Protein AF-0000000073540408 (afdb_homodimer)

InterPro domains:
  IPR001537 tRNA/rRNA methyltransferase, SpoU type [PF00588] (16-202)
  IPR004384 RNA methyltransferase TrmJ/LasT [PIRSF004808] (14-212)
  IPR004384 RNA methyltransferase TrmJ/LasT [PTHR42786] (8-214)
  IPR029026 tRNA (guanine-N1-)-methyltransferase, N-terminal [G3DSA:3.40.1280.10] (12-218)
  IPR029028 Alpha/beta knot methyltransferases [SSF75217] (14-206)

Foldseek 3Di:
DWDFDPVVQAQLQAQEAEEEEAEQDLLLQLLLQLLCVVLSNQEAEYENYNDQNLDPNNCVSNVVRSVSSVVYHYDPDPCVVCVQAPFEEAEDADCPPHPQEAAALVSQCPPPSNVVLLLVSLVSSPLPDPDDPPPPDDDDDPPPPPPPVPVPSSRHHYYYYWYYQPPIDDPVSNVVGPHYYRHDDDDPDPDDRPSVVSNVNSVVSSVVSCVSNVHDDDPDPVRPRDTTDPPVPDD/DWDFDPVPQAQLQAQEAEEEEAEQDLLLQLLLQLLCVVLSNQAAEYENYNDQNLDPNNCVSNVVRSVSSVVYHYDPDPCVVCVQAPFEEAEDADCPPHPQEAAALVSQCPPPSNVVLLLVSLVSSPLPDPDPPPVPPDPDDPDPPPPPVPVPSSRHHYYYYWYYQPPIDDPVSNVVGPHYYRHDDDDPDPDDRPSVVSNVNSVVSSVVSCVSNVHDDDPDPVRPRDTTDPPVPDD

Sequence (470 aa):
MWQPVLTDPPPLLHDVAVVLVSPKRPISVGTVARSLGSFECMDLRIVQPRCDHLARSGRNGSKGSQFLLWQAQQHESLEEALADAAISVACTRWVAGRANACRSVSELLAAPEVAALLAEGAAAAGCHGSSSSNSSDSGSSSDNSSSGAGAAPQRRKLVLVFGREVEGLLDHEVDACDYTLSIPIGRLQESMSLSHAVSVVLSRLFEMRQQASGCALPQSLADLAAGYEDTGAERMWQPVLTDPPPLLHDVAVVLVSPKRPISVGTVARSLGSFECMDLRIVQPRCDHLARSGRNGSKGSQFLLWQAQQHESLEEALADAAISVACTRWVAGRANACRSVSELLAAPEVAALLAEGAAA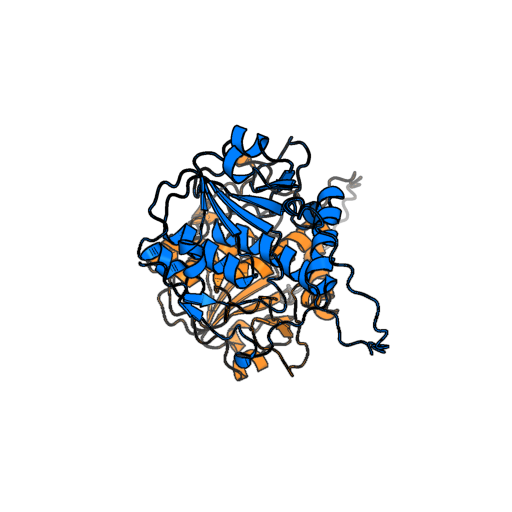AGCHGSSSSNSSDSGSSSDNSSSGAGAAPQRRKLVLVFGREVEGLLDHEVDACDYTLSIPIGRLQESMSLSHAVSVVLSRLFEMRQQASGCALPQSLADLAAGYEDTGAER

Solvent-accessible surface area (backbone atoms only — not comparable to full-atom values): 25374 Å² total; per-residue (Å²): 64,56,36,74,56,60,71,85,57,45,44,76,27,68,52,35,34,43,35,37,37,37,40,59,51,23,39,54,52,10,35,34,28,26,41,26,28,29,39,30,33,78,41,44,34,34,23,52,61,64,42,61,51,77,37,67,53,4,45,63,34,4,66,76,16,47,46,45,58,74,65,38,41,76,32,88,35,67,66,66,70,46,68,62,43,64,43,32,31,23,49,42,72,70,48,80,93,48,75,63,52,19,68,27,66,68,51,43,55,62,32,65,71,52,36,52,54,54,53,60,49,36,66,69,34,60,39,65,66,85,68,88,71,79,73,77,73,81,74,82,79,79,75,76,70,79,64,74,74,57,71,67,76,78,77,56,18,47,30,40,35,38,37,22,89,84,74,39,57,53,69,72,60,42,66,71,30,67,25,34,33,17,70,68,46,38,41,54,36,90,69,74,56,66,39,45,52,53,33,40,53,45,44,52,52,38,47,51,40,36,66,73,30,58,44,83,66,54,68,48,80,86,53,31,59,68,53,63,45,68,71,65,55,79,131,68,57,36,73,52,62,72,85,57,47,45,77,28,69,52,35,33,42,34,37,38,37,42,59,50,21,38,55,52,9,36,34,29,25,40,27,26,29,40,30,33,77,41,43,34,35,22,50,62,63,43,60,49,77,37,69,55,4,45,63,33,4,64,78,16,46,45,44,58,74,64,38,43,76,31,88,36,66,68,66,70,45,68,59,42,66,42,32,31,23,47,41,74,69,48,81,92,48,74,62,52,19,68,26,66,67,50,43,56,62,34,65,71,52,36,53,54,53,53,58,50,35,66,68,34,61,38,66,66,86,68,89,72,79,70,75,72,81,73,79,78,76,76,78,69,80,65,74,74,58,71,64,76,76,78,57,20,45,30,41,36,36,38,21,86,85,74,39,58,52,69,71,61,41,67,70,31,68,25,33,33,16,70,68,46,38,43,54,37,90,69,73,55,65,39,45,50,51,35,41,53,44,46,51,54,39,48,53,40,35,65,72,29,57,44,82,67,53,68,50,81,86,52,30,57,67,54,62,43,71,70,65,53,78,132

Secondary structure (DSSP, 8-state):
-EEE---SSPPTTTTEEEEEES---HHHHHHHHHHHHHTT--EEEEES-SS-TTSHHHHHHTTT-HHHHHHPEEESSHHHHTTTEEEEEEE-S--TT-TTEESSHHHHHHSHHHHHHHHHHHHHT------------------------------PEEEEEE-BTTTB--HHHHHTSSEEE-----SS-S---HHHHHHHHHHHHHHHHHHHHTPPPP-SGGGS---EEE-----/-EEE---SSPPTTTTEEEEEES---HHHHHHHHHHHHHTT--EEEEES-SS-TTSHHHHHHTTT-HHHHHHPEEESSHHHHTTTEEEEEEE-S--TT-TTEESSHHHHHHSHHHHHHHHHHHHHT------------------------------PEEEEEE-BTTTB--HHHHHTSSEEE-----SS-S---HHHHHHHHHHHHHHHHHHHHTPPPP-SGGGS---EEE-----

Nearest PDB structures (foldseek):
  5gmc-assembly1_A  TM=8.741E-01  e=5.727E-12  Pseudomonas aeruginosa
  3onp-assembly1_A-2  TM=9.021E-01  e=7.227E-11  Cereibacter sphaeroides 2.4.1
  5gra-assembly1_A  TM=8.691E-01  e=1.550E-09  Zymomonas mobilis subsp. mobilis ZM4 = ATCC 31821
  4xbo-assembly1_B  TM=7.934E-01  e=2.644E-10  Escherichia coli K-12
  1v2x-assembly1_A-2  TM=8.107E-01  e=9.609E-08  Thermus thermophilus

pLDDT: mean 84.36, std 21.7, range [27.47, 98.94]

Organism: NCBI:txid2649997

Structure (mmCIF, N/CA/C/O backbone):
data_AF-0000000073540408-model_v1
#
loop_
_entity.id
_entity.type
_entity.pdbx_description
1 polymer 'tRNA/rRNA methyltransferase SpoU type domain-containing protein'
#
loop_
_atom_site.group_PDB
_atom_site.id
_atom_site.type_symbol
_atom_site.label_atom_id
_atom_site.label_alt_id
_atom_site.label_comp_id
_atom_site.label_asym_id
_atom_site.label_entity_id
_atom_site.label_seq_id
_atom_site.pdbx_PDB_ins_code
_atom_site.Cartn_x
_atom_site.Cartn_y
_atom_site.Cartn_z
_atom_site.occupancy
_atom_site.B_iso_or_equiv
_atom_site.auth_seq_id
_atom_site.auth_comp_id
_atom_site.auth_asym_id
_atom_site.auth_atom_id
_atom_site.pdbx_PDB_model_num
ATOM 1 N N . MET A 1 1 ? 24.766 13.047 9.352 1 54.09 1 MET A N 1
ATOM 2 C CA . MET A 1 1 ? 23.609 12.281 8.898 1 54.09 1 MET A CA 1
ATOM 3 C C . MET A 1 1 ? 23.547 12.25 7.379 1 54.09 1 MET A C 1
ATOM 5 O O . MET A 1 1 ? 23.828 13.25 6.723 1 54.09 1 MET A O 1
ATOM 9 N N . TRP A 1 2 ? 23.547 11.125 6.766 1 57.88 2 TRP A N 1
ATOM 10 C CA . TRP A 1 2 ? 23.625 10.992 5.316 1 57.88 2 TRP A CA 1
ATOM 11 C C . TRP A 1 2 ? 22.234 11.125 4.688 1 57.88 2 TRP A C 1
ATOM 13 O O . TRP A 1 2 ? 21.266 10.516 5.16 1 57.88 2 TRP A O 1
ATOM 23 N N . GLN A 1 3 ? 22.109 12.328 3.887 1 68.06 3 GLN A N 1
ATOM 24 C CA . GLN A 1 3 ? 20.859 12.5 3.15 1 68.06 3 GLN A CA 1
ATOM 25 C C . GLN A 1 3 ? 21.094 12.477 1.644 1 68.06 3 GLN A C 1
ATOM 27 O O . GLN A 1 3 ? 22.125 12.953 1.169 1 68.06 3 GLN A O 1
ATOM 32 N N . PRO A 1 4 ? 20.109 11.766 0.979 1 72.12 4 PRO A N 1
ATOM 33 C CA . PRO A 1 4 ? 20.266 11.789 -0.477 1 72.12 4 PRO A CA 1
ATOM 34 C C . PRO A 1 4 ? 20.047 13.18 -1.074 1 72.12 4 PRO A C 1
ATOM 36 O O . PRO A 1 4 ? 19.312 13.992 -0.502 1 72.12 4 PRO A O 1
ATOM 39 N N . VAL A 1 5 ? 20.844 13.492 -2.049 1 64.94 5 VAL A N 1
ATOM 40 C CA . VAL A 1 5 ? 20.688 14.75 -2.775 1 64.94 5 VAL A CA 1
ATOM 41 C C . VAL A 1 5 ? 19.812 14.531 -4.008 1 64.94 5 VAL A C 1
ATOM 43 O O . VAL A 1 5 ? 20.188 13.781 -4.914 1 64.94 5 VAL A O 1
ATOM 46 N N . LEU A 1 6 ? 18.516 14.789 -3.898 1 66.38 6 LEU A N 1
ATOM 47 C CA . LEU A 1 6 ? 17.625 14.758 -5.055 1 66.38 6 LEU A CA 1
ATOM 48 C C . LEU A 1 6 ? 17.391 16.172 -5.586 1 66.38 6 LEU A C 1
ATOM 50 O O . LEU A 1 6 ? 16.359 16.781 -5.293 1 66.38 6 LEU A O 1
ATOM 54 N N . THR A 1 7 ? 18.375 16.859 -6.191 1 61.88 7 THR A N 1
ATOM 55 C CA . THR A 1 7 ? 18.172 18.266 -6.539 1 61.88 7 THR A CA 1
ATOM 56 C C . THR A 1 7 ? 17.703 18.406 -7.98 1 61.88 7 THR A C 1
ATOM 58 O O . THR A 1 7 ? 16.875 19.266 -8.289 1 61.88 7 THR A O 1
ATOM 61 N N . ASP A 1 8 ? 18.031 17.641 -8.922 1 67.31 8 ASP A N 1
ATOM 62 C CA . ASP A 1 8 ? 17.562 17.781 -10.297 1 67.31 8 ASP A CA 1
ATOM 63 C C . ASP A 1 8 ? 17.266 16.422 -10.914 1 67.31 8 ASP A C 1
ATOM 65 O O . ASP A 1 8 ? 18.188 15.617 -11.148 1 67.31 8 ASP A O 1
ATOM 69 N N . PRO A 1 9 ? 15.938 16.281 -11.195 1 79.25 9 PRO A N 1
ATOM 70 C CA . PRO A 1 9 ? 14.734 17.016 -10.805 1 79.25 9 PRO A CA 1
ATOM 71 C C . PRO A 1 9 ? 14.406 16.891 -9.32 1 79.25 9 PRO A C 1
ATOM 73 O O . PRO A 1 9 ? 14.953 16.016 -8.641 1 79.25 9 PRO A O 1
ATOM 76 N N . PRO A 1 10 ? 13.617 17.828 -8.844 1 84.38 10 PRO A N 1
ATOM 77 C CA . PRO A 1 10 ? 13.211 17.719 -7.438 1 84.38 10 PRO A CA 1
ATOM 78 C C . PRO A 1 10 ? 12.391 16.469 -7.156 1 84.38 10 PRO A C 1
ATOM 80 O O . PRO A 1 10 ? 11.938 15.805 -8.086 1 84.38 10 PRO A O 1
ATOM 83 N N . PRO A 1 11 ? 12.281 16.219 -5.824 1 91.06 11 PRO A N 1
ATOM 84 C CA . PRO A 1 11 ? 11.383 15.102 -5.512 1 91.06 11 PRO A CA 1
ATOM 85 C C . PRO A 1 11 ? 9.984 15.281 -6.098 1 91.06 11 PRO A C 1
ATOM 87 O O . PRO A 1 11 ? 9.438 16.391 -6.066 1 91.06 11 PRO A O 1
ATOM 90 N N . LEU A 1 12 ? 9.484 14.211 -6.59 1 92.31 12 LEU A N 1
ATOM 91 C CA . LEU A 1 12 ? 8.242 14.328 -7.348 1 92.31 12 LEU A CA 1
ATOM 92 C C . LEU A 1 12 ? 7.098 14.773 -6.445 1 92.31 12 LEU A C 1
ATOM 94 O O . LEU A 1 12 ? 6.188 15.477 -6.895 1 92.31 12 LEU A O 1
ATOM 98 N N . LEU A 1 13 ? 7.141 14.336 -5.145 1 95.25 13 LEU A N 1
ATOM 99 C CA . LEU A 1 13 ? 6.09 14.734 -4.219 1 95.25 13 LEU A CA 1
ATOM 100 C C . LEU A 1 13 ? 6.602 15.781 -3.234 1 95.25 13 LEU A C 1
ATOM 102 O O . LEU A 1 13 ? 6.375 15.672 -2.027 1 95.25 13 LEU A O 1
ATOM 106 N N . HIS A 1 14 ? 7.254 16.766 -3.74 1 91.69 14 HIS A N 1
ATOM 107 C CA . HIS A 1 14 ? 7.852 17.844 -2.951 1 91.69 14 HIS A CA 1
ATOM 108 C C . HIS A 1 14 ? 6.785 18.672 -2.248 1 91.69 14 HIS A C 1
ATOM 110 O O . HIS A 1 14 ? 7.066 19.328 -1.244 1 91.69 14 HIS A O 1
ATOM 116 N N . ASP A 1 15 ? 5.555 18.625 -2.73 1 94.31 15 ASP A N 1
ATOM 117 C CA . ASP A 1 15 ? 4.469 19.453 -2.213 1 94.31 15 ASP A CA 1
ATOM 118 C C . ASP A 1 15 ? 3.455 18.609 -1.44 1 94.31 15 ASP A C 1
ATOM 120 O O . ASP A 1 15 ? 2.295 19 -1.297 1 94.31 15 ASP A O 1
ATOM 124 N N . VAL A 1 16 ? 3.877 17.438 -0.941 1 97.44 16 VAL A N 1
ATOM 125 C CA . VAL A 1 16 ? 3.049 16.547 -0.132 1 97.44 16 VAL A CA 1
ATOM 126 C C . VAL A 1 16 ? 3.732 16.281 1.206 1 97.44 16 VAL A C 1
ATOM 128 O O . VAL A 1 16 ? 4.945 16.062 1.258 1 97.44 16 VAL A O 1
ATOM 131 N N . ALA A 1 17 ? 2.967 16.328 2.256 1 98.5 17 ALA A N 1
ATOM 132 C CA . ALA A 1 17 ? 3.461 15.984 3.588 1 98.5 17 ALA A CA 1
ATOM 133 C C . ALA A 1 17 ? 2.602 14.898 4.227 1 98.5 17 ALA A C 1
ATOM 135 O O . ALA A 1 17 ? 1.408 14.789 3.941 1 98.5 17 ALA A O 1
ATOM 136 N N . VAL A 1 18 ? 3.227 14.102 5.094 1 98.94 18 VAL A N 1
ATOM 137 C CA . VAL A 1 18 ? 2.529 13.086 5.875 1 98.94 18 VAL A CA 1
ATOM 138 C C . VAL A 1 18 ? 2.662 13.398 7.363 1 98.94 18 VAL A C 1
ATOM 140 O O . VAL A 1 18 ? 3.77 13.594 7.867 1 98.94 18 VAL A O 1
ATOM 143 N N . VAL A 1 19 ? 1.527 13.438 8.016 1 98.94 19 VAL A N 1
ATOM 144 C CA . VAL A 1 19 ? 1.486 13.664 9.453 1 98.94 19 VAL A CA 1
ATOM 145 C C . VAL A 1 19 ? 1.053 12.383 10.164 1 98.94 19 VAL A C 1
ATOM 147 O O . VAL A 1 19 ? 0.026 11.789 9.82 1 98.94 19 VAL A O 1
ATOM 150 N N . LEU A 1 20 ? 1.845 11.969 11.117 1 98.94 20 LEU A N 1
ATOM 151 C CA . LEU A 1 20 ? 1.466 10.898 12.039 1 98.94 20 LEU A CA 1
ATOM 152 C C . LEU A 1 20 ? 1.08 11.469 13.398 1 98.94 20 LEU A C 1
ATOM 154 O O . LEU A 1 20 ? 1.893 12.125 14.055 1 98.94 20 LEU A O 1
ATOM 158 N N . VAL A 1 21 ? -0.152 11.164 13.781 1 98.88 21 VAL A N 1
ATOM 159 C CA . VAL A 1 21 ? -0.625 11.68 15.055 1 98.88 21 VAL A CA 1
ATOM 160 C C . VAL A 1 21 ? -0.423 10.633 16.141 1 98.88 21 VAL A C 1
ATOM 162 O O . VAL A 1 21 ? -1.04 9.57 16.109 1 98.88 21 VAL A O 1
ATOM 165 N N . SER A 1 22 ? 0.449 10.867 17.078 1 98.69 22 SER A N 1
ATOM 166 C CA . SER A 1 22 ? 0.695 10.148 18.312 1 98.69 22 SER A CA 1
ATOM 167 C C . SER A 1 22 ? 1.027 8.68 18.047 1 98.69 22 SER A C 1
ATOM 169 O O . SER A 1 22 ? 0.435 7.785 18.641 1 98.69 22 SER A O 1
ATOM 171 N N . PRO A 1 23 ? 1.989 8.469 17.188 1 98.44 23 PRO A N 1
ATOM 172 C CA . PRO A 1 23 ? 2.4 7.078 16.969 1 98.44 23 PRO A CA 1
ATOM 173 C C . PRO A 1 23 ? 3.02 6.453 18.219 1 98.44 23 PRO A C 1
ATOM 175 O O . PRO A 1 23 ? 3.74 7.125 18.969 1 98.44 23 PRO A O 1
ATOM 178 N N . LYS A 1 24 ? 2.748 5.188 18.406 1 97.88 24 LYS A N 1
ATOM 179 C CA . LYS A 1 24 ? 3.18 4.492 19.625 1 97.88 24 LYS A CA 1
ATOM 180 C C . LYS A 1 24 ? 4.355 3.564 19.328 1 97.88 24 LYS A C 1
ATOM 182 O O . LYS A 1 24 ? 5.148 3.26 20.234 1 97.88 24 LYS A O 1
ATOM 187 N N . ARG A 1 25 ? 4.516 3.074 18.172 1 97.31 25 ARG A N 1
ATOM 188 C CA . ARG A 1 25 ? 5.535 2.09 17.828 1 97.31 25 ARG A CA 1
ATOM 189 C C . ARG A 1 25 ? 6.586 2.691 16.906 1 97.31 25 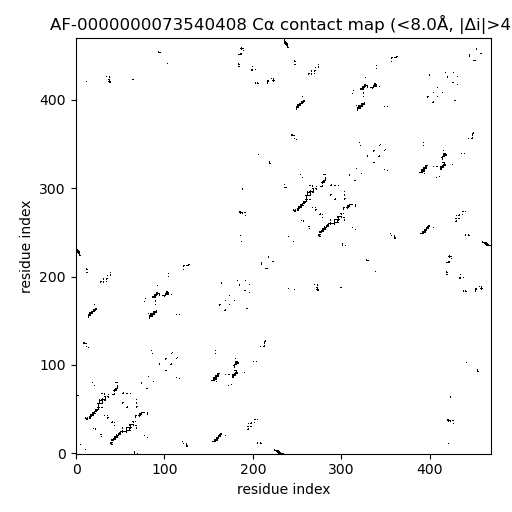ARG A C 1
ATOM 191 O O . ARG A 1 25 ? 6.277 3.082 15.773 1 97.31 25 ARG A O 1
ATOM 198 N N . PRO A 1 26 ? 7.871 2.68 17.344 1 98.12 26 PRO A N 1
ATOM 199 C CA . PRO A 1 26 ? 8.922 3.223 16.469 1 98.12 26 PRO A CA 1
ATOM 200 C C . PRO A 1 26 ? 8.992 2.529 15.117 1 98.12 26 PRO A C 1
ATOM 202 O O . PRO A 1 26 ? 9.234 3.18 14.102 1 98.12 26 PRO A O 1
ATOM 205 N N . ILE A 1 27 ? 8.75 1.242 15.07 1 96.94 27 ILE A N 1
ATOM 206 C CA . ILE A 1 27 ? 8.82 0.476 13.836 1 96.94 27 ILE A CA 1
ATOM 207 C C . ILE A 1 27 ? 7.766 0.985 12.852 1 96.94 27 ILE A C 1
ATOM 209 O O . ILE A 1 27 ? 7.988 0.998 11.641 1 96.94 27 ILE A O 1
ATOM 213 N N . SER A 1 28 ? 6.652 1.45 13.391 1 97 28 SER A N 1
ATOM 214 C CA . SER A 1 28 ? 5.602 1.985 12.531 1 97 28 SER A CA 1
ATOM 215 C C . SER A 1 28 ? 6.043 3.281 11.859 1 97 28 SER A C 1
ATOM 217 O O . SER A 1 28 ? 5.824 3.473 10.656 1 97 28 SER A O 1
ATOM 219 N N . VAL A 1 29 ? 6.688 4.102 12.633 1 98.62 29 VAL A N 1
ATOM 220 C CA . VAL A 1 29 ? 7.191 5.355 12.078 1 98.62 29 VAL A CA 1
ATOM 221 C C . VAL A 1 29 ? 8.266 5.062 11.039 1 98.62 29 VAL A C 1
ATOM 223 O O . VAL A 1 29 ? 8.281 5.672 9.969 1 98.62 29 VAL A O 1
ATOM 226 N N . GLY A 1 30 ? 9.109 4.121 11.367 1 98.25 30 GLY A N 1
ATOM 227 C CA . GLY A 1 30 ? 10.156 3.727 10.438 1 98.25 30 GLY A CA 1
ATOM 228 C C . GLY A 1 30 ? 9.617 3.197 9.125 1 98.25 30 GLY A C 1
ATOM 229 O O . GLY A 1 30 ? 10.078 3.594 8.055 1 98.25 30 GLY A O 1
ATOM 230 N N . THR A 1 31 ? 8.625 2.312 9.203 1 97.75 31 THR A N 1
ATOM 231 C CA . THR A 1 31 ? 8.055 1.721 7.996 1 97.75 31 THR A CA 1
ATOM 232 C C . THR A 1 31 ? 7.336 2.779 7.164 1 97.75 31 THR A C 1
ATOM 234 O O . THR A 1 31 ? 7.34 2.715 5.934 1 97.75 31 THR A O 1
ATOM 237 N N . VAL A 1 32 ? 6.754 3.766 7.809 1 98.62 32 VAL A N 1
ATOM 238 C CA . VAL A 1 32 ? 6.145 4.891 7.105 1 98.62 32 VAL A CA 1
ATOM 239 C C . VAL A 1 32 ? 7.227 5.703 6.398 1 98.62 32 VAL A C 1
ATOM 241 O O . VAL A 1 32 ? 7.062 6.086 5.234 1 98.62 32 VAL A O 1
ATOM 244 N N . ALA A 1 33 ? 8.344 5.941 7.066 1 98.25 33 ALA A N 1
ATOM 245 C CA . ALA A 1 33 ? 9.453 6.668 6.457 1 98.25 33 ALA A CA 1
ATOM 246 C C . ALA A 1 33 ? 9.961 5.953 5.207 1 98.25 33 ALA A C 1
ATOM 248 O O . ALA A 1 33 ? 10.258 6.594 4.195 1 98.25 33 ALA A O 1
ATOM 249 N N . ARG A 1 34 ? 10.016 4.672 5.285 1 96.94 34 ARG A N 1
ATOM 250 C CA . ARG A 1 34 ? 10.438 3.895 4.121 1 96.94 34 ARG A CA 1
ATOM 251 C C . ARG A 1 34 ? 9.453 4.078 2.965 1 96.94 34 ARG A C 1
ATOM 253 O O . ARG A 1 34 ? 9.867 4.195 1.81 1 96.94 34 ARG A O 1
ATOM 260 N N . SER A 1 35 ? 8.227 4.094 3.314 1 98.19 35 SER A N 1
ATOM 261 C CA . SER A 1 35 ? 7.203 4.352 2.309 1 98.19 35 SER A CA 1
ATOM 262 C C . SER A 1 35 ? 7.375 5.734 1.684 1 98.19 35 SER A C 1
ATOM 264 O O . SER A 1 35 ? 7.316 5.879 0.461 1 98.19 35 SER A O 1
ATOM 266 N N . LEU A 1 36 ? 7.602 6.707 2.504 1 98.31 36 LEU A N 1
ATOM 267 C CA . LEU A 1 36 ? 7.832 8.055 1.996 1 98.31 36 LEU A CA 1
ATOM 268 C C . LEU A 1 36 ? 9.016 8.078 1.038 1 98.31 36 LEU A C 1
ATOM 270 O O . LEU A 1 36 ? 8.938 8.664 -0.043 1 98.31 36 LEU A O 1
ATOM 274 N N . GLY A 1 37 ? 10.055 7.445 1.4 1 95.94 37 GLY A N 1
ATOM 275 C CA . GLY A 1 37 ? 11.242 7.371 0.556 1 95.94 37 GLY A CA 1
ATOM 276 C C . GLY A 1 37 ? 10.969 6.754 -0.802 1 95.94 37 GLY A C 1
ATOM 277 O O . GLY A 1 37 ? 11.484 7.219 -1.818 1 95.94 37 GLY A O 1
ATOM 278 N N . SER A 1 38 ? 10.117 5.766 -0.836 1 96.75 38 SER A N 1
ATOM 279 C CA . SER A 1 38 ? 9.789 5.09 -2.086 1 96.75 38 SER A CA 1
ATOM 280 C C . SER A 1 38 ? 9.125 6.047 -3.076 1 96.75 38 SER A C 1
ATOM 282 O O . SER A 1 38 ? 9.281 5.895 -4.289 1 96.75 38 SER A O 1
ATOM 284 N N . PHE A 1 39 ? 8.445 7.039 -2.535 1 97.62 39 PHE A N 1
ATOM 285 C CA . PHE A 1 39 ? 7.621 7.863 -3.412 1 97.62 39 PHE A CA 1
ATOM 286 C C . PHE A 1 39 ? 8.109 9.305 -3.424 1 97.62 39 PHE A C 1
ATOM 288 O O . PHE A 1 39 ? 7.375 10.211 -3.818 1 97.62 39 PHE A O 1
ATOM 295 N N . GLU A 1 40 ? 9.312 9.523 -2.93 1 94.88 40 GLU A N 1
ATOM 296 C CA . GLU A 1 40 ? 9.977 10.82 -2.918 1 94.88 40 GLU A CA 1
ATOM 297 C C . GLU A 1 40 ? 9.125 11.875 -2.227 1 94.88 40 GLU A C 1
ATOM 299 O O . GLU A 1 40 ? 8.992 13 -2.717 1 94.88 40 GLU A O 1
ATOM 304 N N . CYS A 1 41 ? 8.406 11.445 -1.223 1 96.81 41 CYS A N 1
ATOM 305 C CA . CYS A 1 41 ? 7.793 12.344 -0.254 1 96.81 41 CYS A CA 1
ATOM 306 C C . CYS A 1 41 ? 8.75 12.641 0.894 1 96.81 41 CYS A C 1
ATOM 308 O 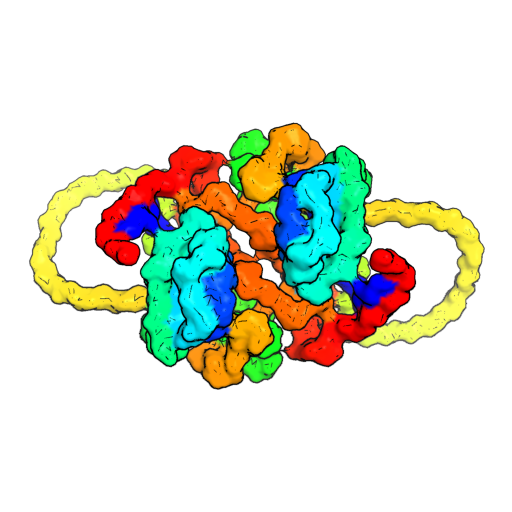O . CYS A 1 41 ? 9.078 11.758 1.684 1 96.81 41 CYS A O 1
ATOM 310 N N . MET A 1 42 ? 9.07 13.891 1.062 1 94.69 42 MET A N 1
ATOM 311 C CA . MET A 1 42 ? 10.227 14.188 1.905 1 94.69 42 MET A CA 1
ATOM 312 C C . MET A 1 42 ? 9.789 14.836 3.215 1 94.69 42 MET A C 1
ATOM 314 O O . MET A 1 42 ? 10.625 15.172 4.059 1 94.69 42 MET A O 1
ATOM 318 N N . ASP A 1 43 ? 8.547 15 3.369 1 97.38 43 ASP A N 1
ATOM 319 C CA . ASP A 1 43 ? 8.055 15.773 4.504 1 97.38 43 ASP A CA 1
ATOM 320 C C . ASP A 1 43 ? 7.254 14.891 5.461 1 97.38 43 ASP A C 1
ATOM 322 O O . ASP A 1 43 ? 6.062 14.664 5.254 1 97.38 43 ASP A O 1
ATOM 326 N N . LEU A 1 44 ? 7.973 14.422 6.504 1 98.62 44 LEU A N 1
ATOM 327 C CA . LEU A 1 44 ? 7.371 13.633 7.578 1 98.62 44 LEU A CA 1
ATOM 328 C C . LEU A 1 44 ? 7.219 14.477 8.844 1 98.62 44 LEU A C 1
ATOM 330 O O . LEU A 1 44 ? 8.188 15.07 9.32 1 98.62 44 LEU A O 1
ATOM 334 N N . ARG A 1 45 ? 5.977 14.477 9.336 1 98.88 45 ARG A N 1
ATOM 335 C CA . ARG A 1 45 ? 5.668 15.227 10.547 1 98.88 45 ARG A CA 1
ATOM 336 C C . ARG A 1 45 ? 5.023 14.336 11.594 1 98.88 45 ARG A C 1
ATOM 338 O O . ARG A 1 45 ? 4.195 13.477 11.266 1 98.88 45 ARG A O 1
ATOM 345 N N . ILE A 1 46 ? 5.453 14.523 12.836 1 98.88 46 ILE A N 1
ATOM 346 C CA . ILE A 1 46 ? 4.934 13.719 13.938 1 98.88 46 ILE A CA 1
ATOM 347 C C . ILE A 1 46 ? 4.336 14.625 15.008 1 98.88 46 ILE A C 1
ATOM 349 O O . ILE A 1 46 ? 5.008 15.531 15.508 1 98.88 46 ILE A O 1
ATOM 353 N N . VAL A 1 47 ? 3.1 14.352 15.32 1 98.88 47 VAL A N 1
ATOM 354 C CA . VAL A 1 47 ? 2.4 15.133 16.344 1 98.88 47 VAL A CA 1
ATOM 355 C C . VAL A 1 47 ? 2.355 14.344 17.641 1 98.88 47 VAL A C 1
ATOM 357 O O . VAL A 1 47 ? 1.894 13.203 17.672 1 98.88 47 VAL A O 1
ATOM 360 N N . GLN A 1 48 ? 2.861 14.844 18.688 1 98.5 48 GLN A N 1
ATOM 361 C CA . GLN A 1 48 ? 2.785 14.281 20.031 1 98.5 48 GLN A CA 1
ATOM 362 C C . GLN A 1 48 ? 3.148 12.805 20.031 1 98.5 48 GLN A C 1
ATOM 364 O O . GLN A 1 48 ? 2.34 11.961 20.422 1 98.5 48 GLN A O 1
ATOM 369 N N . PRO A 1 49 ? 4.383 12.508 19.703 1 98.25 49 PRO A N 1
ATOM 370 C CA . PRO A 1 49 ? 4.789 11.102 19.656 1 98.25 49 PRO A CA 1
ATOM 371 C C . PRO A 1 49 ? 4.715 10.414 21.016 1 98.25 49 PRO A C 1
ATOM 373 O O . PRO A 1 49 ? 4.996 11.039 22.047 1 98.25 49 PRO A O 1
ATOM 376 N N . ARG A 1 50 ? 4.352 9.164 21.016 1 98.06 50 ARG A N 1
ATOM 377 C CA . ARG A 1 50 ? 4.352 8.32 22.219 1 98.06 50 ARG A CA 1
ATOM 378 C C . ARG A 1 50 ? 5.496 7.312 22.172 1 98.06 50 ARG A C 1
ATOM 380 O O . ARG A 1 50 ? 5.457 6.293 22.859 1 98.06 50 ARG A O 1
ATOM 387 N N . CYS A 1 51 ? 6.422 7.535 21.266 1 97.94 51 CYS A N 1
ATOM 388 C CA . CYS A 1 51 ? 7.617 6.711 21.109 1 97.94 51 CYS A CA 1
ATOM 389 C C . CYS A 1 51 ? 8.797 7.539 20.625 1 97.94 51 CYS A C 1
ATOM 391 O O . CYS A 1 51 ? 8.625 8.68 20.188 1 97.94 51 CYS A O 1
ATOM 393 N N . ASP A 1 52 ? 9.977 6.988 20.859 1 98.12 52 ASP A N 1
ATOM 394 C CA . ASP A 1 52 ? 11.164 7.512 20.203 1 98.12 52 ASP A CA 1
ATOM 395 C C . ASP A 1 52 ? 11.305 6.938 18.781 1 98.12 52 ASP A C 1
ATOM 397 O O . ASP A 1 52 ? 11.734 5.797 18.609 1 98.12 52 ASP A O 1
ATOM 401 N N . HIS A 1 53 ? 10.953 7.766 17.797 1 97.38 53 HIS A N 1
ATOM 402 C CA . HIS A 1 53 ? 10.945 7.266 16.422 1 97.38 53 HIS A CA 1
ATOM 403 C C . HIS A 1 53 ? 12.359 6.977 15.93 1 97.38 53 HIS A C 1
ATOM 405 O O . HIS A 1 53 ? 12.547 6.32 14.906 1 97.38 53 HIS A O 1
ATOM 411 N N . LEU A 1 54 ? 13.375 7.355 16.641 1 96.88 54 LEU A N 1
ATOM 412 C CA . LEU A 1 54 ? 14.766 7.113 16.266 1 96.88 54 LEU A CA 1
ATOM 413 C C . LEU A 1 54 ? 15.289 5.84 16.922 1 96.88 54 LEU A C 1
ATOM 415 O O . LEU A 1 54 ? 16.438 5.461 16.719 1 96.88 54 LEU A O 1
ATOM 419 N N . ALA A 1 55 ? 14.453 5.203 17.672 1 97.88 55 ALA A N 1
ATOM 420 C CA . ALA A 1 55 ? 14.859 3.939 18.281 1 97.88 55 ALA A CA 1
ATOM 421 C C . ALA A 1 55 ? 15.266 2.92 17.219 1 97.88 55 ALA A C 1
ATOM 423 O O . ALA A 1 55 ? 14.969 3.098 16.031 1 97.88 55 ALA A O 1
ATOM 424 N N . ARG A 1 56 ? 15.898 1.869 17.641 1 97 56 ARG A N 1
ATOM 425 C CA . ARG A 1 56 ? 16.453 0.859 16.75 1 97 56 ARG A CA 1
ATOM 426 C C . ARG A 1 56 ? 15.391 0.296 15.828 1 97 56 ARG A C 1
ATOM 428 O O . ARG A 1 56 ? 15.617 0.135 14.625 1 97 56 ARG A O 1
ATOM 435 N N . SER A 1 57 ? 14.281 0.01 16.359 1 96.19 57 SER A N 1
ATOM 436 C CA . SER A 1 57 ? 13.227 -0.585 15.547 1 96.19 57 SER A CA 1
ATOM 437 C C . SER A 1 57 ? 12.734 0.384 14.477 1 96.19 57 SER A C 1
ATOM 439 O O . SER A 1 57 ? 12.391 -0.031 13.367 1 96.19 57 SER A O 1
ATOM 441 N N . GLY A 1 58 ? 12.664 1.679 14.844 1 97.19 58 GLY A N 1
ATOM 442 C CA . GLY A 1 58 ? 12.344 2.686 13.844 1 97.19 58 GLY A CA 1
ATOM 443 C C . GLY A 1 58 ? 13.375 2.771 12.734 1 97.19 58 GLY A C 1
ATOM 444 O O . GLY A 1 58 ? 13.023 2.805 11.547 1 97.19 58 GLY A O 1
ATOM 445 N N . ARG A 1 59 ? 14.617 2.748 13.078 1 96.06 59 ARG A N 1
ATOM 446 C CA . ARG A 1 59 ? 15.703 2.801 12.109 1 96.06 59 ARG A CA 1
ATOM 447 C C . ARG A 1 59 ? 15.719 1.556 11.234 1 96.06 59 ARG A C 1
ATOM 449 O O . ARG A 1 59 ? 15.93 1.646 10.016 1 96.06 59 ARG A O 1
ATOM 456 N N . ASN A 1 60 ? 15.43 0.444 11.844 1 94.38 60 ASN A N 1
ATOM 457 C CA . ASN A 1 60 ? 15.375 -0.806 11.086 1 94.38 60 ASN A CA 1
ATOM 458 C C . ASN A 1 60 ? 14.203 -0.814 10.102 1 94.38 60 ASN A C 1
ATOM 460 O O . ASN A 1 60 ? 14.328 -1.331 8.992 1 94.38 60 ASN A O 1
ATOM 464 N N . GLY A 1 61 ? 13.141 -0.191 10.547 1 94.81 61 GLY A N 1
ATOM 465 C CA . GLY A 1 61 ? 11.945 -0.157 9.719 1 94.81 61 GLY A CA 1
ATOM 466 C C . GLY A 1 61 ? 12.055 0.814 8.555 1 94.81 61 GLY A C 1
ATOM 467 O O . GLY A 1 61 ? 11.258 0.76 7.617 1 94.81 61 GLY A O 1
ATOM 468 N N . SER A 1 62 ? 13.102 1.673 8.602 1 95.75 62 SER A N 1
ATOM 469 C CA . SER A 1 62 ? 13.234 2.73 7.605 1 95.75 62 SER A CA 1
ATOM 470 C C . SER A 1 62 ? 14.438 2.482 6.695 1 95.75 62 SER A C 1
ATOM 472 O O . SER A 1 62 ? 15.078 3.428 6.23 1 95.75 62 SER A O 1
ATOM 474 N N . LYS A 1 63 ? 14.695 1.218 6.457 1 90.44 63 LYS A N 1
ATOM 475 C CA . LYS A 1 63 ? 15.859 0.892 5.637 1 90.44 63 LYS A CA 1
ATOM 476 C C . LYS A 1 63 ? 15.844 1.677 4.328 1 90.44 63 LYS A C 1
ATOM 478 O O . LYS A 1 63 ? 14.836 1.682 3.609 1 90.44 63 LYS A O 1
ATOM 483 N N . GLY A 1 64 ? 16.906 2.436 4.062 1 89.44 64 GLY A N 1
ATOM 484 C CA . GLY A 1 64 ? 17.047 3.232 2.854 1 89.44 64 GLY A CA 1
ATOM 485 C C . GLY A 1 64 ? 16.484 4.629 2.99 1 89.44 64 GLY A C 1
ATOM 486 O O . GLY A 1 64 ? 16.688 5.48 2.119 1 89.44 64 GLY A O 1
ATOM 487 N N . SER A 1 65 ? 15.789 4.84 4.086 1 93.69 65 SER A N 1
ATOM 488 C CA . SER A 1 65 ? 15.125 6.129 4.266 1 93.69 65 SER A CA 1
ATOM 489 C C . SER A 1 65 ? 15.305 6.645 5.691 1 93.69 65 SER A C 1
ATOM 491 O O . SER A 1 65 ? 14.438 7.344 6.215 1 93.69 65 SER A O 1
ATOM 493 N N . GLN A 1 66 ? 16.359 6.312 6.332 1 93.81 66 GLN A N 1
ATOM 494 C CA . GLN A 1 66 ? 16.594 6.703 7.715 1 93.81 66 GLN A CA 1
ATOM 495 C C . GLN A 1 66 ? 16.703 8.219 7.848 1 93.81 66 GLN A C 1
ATOM 497 O O . GLN A 1 66 ? 16.359 8.789 8.883 1 93.81 66 GLN A O 1
ATOM 502 N N . PHE A 1 67 ? 17.172 8.828 6.82 1 92.56 67 PHE A N 1
ATOM 503 C CA . PHE A 1 67 ? 17.312 10.281 6.836 1 92.56 67 PHE A CA 1
ATOM 504 C C . PHE A 1 67 ? 15.977 10.953 7.07 1 92.56 67 PHE A C 1
ATOM 506 O O . PHE A 1 67 ? 15.906 12.023 7.68 1 92.56 67 PHE A O 1
ATOM 513 N N . LEU A 1 68 ? 14.891 10.336 6.688 1 96 68 LEU A N 1
ATOM 514 C CA . LEU A 1 68 ? 13.562 10.914 6.879 1 96 68 LEU A CA 1
ATOM 515 C C . LEU A 1 68 ? 13.164 10.875 8.352 1 96 68 LEU A C 1
ATOM 517 O O . LEU A 1 68 ? 12.383 11.719 8.805 1 96 68 LEU A O 1
ATOM 521 N N . LEU A 1 69 ? 13.672 9.898 9.094 1 96.62 69 LEU A N 1
ATOM 522 C CA . LEU A 1 69 ? 13.43 9.875 10.539 1 96.62 69 LEU A CA 1
ATOM 523 C C . LEU A 1 69 ? 14.117 11.047 11.219 1 96.62 69 LEU A C 1
ATOM 525 O O . LEU A 1 69 ? 13.523 11.711 12.078 1 96.62 69 LEU A O 1
ATOM 529 N N . TRP A 1 70 ? 15.266 11.266 10.789 1 94.38 70 TRP A N 1
ATOM 530 C CA . TRP A 1 70 ? 16.062 12.336 11.383 1 94.38 70 TRP A CA 1
ATOM 531 C C . TRP A 1 70 ? 15.484 13.703 11.023 1 94.38 70 TRP A C 1
ATOM 533 O O . TRP A 1 70 ? 15.531 14.633 11.836 1 94.38 70 TRP A O 1
ATOM 543 N N . GLN A 1 71 ? 14.914 13.789 9.867 1 94.38 71 GLN A N 1
ATOM 544 C CA . GLN A 1 71 ? 14.406 15.062 9.375 1 94.38 71 GLN A CA 1
ATOM 545 C C . GLN A 1 71 ? 12.961 15.289 9.805 1 94.38 71 GLN A C 1
ATOM 547 O O . GLN A 1 71 ? 12.406 16.375 9.617 1 94.38 71 GLN A O 1
ATOM 552 N N . ALA A 1 72 ? 12.391 14.258 10.391 1 97.81 72 ALA A N 1
ATOM 553 C CA . ALA A 1 72 ? 10.984 14.367 10.758 1 97.81 72 ALA A CA 1
ATOM 554 C C . ALA A 1 72 ? 10.758 15.539 11.711 1 97.81 72 ALA A C 1
ATOM 556 O O . ALA A 1 72 ? 11.547 15.75 12.641 1 97.81 72 ALA A O 1
ATOM 557 N N . GLN A 1 73 ? 9.711 16.297 11.43 1 97.94 73 GLN A N 1
ATOM 558 C CA . GLN A 1 73 ? 9.359 17.422 12.297 1 97.94 73 GLN A CA 1
ATOM 559 C C . GLN A 1 73 ? 8.375 17 13.383 1 97.94 73 GLN A C 1
ATOM 561 O O . GLN A 1 73 ? 7.395 16.312 13.102 1 97.94 73 GLN A O 1
ATOM 566 N N . GLN A 1 74 ? 8.711 17.391 14.547 1 98.38 74 GLN A N 1
ATOM 567 C CA . GLN A 1 74 ? 7.801 17.109 15.648 1 98.38 74 GLN A CA 1
ATOM 568 C C . GLN A 1 74 ? 6.988 18.344 16.016 1 98.38 74 GLN A C 1
ATOM 570 O O . GLN A 1 74 ? 7.52 19.453 16.047 1 98.38 74 GLN A O 1
ATOM 575 N N . HIS A 1 75 ? 5.738 18.156 16.25 1 98.62 75 HIS A N 1
ATOM 576 C CA . HIS A 1 75 ? 4.828 19.234 16.625 1 98.62 75 HIS A CA 1
ATOM 577 C C . HIS A 1 75 ? 4.047 18.891 17.891 1 98.62 75 HIS A C 1
ATOM 579 O O . HIS A 1 75 ? 3.803 17.719 18.172 1 98.62 75 HIS A O 1
ATOM 585 N N . GLU A 1 76 ? 3.605 19.922 18.562 1 98.25 76 GLU A N 1
ATOM 586 C CA . GLU A 1 76 ? 2.863 19.734 19.797 1 98.25 76 GLU A CA 1
ATOM 587 C C . GLU A 1 76 ? 1.37 19.562 19.531 1 98.25 76 GLU A C 1
ATOM 589 O O . GLU A 1 76 ? 0.628 19.078 20.391 1 98.25 76 GLU A O 1
ATOM 594 N N . SER A 1 77 ? 0.986 20.047 18.328 1 98.44 77 SER A N 1
ATOM 595 C CA . SER A 1 77 ? -0.427 19.938 17.984 1 98.44 77 SER A CA 1
ATOM 596 C C . SER A 1 77 ? -0.616 19.688 16.484 1 98.44 77 SER A C 1
ATOM 598 O O . SER A 1 77 ? 0.281 19.969 15.695 1 98.44 77 SER A O 1
ATOM 600 N N . LEU A 1 78 ? -1.798 19.172 16.219 1 98.69 78 LEU A N 1
ATOM 601 C CA . LEU A 1 78 ? -2.127 18.969 14.805 1 98.69 78 LEU A CA 1
ATOM 602 C C . LEU A 1 78 ? -2.215 20.297 14.07 1 98.69 78 LEU A C 1
ATOM 604 O O . LEU A 1 78 ? -1.78 20.406 12.922 1 98.69 78 LEU A O 1
ATOM 608 N N . GLU A 1 79 ? -2.744 21.312 14.734 1 97.75 79 GLU A N 1
ATOM 609 C CA . GLU A 1 79 ? -2.852 22.641 14.148 1 97.75 79 GLU A CA 1
ATOM 610 C C . GLU A 1 79 ? -1.485 23.156 13.711 1 97.75 79 GLU A C 1
ATOM 612 O O . GLU A 1 79 ? -1.344 23.688 12.609 1 97.75 79 GLU A O 1
ATOM 617 N N . GLU A 1 80 ? -0.522 22.953 14.531 1 98.06 80 GLU A N 1
ATOM 618 C CA . GLU A 1 80 ? 0.835 23.375 14.195 1 98.06 80 GLU A CA 1
ATOM 619 C C . GLU A 1 80 ? 1.364 22.609 12.984 1 98.06 80 GLU A C 1
ATOM 621 O O . GLU A 1 80 ? 2.004 23.188 12.109 1 98.06 80 GLU A O 1
ATOM 626 N N . ALA A 1 81 ? 1.066 21.344 12.914 1 98.44 81 ALA A N 1
ATOM 627 C CA . ALA A 1 81 ? 1.555 20.5 11.836 1 98.44 81 ALA A CA 1
ATOM 628 C C . ALA A 1 81 ? 0.893 20.859 10.508 1 98.44 81 ALA A C 1
ATOM 630 O O . ALA A 1 81 ? 1.426 20.547 9.438 1 98.44 81 ALA A O 1
ATOM 631 N N . LEU A 1 82 ? -0.227 21.531 10.609 1 98 82 LEU A N 1
ATOM 632 C CA . LEU A 1 82 ? -1.014 21.828 9.414 1 98 82 LEU A CA 1
ATOM 633 C C . LEU A 1 82 ? -0.856 23.297 9.008 1 98 82 LEU A C 1
ATOM 635 O O . LEU A 1 82 ? -1.552 23.766 8.109 1 98 82 LEU A O 1
ATOM 639 N N . ALA A 1 83 ? 0.041 24.016 9.578 1 96.31 83 ALA A N 1
ATOM 640 C CA . ALA A 1 83 ? 0.131 25.469 9.438 1 96.31 83 ALA A CA 1
ATOM 641 C C . ALA A 1 83 ? 0.349 25.875 7.984 1 96.31 83 ALA A C 1
ATOM 643 O O . ALA A 1 83 ? -0.157 26.906 7.535 1 96.31 83 ALA A O 1
ATOM 644 N N . ASP A 1 84 ? 1.034 25.125 7.18 1 95.81 84 ASP A N 1
ATOM 645 C CA . ASP A 1 84 ? 1.345 25.484 5.801 1 95.81 84 ASP A CA 1
ATOM 646 C C . ASP A 1 84 ? 0.53 24.641 4.816 1 95.81 84 ASP A C 1
ATOM 648 O O . ASP A 1 84 ? 0.838 24.609 3.623 1 95.81 84 ASP A O 1
ATOM 652 N N . ALA A 1 85 ? -0.506 23.984 5.293 1 97.19 85 ALA A N 1
ATOM 653 C CA . ALA A 1 85 ? -1.329 23.141 4.434 1 97.19 85 ALA A CA 1
ATOM 654 C C . ALA A 1 85 ? -2.24 23.984 3.547 1 97.19 85 ALA A C 1
ATOM 656 O O . ALA A 1 85 ? -2.947 24.859 4.035 1 97.19 85 ALA A O 1
ATOM 657 N N . ALA A 1 86 ? -2.148 23.75 2.262 1 97.5 86 ALA A N 1
ATOM 658 C CA . ALA A 1 86 ? -3.197 24.266 1.381 1 97.5 86 ALA A CA 1
ATOM 659 C C . ALA A 1 86 ? -4.48 23.453 1.536 1 97.5 86 ALA A C 1
ATOM 661 O O . ALA A 1 86 ? -5.578 24.016 1.588 1 97.5 86 ALA A O 1
ATOM 662 N N . ILE A 1 87 ? -4.336 22.172 1.564 1 97.88 87 ILE A N 1
ATOM 663 C CA . ILE A 1 87 ? -5.41 21.219 1.817 1 97.88 87 ILE A CA 1
ATOM 664 C C . ILE A 1 87 ? -4.922 20.141 2.773 1 97.88 87 ILE A C 1
ATOM 666 O O . ILE A 1 87 ? -3.805 19.641 2.637 1 97.88 87 ILE A O 1
ATOM 670 N N . SER A 1 88 ? -5.711 1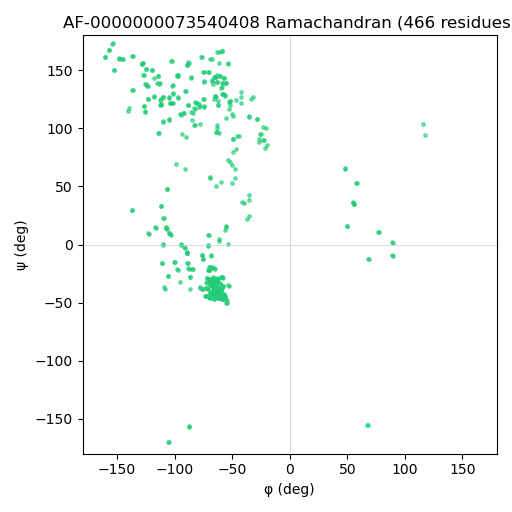9.859 3.771 1 98.5 88 SER A N 1
ATOM 671 C CA . SER A 1 88 ? -5.434 18.766 4.703 1 98.5 88 SER A CA 1
ATOM 672 C C . SER A 1 88 ? -6.465 17.656 4.566 1 98.5 88 SER A C 1
ATOM 674 O O . SER A 1 88 ? -7.652 17.922 4.371 1 98.5 88 SER A O 1
ATOM 676 N N . VAL A 1 89 ? -5.988 16.391 4.613 1 98.75 89 VAL A N 1
ATOM 677 C CA . VAL A 1 89 ? -6.844 15.227 4.422 1 98.75 89 VAL A CA 1
ATOM 678 C C . VAL A 1 89 ? -6.688 14.273 5.605 1 98.75 89 VAL A C 1
ATOM 680 O O . VAL A 1 89 ? -5.609 13.727 5.828 1 98.75 89 VAL A O 1
ATOM 683 N N . ALA A 1 90 ? -7.73 14.094 6.375 1 98.75 90 ALA A N 1
ATOM 684 C CA . ALA A 1 90 ? -7.754 13.062 7.414 1 98.75 90 ALA A CA 1
ATOM 685 C C . ALA A 1 90 ? -8.016 11.688 6.816 1 98.75 90 ALA A C 1
ATOM 687 O O . ALA A 1 90 ? -9.07 11.453 6.219 1 98.75 90 ALA A O 1
ATOM 688 N N . CYS A 1 91 ? -7.082 10.789 6.984 1 98.31 91 CYS A N 1
ATOM 689 C CA . CYS A 1 91 ? -7.262 9.422 6.516 1 98.31 91 CYS A CA 1
ATOM 690 C C . CYS A 1 91 ? -7.836 8.539 7.621 1 98.31 91 CYS A C 1
ATOM 692 O O . CYS A 1 91 ? -7.164 8.273 8.617 1 98.31 91 CYS A O 1
ATOM 694 N N . THR A 1 92 ? -9.008 8.117 7.422 1 96.12 92 THR A N 1
ATOM 695 C CA . THR A 1 92 ? -9.734 7.344 8.422 1 96.12 92 THR A CA 1
ATOM 696 C C . THR A 1 92 ? -10.758 6.426 7.758 1 96.12 92 THR A C 1
ATOM 698 O O . THR A 1 92 ? -11.266 6.734 6.676 1 96.12 92 THR A O 1
ATOM 701 N N . ARG A 1 93 ? -11.023 5.328 8.391 1 93.25 93 ARG A N 1
ATOM 702 C CA . ARG A 1 93 ? -11.859 4.281 7.816 1 93.25 93 ARG A CA 1
ATOM 703 C C . ARG A 1 93 ? -13.32 4.719 7.758 1 93.25 93 ARG A C 1
ATOM 705 O O . ARG A 1 93 ? -14.023 4.418 6.793 1 93.25 93 ARG A O 1
ATOM 712 N N . TRP A 1 94 ? -13.758 5.391 8.742 1 90.94 94 TRP A N 1
ATOM 713 C CA . TRP A 1 94 ? -15.188 5.66 8.883 1 90.94 94 TRP A CA 1
ATOM 714 C C . TRP A 1 94 ? -15.492 7.137 8.633 1 90.94 94 TRP A C 1
ATOM 716 O O . TRP A 1 94 ? -15.211 7.984 9.484 1 90.94 94 TRP A O 1
ATOM 726 N N . VAL A 1 95 ? -16.094 7.398 7.445 1 89.12 95 VAL A N 1
ATOM 727 C CA . VAL A 1 95 ? -16.234 8.797 7.051 1 89.12 95 VAL A CA 1
ATOM 728 C C . VAL A 1 95 ? -17.719 9.102 6.809 1 89.12 95 VAL A C 1
ATOM 730 O O . VAL A 1 95 ? -18.062 10.18 6.316 1 89.12 95 VAL A O 1
ATOM 733 N N . ALA A 1 96 ? -18.531 8.195 7.164 1 85.31 96 ALA A N 1
ATOM 734 C CA . ALA A 1 96 ? -19.953 8.398 6.902 1 85.31 96 ALA A CA 1
ATOM 735 C C . ALA A 1 96 ? -20.469 9.664 7.586 1 85.31 96 ALA A C 1
ATOM 737 O O . ALA A 1 96 ? -20.156 9.906 8.758 1 85.31 96 ALA A O 1
ATOM 738 N N . GLY A 1 97 ? -21.125 10.445 6.809 1 86.75 97 GLY A N 1
ATOM 739 C CA . GLY A 1 97 ? -21.781 11.625 7.363 1 86.75 97 GLY A CA 1
ATOM 740 C C . GLY A 1 97 ? -20.875 12.852 7.379 1 86.75 97 GLY A C 1
ATOM 741 O O . GLY A 1 97 ? -21.312 13.938 7.77 1 86.75 97 GLY A O 1
ATOM 742 N N . ARG A 1 98 ? -19.719 12.758 6.898 1 89.75 98 ARG A N 1
ATOM 743 C CA . ARG A 1 98 ? -18.781 13.883 6.949 1 89.75 98 ARG A CA 1
ATOM 744 C C . ARG A 1 98 ? -18.797 14.656 5.637 1 89.75 98 ARG A C 1
ATOM 746 O O . ARG A 1 98 ? -18.953 14.07 4.562 1 89.75 98 ARG A O 1
ATOM 753 N N . ALA A 1 99 ? -18.609 15.984 5.863 1 88.62 99 ALA A N 1
ATOM 754 C CA . ALA A 1 99 ? -18.484 16.828 4.676 1 88.62 99 ALA A CA 1
ATOM 755 C C . ALA A 1 99 ? -17.156 16.562 3.965 1 88.62 99 ALA A C 1
ATOM 757 O O . ALA A 1 99 ? -16.156 16.219 4.602 1 88.62 99 ALA A O 1
ATOM 758 N N . ASN A 1 100 ? -17.094 16.688 2.613 1 96 100 ASN A N 1
ATOM 759 C CA . ASN A 1 100 ? -15.898 16.5 1.798 1 96 100 ASN A CA 1
ATOM 760 C C . ASN A 1 100 ? -15.258 15.133 2.049 1 96 100 ASN A C 1
ATOM 762 O O . ASN A 1 100 ? -14.039 15.031 2.217 1 96 100 ASN A O 1
ATOM 766 N N . ALA A 1 101 ? -16.156 14.164 2.252 1 96.94 101 ALA A N 1
ATOM 767 C CA . ALA A 1 101 ? -15.703 12.789 2.449 1 96.94 101 ALA A CA 1
ATOM 768 C C . ALA A 1 101 ? -15.398 12.109 1.114 1 96.94 101 ALA A C 1
ATOM 770 O O . ALA A 1 101 ? -16.25 12.078 0.223 1 96.94 101 ALA A O 1
ATOM 771 N N . CYS A 1 102 ? -14.172 11.672 0.991 1 97.5 102 CYS A N 1
ATOM 772 C CA . CYS A 1 102 ? -13.781 10.859 -0.157 1 97.5 102 CYS A CA 1
ATOM 773 C C . CYS A 1 102 ? -13.719 9.383 0.213 1 97.5 102 CYS A C 1
ATOM 775 O O . CYS A 1 102 ? -13.07 9.008 1.188 1 97.5 102 CYS A O 1
ATOM 777 N N . ARG A 1 103 ? -14.352 8.602 -0.59 1 95.56 103 ARG A N 1
ATOM 778 C CA . ARG A 1 103 ? -14.492 7.188 -0.247 1 95.56 103 ARG A CA 1
ATOM 779 C C . ARG A 1 103 ? -13.523 6.332 -1.062 1 95.56 103 ARG A C 1
ATOM 781 O O . ARG A 1 103 ? -13.672 5.109 -1.119 1 95.56 103 ARG A O 1
ATOM 788 N N . SER A 1 104 ? -12.727 6.91 -1.717 1 97.31 104 SER A N 1
ATOM 789 C CA . SER A 1 104 ? -11.617 6.285 -2.439 1 97.31 104 SER A CA 1
ATOM 790 C C . SER A 1 104 ? -10.531 7.301 -2.77 1 97.31 104 SER A C 1
ATOM 792 O O . SER A 1 104 ? -10.773 8.508 -2.734 1 97.31 104 SER A O 1
ATOM 794 N N . VAL A 1 105 ? -9.359 6.77 -3.064 1 97.88 105 VAL A N 1
ATOM 795 C CA . VAL A 1 105 ? -8.266 7.656 -3.459 1 97.88 105 VAL A CA 1
ATOM 796 C C . VAL A 1 105 ? -8.609 8.336 -4.781 1 97.88 105 VAL A C 1
ATOM 798 O O . VAL A 1 105 ? -8.297 9.516 -4.98 1 97.88 105 VAL A O 1
ATOM 801 N N . SER A 1 106 ? -9.312 7.621 -5.648 1 97.06 106 SER A N 1
ATOM 802 C CA . SER A 1 106 ? -9.75 8.203 -6.91 1 97.06 106 SER A CA 1
ATOM 803 C C . SER A 1 106 ? -10.664 9.406 -6.676 1 97.06 106 SER A C 1
ATOM 805 O O . SER A 1 106 ? -10.523 10.43 -7.344 1 97.06 106 SER A O 1
ATOM 807 N N . GLU A 1 107 ? -11.531 9.242 -5.742 1 97 107 GLU A N 1
ATOM 808 C CA . GLU A 1 107 ? -12.445 10.344 -5.422 1 97 107 GLU A CA 1
ATOM 809 C C . GLU A 1 107 ? -11.68 11.547 -4.867 1 97 107 GLU A C 1
ATOM 811 O O . GLU A 1 107 ? -11.984 12.688 -5.219 1 97 107 GLU A O 1
ATOM 816 N N . LEU A 1 108 ? -10.727 11.289 -4.047 1 98.19 108 LEU A N 1
ATOM 817 C CA . LEU A 1 108 ? -9.922 12.367 -3.494 1 98.19 108 LEU A CA 1
ATOM 818 C C . LEU A 1 108 ? -9.188 13.117 -4.598 1 98.19 108 LEU A C 1
ATOM 820 O O . LEU A 1 108 ? -9.219 14.344 -4.652 1 98.19 108 LEU A O 1
ATOM 824 N N . LEU A 1 109 ? -8.578 12.359 -5.508 1 97 109 LEU A N 1
ATOM 825 C CA . LEU A 1 109 ? -7.762 12.938 -6.566 1 97 109 LEU A CA 1
ATOM 826 C C . LEU A 1 109 ? -8.625 13.68 -7.578 1 97 109 LEU A C 1
ATOM 828 O O . LEU A 1 109 ? -8.141 14.57 -8.281 1 97 109 LEU A O 1
ATOM 832 N N . ALA A 1 110 ? -9.883 13.305 -7.598 1 96.44 110 ALA A N 1
ATOM 833 C CA . ALA A 1 110 ? -10.812 13.93 -8.539 1 96.44 110 ALA A CA 1
ATOM 834 C C . ALA A 1 110 ? -11.453 15.18 -7.93 1 96.44 110 ALA A C 1
ATOM 836 O O . ALA A 1 110 ? -12.07 15.977 -8.641 1 96.44 110 ALA A O 1
ATOM 837 N N . ALA A 1 111 ? -11.344 15.305 -6.582 1 97.06 111 ALA A N 1
ATOM 838 C CA . ALA A 1 111 ? -11.891 16.516 -5.957 1 97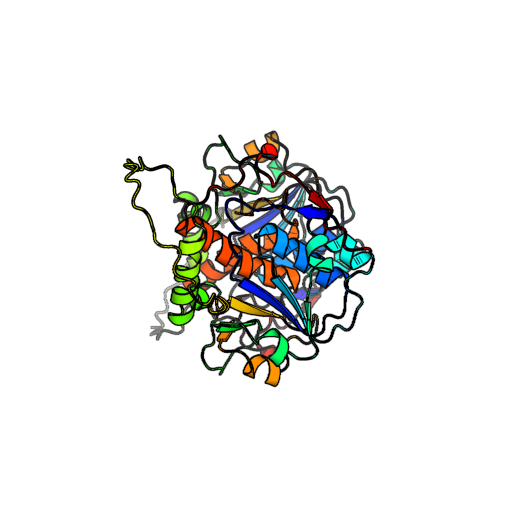.06 111 ALA A CA 1
ATOM 839 C C . ALA A 1 111 ? -11.273 17.766 -6.566 1 97.06 111 ALA A C 1
ATOM 841 O O . ALA A 1 111 ? -10.055 17.891 -6.648 1 97.06 111 ALA A O 1
ATOM 842 N N . PRO A 1 112 ? -12.07 18.719 -7.004 1 95.81 112 PRO A N 1
ATOM 843 C CA . PRO A 1 112 ? -11.578 19.844 -7.797 1 95.81 112 PRO A CA 1
ATOM 844 C C . PRO A 1 112 ? -10.445 20.594 -7.105 1 95.81 112 PRO A C 1
ATOM 846 O O . PRO A 1 112 ? -9.438 20.922 -7.734 1 95.81 112 PRO A O 1
ATOM 849 N N . GLU A 1 113 ? -10.594 20.922 -5.855 1 96 113 GLU A N 1
ATOM 850 C CA . GLU A 1 113 ? -9.578 21.672 -5.133 1 96 113 GLU A CA 1
ATOM 851 C C . GLU A 1 113 ? -8.281 20.875 -5.023 1 96 113 GLU A C 1
ATOM 853 O O . GLU A 1 113 ? -7.188 21.438 -5.168 1 96 113 GLU A O 1
ATOM 858 N N . VAL A 1 114 ? -8.422 19.578 -4.797 1 96.31 114 VAL A N 1
ATOM 859 C CA . VAL A 1 114 ? -7.258 18.719 -4.668 1 96.31 114 VAL A CA 1
ATOM 860 C C . VAL A 1 114 ? -6.562 18.578 -6.023 1 96.31 114 VAL A C 1
ATOM 862 O O . VAL A 1 114 ? -5.344 18.734 -6.117 1 96.31 114 VAL A O 1
ATOM 865 N N . ALA A 1 115 ? -7.359 18.344 -7.02 1 94.62 115 ALA A N 1
ATOM 866 C CA . ALA A 1 115 ? -6.836 18.234 -8.375 1 94.62 115 ALA A CA 1
ATOM 867 C C . ALA A 1 115 ? -6.086 19.484 -8.789 1 94.62 115 ALA A C 1
ATOM 869 O O . ALA A 1 115 ? -5.004 19.422 -9.375 1 94.62 115 ALA A O 1
ATOM 870 N N . ALA A 1 116 ? -6.656 20.609 -8.469 1 93.38 116 ALA A N 1
ATOM 871 C CA . ALA A 1 116 ? -6.039 21.891 -8.82 1 93.38 116 ALA A CA 1
ATOM 872 C C . ALA A 1 116 ? -4.707 22.078 -8.094 1 93.38 116 ALA A C 1
ATOM 874 O O . ALA A 1 116 ? -3.719 22.5 -8.703 1 93.38 116 ALA A O 1
ATOM 875 N N . LEU A 1 117 ? -4.699 21.734 -6.879 1 93 117 LEU A N 1
ATOM 876 C CA . LEU A 1 117 ? -3.482 21.859 -6.082 1 93 117 LEU A CA 1
ATOM 877 C C . LEU A 1 117 ? -2.377 20.969 -6.645 1 93 117 LEU A C 1
ATOM 879 O O . LEU A 1 117 ? -1.237 21.406 -6.801 1 93 117 LEU A O 1
ATOM 883 N N . LEU A 1 118 ? -2.74 19.75 -6.957 1 91.69 118 LEU A N 1
ATOM 884 C CA . LEU A 1 118 ? -1.759 18.781 -7.445 1 91.69 118 LEU A CA 1
ATOM 885 C C . LEU A 1 118 ? -1.271 19.172 -8.836 1 91.69 118 LEU A C 1
ATOM 887 O O . LEU A 1 118 ? -0.11 18.938 -9.18 1 91.69 118 LEU A O 1
ATOM 891 N N . ALA A 1 119 ? -2.107 19.734 -9.641 1 88.06 119 ALA A N 1
ATOM 892 C CA . ALA A 1 119 ? -1.722 20.188 -10.977 1 88.06 119 ALA A CA 1
ATOM 893 C C . ALA A 1 119 ? -0.677 21.297 -10.891 1 88.06 119 ALA A C 1
ATOM 895 O O . ALA A 1 119 ? 0.251 21.344 -11.703 1 88.06 119 ALA A O 1
ATOM 896 N N . GLU A 1 120 ? -0.841 22.109 -9.984 1 85.31 120 GLU A N 1
ATOM 897 C CA . GLU A 1 120 ? 0.114 23.188 -9.781 1 85.31 120 GLU A CA 1
ATOM 898 C C . GLU A 1 120 ? 1.493 22.656 -9.414 1 85.31 120 GLU A C 1
ATOM 900 O O . GLU A 1 120 ? 2.512 23.172 -9.867 1 85.31 120 GLU A O 1
ATOM 905 N N . GLY A 1 121 ? 1.499 21.656 -8.688 1 82.38 121 GLY A N 1
ATOM 906 C CA . GLY A 1 121 ? 2.752 21.047 -8.258 1 82.38 121 GLY A CA 1
ATOM 907 C C . GLY A 1 121 ? 3.469 20.328 -9.383 1 82.38 121 GLY A C 1
ATOM 908 O O . GLY A 1 121 ? 4.695 20.203 -9.367 1 82.38 121 GLY A O 1
ATOM 909 N N . ALA A 1 122 ? 2.705 19.766 -10.273 1 80.62 122 ALA A N 1
ATOM 910 C CA . ALA A 1 122 ? 3.285 19.031 -11.391 1 80.62 122 ALA A CA 1
ATOM 911 C C . ALA A 1 122 ? 4.09 19.953 -12.297 1 80.62 122 ALA A C 1
ATOM 913 O O . ALA A 1 122 ? 5.133 19.562 -12.828 1 80.62 122 ALA A O 1
ATOM 914 N N . ALA A 1 123 ? 3.664 21.125 -12.453 1 73.81 123 ALA A N 1
ATOM 915 C CA . ALA A 1 123 ? 4.348 22.109 -13.297 1 73.81 123 ALA A CA 1
ATOM 916 C C . ALA A 1 123 ? 5.711 22.469 -12.711 1 73.81 123 ALA A C 1
ATOM 918 O O . ALA A 1 123 ? 6.672 22.688 -13.453 1 73.81 123 ALA A O 1
ATOM 919 N N . ALA A 1 124 ? 5.828 22.391 -11.5 1 66.31 124 ALA A N 1
ATOM 920 C CA . ALA A 1 124 ? 7.047 22.781 -10.797 1 66.31 124 ALA A CA 1
ATOM 921 C C . ALA A 1 124 ? 8.07 21.641 -10.805 1 66.31 124 ALA A C 1
ATOM 923 O O . ALA A 1 124 ? 9.266 21.875 -10.617 1 66.31 124 ALA A O 1
ATOM 924 N N . ALA A 1 125 ? 7.637 20.406 -11.008 1 65.38 125 ALA A N 1
ATOM 925 C CA . ALA A 1 125 ? 8.539 19.25 -10.953 1 65.38 125 ALA A CA 1
ATOM 926 C C . ALA A 1 125 ? 9.469 19.234 -12.164 1 65.38 125 ALA A C 1
ATOM 928 O O . ALA A 1 125 ? 10.539 18.625 -12.117 1 65.38 125 ALA A O 1
ATOM 929 N N . GLY A 1 126 ? 9.398 20.203 -13.148 1 61.09 126 GLY A N 1
ATOM 930 C CA . GLY A 1 126 ? 10.312 20.594 -14.203 1 61.09 126 GLY A CA 1
ATOM 931 C C . GLY A 1 126 ? 10.812 19.422 -15.031 1 61.09 126 GLY A C 1
ATOM 932 O O . GLY A 1 126 ? 11.922 19.453 -15.562 1 61.09 126 GLY A O 1
ATOM 933 N N . CYS A 1 127 ? 10.195 18.172 -15.023 1 65.81 127 CYS A N 1
ATOM 934 C CA . CYS A 1 127 ? 10.797 17.125 -15.852 1 65.81 127 CYS A CA 1
ATOM 935 C C . CYS A 1 127 ? 10.617 17.438 -17.328 1 65.81 127 CYS A C 1
ATOM 937 O O . CYS A 1 127 ? 9.484 17.531 -17.828 1 65.81 127 CYS A O 1
ATOM 939 N N . HIS A 1 128 ? 11.141 18.656 -17.781 1 51 128 HIS A N 1
ATOM 940 C CA . HIS A 1 128 ? 11 19.047 -19.188 1 51 128 HIS A CA 1
ATOM 941 C C . HIS A 1 128 ? 11.422 17.906 -20.109 1 51 128 HIS A C 1
ATOM 943 O O . HIS A 1 128 ? 12.5 17.328 -19.953 1 51 128 HIS A O 1
ATOM 949 N N . GLY A 1 129 ? 10.656 17.109 -20.5 1 45.66 129 GLY A N 1
ATOM 950 C CA . GLY A 1 129 ? 11.031 16.344 -21.672 1 45.66 129 GLY A CA 1
ATOM 951 C C . GLY A 1 129 ? 11.867 17.141 -22.656 1 45.66 129 GLY A C 1
ATOM 952 O O . GLY A 1 129 ? 11.852 18.375 -22.641 1 45.66 129 GLY A O 1
ATOM 953 N N . SER A 1 130 ? 13.141 16.734 -23.141 1 38.59 130 SER A N 1
ATOM 954 C CA . SER A 1 130 ? 13.969 17.281 -24.203 1 38.59 130 SER A CA 1
ATOM 955 C C . SER A 1 130 ? 13.117 17.812 -25.359 1 38.59 130 SER A C 1
ATOM 957 O O . SER A 1 130 ? 12.781 17.047 -26.281 1 38.59 130 SER A O 1
ATOM 959 N N . SER A 1 131 ? 11.977 18.234 -25.531 1 35.28 131 SER A N 1
ATOM 960 C CA . SER A 1 131 ? 11.875 18.844 -26.859 1 35.28 131 SER A CA 1
ATOM 961 C C . SER A 1 131 ? 12.961 19.906 -27.062 1 35.28 131 SER A C 1
ATOM 963 O O . SER A 1 131 ? 13.523 20.422 -26.094 1 35.28 131 SER A O 1
ATOM 965 N N . SER A 1 132 ? 13.43 20.312 -28.469 1 33.75 132 SER A N 1
ATOM 966 C CA . SER A 1 132 ? 14.375 21.219 -29.109 1 33.75 132 SER A CA 1
ATOM 967 C C . SER A 1 132 ? 14.242 22.625 -28.578 1 33.75 132 SER A C 1
ATOM 969 O O . SER A 1 132 ? 13.227 23.297 -28.797 1 33.75 132 SER A O 1
ATOM 971 N N . SER A 1 133 ? 14.547 22.953 -27.438 1 32.19 133 SER A N 1
ATOM 972 C CA . SER A 1 133 ? 14.812 24.344 -27.062 1 32.19 133 SER A CA 1
ATOM 973 C C . SER A 1 133 ? 15.734 25.016 -28.078 1 32.19 133 SER A C 1
ATOM 975 O O . SER A 1 133 ? 16.891 24.594 -28.25 1 32.19 133 SER A O 1
ATOM 977 N N . ASN A 1 134 ? 15.172 25.516 -29.25 1 30.34 134 ASN A N 1
ATOM 978 C CA . ASN A 1 134 ? 15.891 26.594 -29.906 1 30.34 134 ASN A CA 1
ATOM 979 C C . ASN A 1 134 ? 16.203 27.734 -28.938 1 30.34 134 ASN A C 1
ATOM 981 O O . ASN A 1 134 ? 15.289 28.375 -28.422 1 30.34 134 ASN A O 1
ATOM 985 N N . SER A 1 135 ? 17.094 27.531 -28.031 1 30.47 135 SER A N 1
ATOM 986 C CA . SER A 1 135 ? 17.703 28.5 -27.125 1 30.47 135 SER A CA 1
ATOM 987 C C . SER A 1 135 ? 18.156 29.75 -27.875 1 30.47 135 SER A C 1
ATOM 989 O O . SER A 1 135 ? 19.188 29.719 -28.562 1 30.47 135 SER A O 1
ATOM 991 N N . SER A 1 136 ? 17.25 30.516 -28.625 1 28.92 136 SER A N 1
ATOM 992 C CA . SER A 1 136 ? 17.875 31.781 -28.984 1 28.92 136 SER A CA 1
ATOM 993 C C . SER A 1 136 ? 18.328 32.562 -27.75 1 28.92 136 SER A C 1
ATOM 995 O O . SER A 1 136 ? 17.672 32.5 -26.703 1 28.92 136 SER A O 1
ATOM 997 N N . ASP A 1 137 ? 19.578 33.031 -27.703 1 27.47 137 ASP A N 1
ATOM 998 C CA . ASP A 1 137 ? 20.625 33.656 -26.875 1 27.47 137 ASP A CA 1
ATOM 999 C C . ASP A 1 137 ? 20.172 35.031 -26.359 1 27.47 137 ASP A C 1
ATOM 1001 O O . ASP A 1 137 ? 20.953 35.75 -25.75 1 27.47 137 ASP A O 1
ATOM 1005 N N . SER A 1 138 ? 18.938 35.531 -26.609 1 28.06 138 SER A N 1
ATOM 1006 C CA . SER A 1 138 ? 19.172 36.969 -26.531 1 28.06 138 SER A CA 1
ATOM 1007 C C . SER A 1 138 ? 19.516 37.406 -25.109 1 28.06 138 SER A C 1
ATOM 1009 O O . SER A 1 138 ? 19.188 36.719 -24.156 1 28.06 138 SER A O 1
ATOM 1011 N N . GLY A 1 139 ? 20.453 38.344 -24.859 1 27.48 139 GLY A N 1
ATOM 1012 C CA . GLY A 1 139 ? 21.328 39.062 -23.938 1 27.48 139 GLY A CA 1
ATOM 1013 C C . GLY A 1 139 ? 20.562 39.812 -22.875 1 27.48 139 GLY A C 1
ATOM 1014 O O . GLY A 1 139 ? 21.156 40.594 -22.125 1 27.48 139 GLY A O 1
ATOM 1015 N N . SER A 1 140 ? 19.188 39.688 -22.797 1 27.47 140 SER A N 1
ATOM 1016 C CA . SER A 1 140 ? 18.75 40.938 -22.141 1 27.47 140 SER A CA 1
ATOM 1017 C C . SER A 1 140 ? 19.344 41.062 -20.75 1 27.47 140 SER A C 1
ATOM 1019 O O . SER A 1 140 ? 19.766 40.062 -20.156 1 27.47 140 SER A O 1
ATOM 1021 N N . SER A 1 141 ? 19.438 42.312 -20.281 1 28.61 141 SER A N 1
ATOM 1022 C CA . SER A 1 141 ? 19.938 43.219 -19.25 1 28.61 141 SER A CA 1
ATOM 1023 C C . SER A 1 141 ? 19.312 42.906 -17.891 1 28.61 141 SER A C 1
ATOM 1025 O O . SER A 1 141 ? 18.078 42.844 -17.766 1 28.61 141 SER A O 1
ATOM 1027 N N . SER A 1 142 ? 20.078 42.125 -17.094 1 28.31 142 SER A N 1
ATOM 1028 C CA . SER A 1 142 ? 19.75 41.625 -15.758 1 28.31 142 SER A CA 1
ATOM 1029 C C . SER A 1 142 ? 19.484 42.75 -14.781 1 28.31 142 SER A C 1
ATOM 1031 O O . SER A 1 142 ? 20.422 43.406 -14.312 1 28.31 142 SER A O 1
ATOM 1033 N N . ASP A 1 143 ? 18.516 43.688 -15.164 1 30.03 143 ASP A N 1
ATOM 1034 C CA . ASP A 1 143 ? 18.359 44.688 -14.109 1 30.03 143 ASP A CA 1
ATOM 1035 C C . ASP A 1 143 ? 18.094 44.031 -12.758 1 30.03 143 ASP A C 1
ATOM 1037 O O . ASP A 1 143 ? 17.375 43.031 -12.68 1 30.03 143 ASP A O 1
ATOM 1041 N N . ASN A 1 144 ? 19.047 44.25 -11.812 1 30.12 144 ASN A N 1
ATOM 1042 C CA . ASN A 1 144 ? 19.266 43.875 -10.422 1 30.12 144 ASN A CA 1
ATOM 1043 C C . ASN A 1 144 ? 18.078 44.281 -9.547 1 30.12 144 ASN A C 1
ATOM 1045 O O . ASN A 1 144 ? 18.094 45.344 -8.93 1 30.12 144 ASN A O 1
ATOM 1049 N N . SER A 1 145 ? 16.906 44.625 -10.125 1 32.66 145 SER A N 1
ATOM 1050 C CA . SER A 1 145 ? 16.031 45.219 -9.109 1 32.66 145 SER A CA 1
ATOM 1051 C C . SER A 1 145 ? 15.922 44.312 -7.887 1 32.66 145 SER A C 1
ATOM 1053 O O . SER A 1 145 ? 16 43.094 -8.008 1 32.66 145 SER A O 1
ATOM 1055 N N . SER A 1 146 ? 16.344 44.875 -6.73 1 34.44 146 SER A N 1
ATOM 1056 C CA . SER A 1 146 ? 16.25 44.469 -5.336 1 34.44 146 SER A CA 1
ATOM 1057 C C . SER A 1 146 ? 14.906 43.844 -5.031 1 34.44 146 SER A C 1
ATOM 1059 O O . SER A 1 146 ? 13.984 44.5 -4.555 1 34.44 146 SER A O 1
ATOM 1061 N N . SER A 1 147 ? 14.352 43.094 -5.984 1 34.31 147 SER A N 1
ATOM 1062 C CA . SER A 1 147 ? 13.023 42.594 -5.645 1 34.31 147 SER A CA 1
ATOM 1063 C C . SER A 1 147 ? 12.992 42.031 -4.23 1 34.31 147 SER A C 1
ATOM 1065 O O . SER A 1 147 ? 13.891 41.281 -3.842 1 34.31 147 SER A O 1
ATOM 1067 N N . GLY A 1 148 ? 12.602 42.906 -3.199 1 35.5 148 GLY A N 1
ATOM 1068 C CA . GLY A 1 148 ? 12.172 42.344 -1.916 1 35.5 148 GLY A CA 1
ATOM 1069 C C . GLY A 1 148 ? 11.719 40.906 -1.996 1 35.5 148 GLY A C 1
ATOM 1070 O O . GLY A 1 148 ? 10.867 40.562 -2.814 1 35.5 148 GLY A O 1
ATOM 1071 N N . ALA A 1 149 ? 12.68 40.031 -1.948 1 35.69 149 ALA A N 1
ATOM 1072 C CA . ALA A 1 149 ? 12.438 38.594 -1.877 1 35.69 149 ALA A CA 1
ATOM 1073 C C . ALA A 1 149 ? 11.195 38.312 -1.038 1 35.69 149 ALA A C 1
ATOM 1075 O O . ALA A 1 149 ? 11.273 38.25 0.192 1 35.69 149 ALA A O 1
ATOM 1076 N N . GLY A 1 150 ? 10.125 39.094 -1.228 1 37.75 150 GLY A N 1
ATOM 1077 C CA . GLY A 1 150 ? 8.961 38.531 -0.573 1 37.75 150 GLY A CA 1
ATOM 1078 C C . GLY A 1 150 ? 9.016 37.031 -0.476 1 37.75 150 GLY A C 1
ATOM 1079 O O . GLY A 1 150 ? 9.594 36.375 -1.336 1 37.75 150 GLY A O 1
ATOM 1080 N N . ALA A 1 151 ? 9.242 36.625 0.803 1 38.06 151 ALA A N 1
ATOM 1081 C CA . ALA A 1 151 ? 9.188 35.188 1.037 1 38.06 151 ALA A CA 1
ATOM 1082 C C . ALA A 1 151 ? 8.273 34.5 0.019 1 38.06 151 ALA A C 1
ATOM 1084 O O . ALA A 1 151 ? 7.172 34.969 -0.257 1 38.06 151 ALA A O 1
ATOM 1085 N N . ALA A 1 152 ? 8.773 34.062 -1.071 1 41.28 152 ALA A N 1
ATOM 1086 C CA . ALA A 1 152 ? 7.914 33.312 -1.965 1 41.28 152 ALA A CA 1
ATOM 1087 C C . ALA A 1 152 ? 6.73 32.688 -1.206 1 41.28 152 ALA A C 1
ATOM 1089 O O . ALA A 1 152 ? 6.906 32.125 -0.131 1 41.28 152 ALA A O 1
ATOM 1090 N N . PRO A 1 153 ? 5.535 33.281 -1.271 1 44.41 153 PRO A N 1
ATOM 1091 C CA . PRO A 1 153 ? 4.422 32.625 -0.566 1 44.41 153 PRO A CA 1
ATOM 1092 C C . PRO A 1 153 ? 4.625 31.125 -0.374 1 44.41 153 PRO A C 1
ATOM 1094 O O . PRO A 1 153 ? 5.172 30.453 -1.255 1 44.41 153 PRO A O 1
ATOM 1097 N N . GLN A 1 154 ? 5.16 30.719 0.837 1 52.44 154 GLN A N 1
ATOM 1098 C CA . GLN A 1 154 ? 5.344 29.344 1.266 1 52.44 154 GLN A CA 1
ATOM 1099 C C . GLN A 1 154 ? 4.395 28.406 0.527 1 52.44 154 GLN A C 1
ATOM 1101 O O . GLN A 1 154 ? 3.184 28.641 0.498 1 52.44 154 GLN A O 1
ATOM 1106 N N . ARG A 1 155 ? 4.82 27.844 -0.645 1 57.31 155 ARG A N 1
ATOM 1107 C CA . ARG A 1 155 ? 4.09 26.922 -1.522 1 57.31 155 ARG A CA 1
ATOM 1108 C C . ARG A 1 155 ? 3.223 25.969 -0.717 1 57.31 155 ARG A C 1
ATOM 1110 O O . ARG A 1 155 ? 3.697 25.344 0.236 1 57.31 155 ARG A O 1
ATOM 1117 N N . ARG A 1 156 ? 1.836 25.984 -0.69 1 78.88 156 ARG A N 1
ATOM 1118 C CA . ARG A 1 156 ? 0.799 25.25 0.02 1 78.88 156 ARG A CA 1
ATOM 1119 C C . ARG A 1 156 ? 0.8 23.781 -0.387 1 78.88 156 ARG A C 1
ATOM 1121 O O . ARG A 1 156 ? 1.217 23.438 -1.496 1 78.88 156 ARG A O 1
ATOM 1128 N N . LYS A 1 157 ? 0.909 22.938 0.609 1 94.69 157 LYS A N 1
ATOM 1129 C CA . LYS A 1 157 ? 1.099 21.484 0.52 1 94.69 157 LYS A CA 1
ATOM 1130 C C . LYS A 1 157 ? -0.227 20.75 0.676 1 94.69 157 LYS A C 1
ATOM 1132 O O . LYS A 1 157 ? -1.157 21.25 1.307 1 94.69 157 LYS A O 1
ATOM 1137 N N . LEU A 1 158 ? -0.32 19.672 -0.054 1 98.12 158 LEU A N 1
ATOM 1138 C CA . LEU A 1 158 ? -1.272 18.641 0.362 1 98.12 158 LEU A CA 1
ATOM 1139 C C . LEU A 1 158 ? -0.752 17.875 1.573 1 98.12 158 LEU A C 1
ATOM 1141 O O . LEU A 1 158 ? 0.321 17.266 1.518 1 98.12 158 LEU A O 1
ATOM 1145 N N . VAL A 1 159 ? -1.496 17.953 2.67 1 98.81 159 VAL A N 1
ATOM 1146 C CA . VAL A 1 159 ? -1.038 17.297 3.889 1 98.81 159 VAL A CA 1
ATOM 1147 C C . VAL A 1 159 ? -1.966 16.125 4.223 1 98.81 159 VAL A C 1
ATOM 1149 O O . VAL A 1 159 ? -3.168 16.328 4.414 1 98.81 159 VAL A O 1
ATOM 1152 N N . LEU A 1 160 ? -1.397 14.93 4.273 1 98.94 160 LEU A N 1
ATOM 1153 C CA . LEU A 1 160 ? -2.121 13.719 4.629 1 98.94 160 LEU A CA 1
ATOM 1154 C C . LEU A 1 160 ? -1.93 13.375 6.102 1 98.94 160 LEU A C 1
ATOM 1156 O O . LEU A 1 160 ? -0.797 13.242 6.57 1 98.94 160 LEU A O 1
ATOM 1160 N N . VAL A 1 161 ? -3.043 13.211 6.801 1 98.94 161 VAL A N 1
ATOM 1161 C CA . VAL A 1 161 ? -2.992 13 8.242 1 98.94 161 VAL A CA 1
ATOM 1162 C C . VAL A 1 161 ? -3.441 11.578 8.578 1 98.94 161 VAL A C 1
ATOM 1164 O O . VAL A 1 161 ? -4.527 11.156 8.18 1 98.94 161 VAL A O 1
ATOM 1167 N N . PHE A 1 162 ? -2.582 10.883 9.281 1 98.81 162 PHE A N 1
ATOM 1168 C CA . PHE A 1 162 ? -2.861 9.531 9.758 1 98.81 162 PHE A CA 1
ATOM 1169 C C . PHE A 1 162 ? -2.814 9.469 11.273 1 98.81 162 PHE A C 1
ATOM 1171 O O . PHE A 1 162 ? -2.051 10.195 11.906 1 98.81 162 PHE A O 1
ATOM 1178 N N . GLY A 1 163 ? -3.619 8.539 11.828 1 97.88 163 GLY A N 1
ATOM 1179 C CA . GLY A 1 163 ? -3.807 8.523 13.266 1 97.88 163 GLY A CA 1
ATOM 1180 C C . GLY A 1 163 ? -3.061 7.391 13.953 1 97.88 163 GLY A C 1
ATOM 1181 O O . GLY A 1 163 ? -2.191 6.758 13.352 1 97.88 163 GLY A O 1
ATOM 1182 N N . ARG A 1 164 ? -3.387 7.234 15.211 1 97.06 164 ARG A N 1
ATOM 1183 C CA . ARG A 1 164 ? -2.801 6.207 16.062 1 97.06 164 ARG A CA 1
ATOM 1184 C C . ARG A 1 164 ? -3.086 4.812 15.516 1 97.06 164 ARG A C 1
ATOM 1186 O O . ARG A 1 164 ? -4.129 4.582 14.898 1 97.06 164 ARG A O 1
ATOM 1193 N N . GLU A 1 165 ? -2.125 3.781 15.648 1 92 165 GLU A N 1
ATOM 1194 C CA . GLU A 1 165 ? -2.197 2.42 15.125 1 92 165 GLU A CA 1
ATOM 1195 C C . GLU A 1 165 ? -3.482 1.728 15.57 1 92 165 GLU A C 1
ATOM 1197 O O . GLU A 1 165 ? -4.109 1.012 14.789 1 92 165 GLU A O 1
ATOM 1202 N N . VAL A 1 166 ? -4.059 1.892 16.688 1 87.12 166 VAL A N 1
ATOM 1203 C CA . VAL A 1 166 ? -5.223 1.164 17.188 1 87.12 166 VAL A CA 1
ATOM 1204 C C . VAL A 1 166 ? -6.441 2.08 17.203 1 87.12 166 VAL A C 1
ATOM 1206 O O . VAL A 1 166 ? -7.461 1.771 16.578 1 87.12 166 VAL A O 1
ATOM 1209 N N . GLU A 1 167 ? -6.281 3.258 17.5 1 91.5 167 GLU A N 1
ATOM 1210 C CA . GLU A 1 167 ? -7.41 4.152 17.75 1 91.5 167 GLU A CA 1
ATOM 1211 C C . GLU A 1 167 ? -7.734 4.988 16.516 1 91.5 167 GLU A C 1
ATOM 1213 O O . GLU A 1 167 ? -8.859 5.469 16.375 1 91.5 167 GLU A O 1
ATOM 1218 N N . GLY A 1 168 ? -6.797 5.113 15.648 1 95.81 168 GLY A N 1
ATOM 1219 C CA . GLY A 1 168 ? -6.984 6.043 14.547 1 95.81 168 GLY A CA 1
ATOM 1220 C C . GLY A 1 168 ? -7.016 7.496 14.992 1 95.81 168 GLY A C 1
ATOM 1221 O O . GLY A 1 168 ? -6.324 7.875 15.938 1 95.81 168 GLY A O 1
ATOM 1222 N N . LEU A 1 169 ? -7.645 8.289 14.211 1 97.62 169 LEU A N 1
ATOM 1223 C CA . LEU A 1 169 ? -7.805 9.703 14.539 1 97.62 169 LEU A CA 1
ATOM 1224 C C . LEU A 1 169 ? -9.016 9.922 15.43 1 97.62 169 LEU A C 1
ATOM 1226 O O . LEU A 1 169 ? -10.047 9.266 15.258 1 97.62 169 LEU A O 1
ATOM 1230 N N . LEU A 1 170 ? -8.859 10.852 16.312 1 96.88 170 LEU A N 1
ATOM 1231 C CA . LEU A 1 170 ? -10.016 11.273 17.094 1 96.88 170 LEU A CA 1
ATOM 1232 C C . LEU A 1 170 ? -10.922 12.18 16.266 1 96.88 170 LEU A C 1
ATOM 1234 O O . LEU A 1 170 ? -10.484 12.781 15.281 1 96.88 170 LEU A O 1
ATOM 1238 N N . ASP A 1 171 ? -12.156 12.312 16.703 1 95.56 171 ASP A N 1
ATOM 1239 C CA . ASP A 1 171 ? -13.156 13.062 15.953 1 95.56 171 ASP A CA 1
ATOM 1240 C C . ASP A 1 171 ? -12.695 14.5 15.727 1 95.56 171 ASP A C 1
ATOM 1242 O O . ASP A 1 171 ? -12.82 15.031 14.625 1 95.56 171 ASP A O 1
ATOM 1246 N N . HIS A 1 172 ? -12.18 15.141 16.766 1 96.88 172 HIS A N 1
ATOM 1247 C CA . HIS A 1 172 ? -11.789 16.547 16.625 1 96.88 172 HIS A CA 1
ATOM 1248 C C . HIS A 1 172 ? -10.594 16.688 15.695 1 96.88 172 HIS A C 1
ATOM 1250 O O . HIS A 1 172 ? -10.422 17.734 15.062 1 96.88 172 HIS A O 1
ATOM 1256 N N . GLU A 1 173 ? -9.734 15.656 15.641 1 98.19 173 GLU A N 1
ATOM 1257 C CA . GLU A 1 173 ? -8.609 15.656 14.711 1 98.19 173 GLU A CA 1
ATOM 1258 C C . GLU A 1 173 ? -9.086 15.516 13.273 1 98.19 173 GLU A C 1
ATOM 1260 O O . GLU A 1 173 ? -8.562 16.172 12.367 1 98.19 173 GLU A O 1
ATOM 1265 N N . VAL A 1 174 ? -10.07 14.633 13.062 1 97.94 174 VAL A N 1
ATOM 1266 C CA . VAL A 1 174 ? -10.68 14.477 11.75 1 97.94 174 VAL A CA 1
ATOM 1267 C C . VAL A 1 174 ? -11.328 15.789 11.32 1 97.94 174 VAL A C 1
ATOM 1269 O O . VAL A 1 174 ? -11.125 16.25 10.195 1 97.94 174 VAL A O 1
ATOM 1272 N N . ASP A 1 175 ? -11.977 16.453 12.234 1 96.44 175 ASP A N 1
ATOM 1273 C CA . ASP A 1 175 ? -12.719 17.672 11.961 1 96.44 175 ASP A CA 1
ATOM 1274 C C . ASP A 1 175 ? -11.773 18.828 11.656 1 96.44 175 ASP A C 1
ATOM 1276 O O . ASP A 1 175 ? -12.172 19.812 11.039 1 96.44 175 ASP A O 1
ATOM 1280 N N . ALA A 1 176 ? -10.578 18.703 12.094 1 97.19 176 ALA A N 1
ATOM 1281 C CA . ALA A 1 176 ? -9.586 19.75 11.891 1 97.19 176 ALA A CA 1
ATOM 1282 C C . ALA A 1 176 ? -9.07 19.75 10.453 1 97.19 176 ALA A C 1
ATOM 1284 O O . ALA A 1 176 ? -8.406 20.688 10.023 1 97.19 176 ALA A O 1
ATOM 1285 N N . CYS A 1 177 ? -9.414 18.734 9.656 1 97.94 177 CYS A N 1
ATOM 1286 C CA . CYS A 1 177 ? -8.906 18.609 8.297 1 97.94 177 CYS A CA 1
ATOM 1287 C C . CYS A 1 177 ? -9.961 19.031 7.281 1 97.94 177 CYS A C 1
ATOM 1289 O O . CYS A 1 177 ? -11.156 19.031 7.578 1 97.94 177 CYS A O 1
ATOM 1291 N N . ASP A 1 178 ? -9.523 19.406 6.074 1 97.44 178 ASP A N 1
ATOM 1292 C CA . ASP A 1 178 ? -10.398 19.891 5.02 1 97.44 178 ASP A CA 1
ATOM 1293 C C . ASP A 1 178 ? -11.188 18.75 4.379 1 97.44 178 ASP A C 1
ATOM 1295 O O . ASP A 1 178 ? -12.344 18.922 3.984 1 97.44 178 ASP A O 1
ATOM 1299 N N . TYR A 1 179 ? -10.578 17.609 4.195 1 98.19 179 TYR A N 1
ATOM 1300 C CA . TYR A 1 179 ? -11.156 16.422 3.584 1 98.19 179 TYR A CA 1
ATOM 1301 C C . TYR A 1 179 ? -10.953 15.195 4.473 1 98.19 179 TYR A C 1
ATOM 1303 O O . TYR A 1 179 ? -10.094 15.203 5.355 1 98.19 179 TYR A O 1
ATOM 1311 N N . THR A 1 180 ? -11.844 14.25 4.277 1 98.25 180 THR A N 1
ATOM 1312 C CA . THR A 1 180 ? -11.594 12.914 4.801 1 98.25 180 THR A CA 1
ATOM 1313 C C . THR A 1 180 ? -11.43 11.906 3.666 1 98.25 180 THR A C 1
ATOM 1315 O O . THR A 1 180 ? -12.031 12.062 2.6 1 98.25 180 THR A O 1
ATOM 1318 N N . LEU A 1 181 ? -10.555 10.93 3.893 1 98.38 181 LEU A N 1
ATOM 1319 C CA . LEU A 1 181 ? -10.328 9.852 2.936 1 98.38 181 LEU A CA 1
ATOM 1320 C C . LEU A 1 181 ? -10.484 8.492 3.605 1 98.38 181 LEU A C 1
ATOM 1322 O O . LEU A 1 181 ? -9.805 8.203 4.594 1 98.38 181 LEU A O 1
ATOM 1326 N N . SER A 1 182 ? -11.406 7.754 3.115 1 97.69 182 SER A N 1
ATOM 1327 C CA . SER A 1 182 ? -11.508 6.34 3.467 1 97.69 182 SER A CA 1
ATOM 1328 C C . SER A 1 182 ? -11.023 5.449 2.326 1 97.69 182 SER A C 1
ATOM 1330 O O . SER A 1 182 ? -11.664 5.367 1.279 1 97.69 182 SER A O 1
ATOM 1332 N N . ILE A 1 183 ? -9.867 4.848 2.502 1 98.12 183 ILE A N 1
ATOM 1333 C CA . ILE A 1 183 ? -9.383 3.883 1.522 1 98.12 183 ILE A CA 1
ATOM 1334 C C . ILE A 1 183 ? -10.312 2.674 1.479 1 98.12 183 ILE A C 1
ATOM 1336 O O . ILE A 1 183 ? -10.633 2.094 2.518 1 98.12 183 ILE A O 1
ATOM 1340 N N . PRO A 1 184 ? -10.773 2.289 0.341 1 97.44 184 PRO A N 1
ATOM 1341 C CA . PRO A 1 184 ? -11.664 1.13 0.276 1 97.44 184 PRO A CA 1
ATOM 1342 C C . PRO A 1 184 ? -11 -0.157 0.756 1 97.44 184 PRO A C 1
ATOM 1344 O O . PRO A 1 184 ? -10 -0.587 0.183 1 97.44 184 PRO A O 1
ATOM 1347 N N . ILE A 1 185 ? -11.5 -0.779 1.755 1 96.38 185 ILE A N 1
ATOM 1348 C CA . ILE A 1 185 ? -11.109 -2.117 2.189 1 96.38 185 ILE A CA 1
ATOM 1349 C C . ILE A 1 185 ? -12.359 -2.93 2.529 1 96.38 185 ILE A C 1
ATOM 1351 O O . ILE A 1 185 ? -13.438 -2.371 2.717 1 96.38 185 ILE A O 1
ATOM 1355 N N . GLY A 1 186 ? -12.234 -4.16 2.59 1 94.06 186 GLY A N 1
ATOM 1356 C CA . GLY A 1 186 ? -13.367 -5.062 2.656 1 94.06 186 GLY A CA 1
ATOM 1357 C C . GLY A 1 186 ? -13.852 -5.316 4.074 1 94.06 186 GLY A C 1
ATOM 1358 O O . GLY A 1 186 ? -13.734 -4.445 4.938 1 94.06 186 GLY A O 1
ATOM 1359 N N . ARG A 1 187 ? -14.531 -6.453 4.246 1 93.06 187 ARG A N 1
ATOM 1360 C CA . ARG A 1 187 ? -15.305 -6.77 5.441 1 93.06 187 ARG A CA 1
ATOM 1361 C C . ARG A 1 187 ? -14.453 -7.516 6.461 1 93.06 187 ARG A C 1
ATOM 1363 O O . ARG A 1 187 ? -14.891 -7.75 7.59 1 93.06 187 ARG A O 1
ATOM 1370 N N . LEU A 1 188 ? -13.211 -7.824 6.16 1 91.44 188 LEU A N 1
ATOM 1371 C CA . LEU A 1 188 ? -12.469 -8.781 6.965 1 91.44 188 LEU A CA 1
ATOM 1372 C C . LEU A 1 188 ? -11.539 -8.07 7.941 1 91.44 188 LEU A C 1
ATOM 1374 O O . LEU A 1 188 ? -11.008 -8.688 8.867 1 91.44 188 LEU A O 1
ATOM 1378 N N . GLN A 1 189 ? -11.328 -6.832 7.699 1 91.5 189 GLN A N 1
ATOM 1379 C CA . GLN A 1 189 ? -10.414 -6.055 8.531 1 91.5 189 GLN A CA 1
ATOM 1380 C C . GLN A 1 189 ? -11.086 -4.789 9.055 1 91.5 189 GLN A C 1
ATOM 1382 O O . GLN A 1 189 ? -11.867 -4.16 8.344 1 91.5 189 GLN A O 1
ATOM 1387 N N . GLU A 1 190 ? -10.727 -4.41 10.219 1 90.12 190 GLU A N 1
ATOM 1388 C CA . GLU A 1 190 ? -11.234 -3.16 10.781 1 90.12 190 GLU A CA 1
ATOM 1389 C C . GLU A 1 190 ? -10.5 -1.956 10.195 1 90.12 190 GLU A C 1
ATOM 1391 O O . GLU A 1 190 ? -11.078 -0.877 10.062 1 90.12 190 GLU A O 1
ATOM 1396 N N . SER A 1 191 ? -9.266 -2.156 9.992 1 92.62 191 SER A N 1
ATOM 1397 C CA . SER A 1 191 ? -8.445 -1.1 9.414 1 92.62 191 SER A CA 1
ATOM 1398 C C . SER A 1 191 ? -7.199 -1.674 8.742 1 92.62 191 SER A C 1
ATOM 1400 O O . SER A 1 191 ? -6.891 -2.857 8.906 1 92.62 191 SER A O 1
ATOM 1402 N N . MET A 1 192 ? -6.543 -0.822 7.969 1 94.62 192 MET A N 1
ATOM 1403 C CA . MET A 1 192 ? -5.266 -1.169 7.359 1 94.62 192 MET A CA 1
ATOM 1404 C C . MET A 1 192 ? -4.105 -0.838 8.297 1 94.62 192 MET A C 1
ATOM 1406 O O . MET A 1 192 ? -4.238 0.01 9.18 1 94.62 192 MET A O 1
ATOM 1410 N N . SER A 1 193 ? -2.98 -1.553 8.055 1 94.62 193 SER A N 1
ATOM 1411 C CA . SER A 1 193 ? -1.741 -1.11 8.68 1 94.62 193 SER A CA 1
ATOM 1412 C C . SER A 1 193 ? -1.415 0.332 8.312 1 94.62 193 SER A C 1
ATOM 1414 O O . SER A 1 193 ? -1.644 0.751 7.172 1 94.62 193 SER A O 1
ATOM 1416 N N . LEU A 1 194 ? -0.872 1.03 9.266 1 97.19 194 LEU A N 1
ATOM 1417 C CA . LEU A 1 194 ? -0.571 2.445 9.078 1 97.19 194 LEU A CA 1
ATOM 1418 C C . LEU A 1 194 ? 0.305 2.66 7.848 1 97.19 194 LEU A C 1
ATOM 1420 O O . LEU A 1 194 ? -0.024 3.475 6.98 1 97.19 194 LEU A O 1
ATOM 1424 N N . SER A 1 195 ? 1.411 1.91 7.738 1 97.88 195 SER A N 1
ATOM 1425 C CA . SER A 1 195 ? 2.334 2.119 6.625 1 97.88 195 SER A CA 1
ATOM 1426 C C . SER A 1 195 ? 1.722 1.659 5.309 1 97.88 195 SER A C 1
ATOM 1428 O O . SER A 1 195 ? 2.041 2.201 4.246 1 97.88 195 SER A O 1
ATOM 1430 N N . HIS A 1 196 ? 0.84 0.645 5.348 1 98.06 196 HIS A N 1
ATOM 1431 C CA . HIS A 1 196 ? 0.138 0.224 4.141 1 98.06 196 HIS A CA 1
ATOM 1432 C C . HIS A 1 196 ? -0.794 1.319 3.633 1 98.06 196 HIS A C 1
ATOM 1434 O O . HIS A 1 196 ? -0.827 1.607 2.436 1 98.06 196 HIS A O 1
ATOM 1440 N N . ALA A 1 197 ? -1.518 1.912 4.582 1 98.62 197 ALA A N 1
ATOM 1441 C CA . ALA A 1 197 ? -2.406 3.01 4.207 1 98.62 197 ALA A CA 1
ATOM 1442 C C . ALA A 1 197 ? -1.626 4.152 3.564 1 98.62 197 ALA A C 1
ATOM 1444 O O . ALA A 1 197 ? -2.016 4.66 2.512 1 98.62 197 ALA A O 1
ATOM 1445 N N . VAL A 1 198 ? -0.534 4.52 4.18 1 98.81 198 VAL A N 1
ATOM 1446 C CA . VAL A 1 198 ? 0.314 5.582 3.654 1 98.81 198 VAL A CA 1
ATOM 1447 C C . VAL A 1 198 ? 0.796 5.219 2.252 1 98.81 198 VAL A C 1
ATOM 1449 O O . VAL A 1 198 ? 0.725 6.035 1.332 1 98.81 198 VAL A O 1
ATOM 1452 N N . SER A 1 199 ? 1.212 3.988 2.051 1 98.75 199 SER A N 1
ATOM 1453 C CA . SER A 1 199 ? 1.768 3.537 0.779 1 98.75 199 SER A CA 1
ATOM 1454 C C . SER A 1 199 ? 0.71 3.545 -0.32 1 98.75 199 SER A C 1
ATOM 1456 O O . SER A 1 199 ? 1 3.898 -1.465 1 98.75 199 SER A O 1
ATOM 1458 N N . VAL A 1 200 ? -0.497 3.152 0.019 1 98.81 200 VAL A N 1
ATOM 1459 C CA . VAL A 1 200 ? -1.584 3.115 -0.954 1 98.81 200 VAL A CA 1
ATOM 1460 C C . VAL A 1 200 ? -1.859 4.523 -1.477 1 98.81 200 VAL A C 1
ATOM 1462 O O . VAL A 1 200 ? -1.962 4.734 -2.688 1 98.81 200 VAL A O 1
ATOM 1465 N N . VAL A 1 201 ? -1.914 5.496 -0.616 1 98.88 201 VAL A N 1
ATOM 1466 C CA . VAL A 1 201 ? -2.25 6.859 -1.015 1 98.88 201 VAL A CA 1
ATOM 1467 C C . VAL A 1 201 ? -1.078 7.477 -1.772 1 98.88 201 VAL A C 1
ATOM 1469 O O . VAL A 1 201 ? -1.26 8.039 -2.855 1 98.88 201 VAL A O 1
ATOM 1472 N N . LEU A 1 202 ? 0.122 7.297 -1.268 1 98.81 202 LEU A N 1
ATOM 1473 C CA . LEU A 1 202 ? 1.29 7.914 -1.889 1 98.81 202 LEU A CA 1
ATOM 1474 C C . LEU A 1 202 ? 1.566 7.297 -3.256 1 98.81 202 LEU A C 1
ATOM 1476 O O . LEU A 1 202 ? 2.018 7.988 -4.172 1 98.81 202 LEU A O 1
ATOM 1480 N N . SER A 1 203 ? 1.306 5.992 -3.391 1 98.81 203 SER A N 1
ATOM 1481 C CA . SER A 1 203 ? 1.53 5.34 -4.676 1 98.81 203 SER A CA 1
ATOM 1482 C C . SER A 1 203 ? 0.654 5.949 -5.766 1 98.81 203 SER A C 1
ATOM 1484 O O . SER A 1 203 ? 1.099 6.129 -6.902 1 98.81 203 SER A O 1
ATOM 1486 N N . ARG A 1 204 ? -0.556 6.285 -5.379 1 98.38 204 ARG A N 1
ATOM 1487 C CA . ARG A 1 204 ? -1.49 6.887 -6.324 1 98.38 204 ARG A CA 1
ATOM 1488 C C . ARG A 1 204 ? -1.057 8.297 -6.699 1 98.38 204 ARG A C 1
ATOM 1490 O O . ARG A 1 204 ? -1.052 8.664 -7.879 1 98.38 204 ARG A O 1
ATOM 1497 N N . LEU A 1 205 ? -0.681 9.047 -5.734 1 97.94 205 LEU A N 1
ATOM 1498 C CA . LEU A 1 205 ? -0.212 10.406 -5.961 1 97.94 205 LEU A CA 1
ATOM 1499 C C . LEU A 1 205 ? 1.043 10.414 -6.828 1 97.94 205 LEU A C 1
ATOM 1501 O O . LEU A 1 205 ? 1.153 11.203 -7.766 1 97.94 205 LEU A O 1
ATOM 1505 N N . PHE A 1 206 ? 1.952 9.516 -6.531 1 97.62 206 PHE A N 1
ATOM 1506 C CA . PHE A 1 206 ? 3.225 9.453 -7.242 1 97.62 206 PHE A CA 1
ATOM 1507 C C . PHE A 1 206 ? 3.012 9.07 -8.703 1 97.62 206 PHE A C 1
ATOM 1509 O O . PHE A 1 206 ? 3.564 9.703 -9.602 1 97.62 206 PHE A O 1
ATOM 1516 N N . GLU A 1 207 ? 2.203 8.039 -8.914 1 96.81 207 GLU A N 1
ATOM 1517 C CA . GLU A 1 207 ? 1.907 7.609 -10.281 1 96.81 207 GLU A CA 1
ATOM 1518 C C . GLU A 1 207 ? 1.268 8.734 -11.086 1 96.81 207 GLU A C 1
ATOM 1520 O O . GLU A 1 207 ? 1.66 8.984 -12.227 1 96.81 207 GLU A O 1
ATOM 1525 N N . MET A 1 208 ? 0.316 9.383 -10.469 1 94.62 208 MET A N 1
ATOM 1526 C CA . MET A 1 208 ? -0.366 10.484 -11.141 1 94.62 208 MET A CA 1
ATOM 1527 C C . MET A 1 208 ? 0.614 11.602 -11.484 1 94.62 208 MET A C 1
ATOM 1529 O O . MET A 1 208 ? 0.602 12.125 -12.602 1 94.62 208 MET A O 1
ATOM 1533 N N . ARG A 1 209 ? 1.46 11.922 -10.5 1 94 209 ARG A N 1
ATOM 1534 C CA . ARG A 1 209 ? 2.439 12.992 -10.695 1 94 209 ARG A CA 1
ATOM 1535 C C . ARG A 1 209 ? 3.445 12.609 -11.781 1 94 209 ARG A C 1
ATOM 1537 O O . ARG A 1 209 ? 3.811 13.445 -12.609 1 94 209 ARG A O 1
ATOM 1544 N N . GLN A 1 210 ? 3.91 11.445 -11.711 1 93.62 210 GLN A N 1
ATOM 1545 C CA . GLN A 1 210 ? 4.867 10.961 -12.703 1 93.62 210 GLN A CA 1
ATOM 1546 C C . GLN A 1 210 ? 4.281 11.031 -14.109 1 93.62 210 GLN A C 1
ATOM 1548 O O . GLN A 1 210 ? 4.949 11.492 -15.039 1 93.62 210 GLN A O 1
ATOM 1553 N N . GLN A 1 211 ? 3.064 10.57 -14.289 1 91.06 211 GLN A N 1
ATOM 1554 C CA . GLN A 1 211 ? 2.406 10.578 -15.594 1 91.06 211 GLN A CA 1
ATOM 1555 C C . GLN A 1 211 ? 2.191 12.008 -16.094 1 91.06 211 GLN A C 1
ATOM 1557 O O . GLN A 1 211 ? 2.387 12.289 -17.281 1 91.06 211 GLN A O 1
ATOM 1562 N N . ALA A 1 212 ? 1.853 12.875 -15.18 1 89.62 212 ALA A N 1
ATOM 1563 C CA . ALA A 1 212 ? 1.564 14.258 -15.547 1 89.62 212 ALA A CA 1
ATOM 1564 C C . ALA A 1 212 ? 2.844 15.008 -15.914 1 89.62 212 ALA A C 1
ATOM 1566 O O . ALA A 1 212 ? 2.84 15.844 -16.812 1 89.62 212 ALA A O 1
ATOM 1567 N N . SER A 1 213 ? 3.889 14.734 -15.227 1 87.19 213 SER A N 1
ATOM 1568 C CA . SER A 1 213 ? 5.133 15.469 -15.414 1 87.19 213 SER A CA 1
ATOM 1569 C C . SER A 1 213 ? 5.969 14.867 -16.531 1 87.19 213 SER A C 1
ATOM 1571 O O . SER A 1 213 ? 6.812 15.555 -17.125 1 87.19 213 SER A O 1
ATOM 1573 N N . GLY A 1 214 ? 5.785 13.57 -16.734 1 86.19 214 GLY A N 1
ATOM 1574 C CA . GLY A 1 214 ? 6.586 12.875 -17.734 1 86.19 214 GLY A CA 1
ATOM 1575 C C . GLY A 1 214 ? 7.996 12.57 -17.266 1 86.19 214 GLY A C 1
ATOM 1576 O O . GLY A 1 214 ? 8.867 12.234 -18.062 1 86.19 214 GLY A O 1
ATOM 1577 N N . CYS A 1 215 ? 8.195 12.766 -16.016 1 86.38 215 CYS A N 1
ATOM 1578 C CA . CYS A 1 215 ? 9.516 12.469 -15.469 1 86.38 215 CYS A CA 1
ATOM 1579 C C . CYS A 1 215 ? 9.836 10.984 -15.609 1 86.38 215 CYS A C 1
ATOM 1581 O O . CYS A 1 215 ? 8.977 10.133 -15.391 1 86.38 215 CYS A O 1
ATOM 1583 N N . ALA A 1 216 ? 11.094 10.766 -15.961 1 87 216 ALA A N 1
ATOM 1584 C CA . ALA A 1 216 ? 11.516 9.375 -16.125 1 87 216 ALA A CA 1
ATOM 1585 C C . ALA A 1 216 ? 11.695 8.688 -14.773 1 87 216 ALA A C 1
ATOM 1587 O O . ALA A 1 216 ? 12.211 9.289 -13.828 1 87 216 ALA A O 1
ATOM 1588 N N . LEU A 1 217 ? 11.273 7.473 -14.719 1 90.25 217 LEU A N 1
ATOM 1589 C CA . LEU A 1 217 ? 11.523 6.637 -13.555 1 90.25 217 LEU A CA 1
ATOM 1590 C C . LEU A 1 217 ? 12.844 5.895 -13.695 1 90.25 217 LEU A C 1
ATOM 1592 O O . LEU A 1 217 ? 13.305 5.641 -14.805 1 90.25 217 LEU A O 1
ATOM 1596 N N . PRO A 1 218 ? 13.406 5.562 -12.492 1 90.25 218 PRO A N 1
ATOM 1597 C CA . PRO A 1 218 ? 14.625 4.762 -12.586 1 90.25 218 PRO A CA 1
ATOM 1598 C C . PRO A 1 218 ? 14.414 3.438 -13.312 1 90.25 218 PRO A C 1
ATOM 1600 O O . PRO A 1 218 ? 13.383 2.783 -13.125 1 90.25 218 PRO A O 1
ATOM 1603 N N . GLN A 1 219 ? 15.391 3.111 -14.125 1 88.62 219 GLN A N 1
ATOM 1604 C CA . GLN A 1 219 ? 15.273 1.885 -14.906 1 88.62 219 GLN A CA 1
ATOM 1605 C C . GLN A 1 219 ? 16.281 0.838 -14.43 1 88.62 219 GLN A C 1
ATOM 1607 O O . GLN A 1 219 ? 16.219 -0.322 -14.844 1 88.62 219 GLN A O 1
ATOM 1612 N N . SER A 1 220 ? 17.234 1.284 -13.695 1 87.56 220 SER A N 1
ATOM 1613 C CA . SER A 1 220 ? 18.25 0.419 -13.109 1 87.56 220 SER A CA 1
ATOM 1614 C C . SER A 1 220 ? 18.828 1.026 -11.836 1 87.56 220 SER A C 1
ATOM 1616 O O . SER A 1 220 ? 18.516 2.162 -11.484 1 87.56 220 SER A O 1
ATOM 1618 N N . LEU A 1 221 ? 19.641 0.255 -11.18 1 86.06 221 LEU A N 1
ATOM 1619 C CA . LEU A 1 221 ? 20.297 0.724 -9.961 1 86.06 221 LEU A CA 1
ATOM 1620 C C . LEU A 1 221 ? 21.125 1.971 -10.227 1 86.06 221 LEU A C 1
ATOM 1622 O O . LEU A 1 221 ? 21.25 2.84 -9.367 1 86.06 221 LEU A O 1
ATOM 1626 N N . ALA A 1 222 ? 21.609 2.096 -11.422 1 85.12 222 ALA A N 1
ATOM 1627 C CA . ALA A 1 222 ? 22.469 3.217 -11.805 1 85.12 222 ALA A CA 1
ATOM 1628 C C . ALA A 1 222 ? 21.688 4.527 -11.805 1 85.12 222 ALA A C 1
ATOM 1630 O O . ALA A 1 222 ? 22.281 5.609 -11.719 1 85.12 222 ALA A O 1
ATOM 1631 N N . ASP A 1 223 ? 20.328 4.441 -11.883 1 86.31 223 ASP A N 1
ATOM 1632 C CA . ASP A 1 223 ? 19.484 5.621 -11.977 1 86.31 223 ASP A CA 1
ATOM 1633 C C . ASP A 1 223 ? 19.094 6.125 -10.586 1 86.31 223 ASP A C 1
ATOM 1635 O O . ASP A 1 223 ? 18.469 7.184 -10.453 1 86.31 223 ASP A O 1
ATOM 1639 N N . LEU A 1 224 ? 19.438 5.395 -9.578 1 86.12 224 LEU A N 1
ATOM 1640 C CA . LEU A 1 224 ? 19.062 5.785 -8.227 1 86.12 224 LEU A CA 1
ATOM 1641 C C . LEU A 1 224 ? 19.922 6.945 -7.738 1 86.12 224 LEU A C 1
ATOM 1643 O O . LEU A 1 224 ? 20.984 7.227 -8.305 1 86.12 224 LEU A O 1
ATOM 1647 N N . ALA A 1 225 ? 19.266 7.754 -6.891 1 74.12 225 ALA A N 1
ATOM 1648 C CA . ALA A 1 225 ? 19.969 8.914 -6.352 1 74.12 225 ALA A CA 1
ATOM 1649 C C . ALA A 1 225 ? 21.328 8.523 -5.781 1 74.12 225 ALA A C 1
ATOM 1651 O O . ALA A 1 225 ? 21.438 7.527 -5.062 1 74.12 225 ALA A O 1
ATOM 1652 N N . ALA A 1 226 ? 22.172 9.125 -6.633 1 62.34 226 ALA A N 1
ATOM 1653 C CA . ALA A 1 226 ? 23.578 8.938 -6.273 1 62.34 226 ALA A CA 1
ATOM 1654 C C . ALA A 1 226 ? 24.016 9.953 -5.223 1 62.34 226 ALA A C 1
ATOM 1656 O O . ALA A 1 226 ? 23.562 11.102 -5.238 1 62.34 226 ALA A O 1
ATOM 1657 N N . GLY A 1 227 ? 24.438 9.531 -3.961 1 58.94 227 GLY A N 1
ATOM 1658 C CA . GLY A 1 227 ? 25.188 10.453 -3.125 1 58.94 227 GLY A CA 1
ATOM 1659 C C . GLY A 1 227 ? 24.469 10.797 -1.828 1 58.94 227 GLY A C 1
ATOM 1660 O O . GLY A 1 227 ? 23.25 10.945 -1.808 1 58.94 227 GLY A O 1
ATOM 1661 N N . TYR A 1 228 ? 24.781 10.117 -0.882 1 58.84 228 TYR A N 1
ATOM 1662 C CA . TYR A 1 228 ? 24.453 10.547 0.47 1 58.84 228 TYR A CA 1
ATOM 1663 C C . TYR A 1 228 ? 25.422 11.617 0.958 1 58.84 228 TYR A C 1
ATOM 1665 O O . TYR A 1 228 ? 26.609 11.57 0.65 1 58.84 228 TYR A O 1
ATOM 1673 N N . GLU A 1 229 ? 24.922 12.875 0.94 1 55.34 229 GLU A N 1
ATOM 1674 C CA . GLU A 1 229 ? 25.734 13.914 1.552 1 55.34 229 GLU A CA 1
ATOM 1675 C C . GLU A 1 229 ? 25.609 13.891 3.072 1 55.34 229 GLU A C 1
ATOM 1677 O O . GLU A 1 229 ? 24.547 13.609 3.611 1 55.34 229 GLU A O 1
ATOM 1682 N N . ASP A 1 230 ? 26.75 13.703 3.742 1 53.56 230 ASP A N 1
ATOM 1683 C CA . ASP A 1 230 ? 26.797 13.828 5.195 1 53.56 230 ASP A CA 1
ATOM 1684 C C . ASP A 1 230 ? 26.422 15.242 5.633 1 53.56 230 ASP A C 1
ATOM 1686 O O . ASP A 1 230 ? 27.109 16.203 5.297 1 53.56 230 ASP A O 1
ATOM 1690 N N . THR A 1 231 ? 25.25 15.484 5.98 1 49.44 231 THR A N 1
ATOM 1691 C CA . THR A 1 231 ? 24.844 16.828 6.379 1 49.44 231 THR A CA 1
ATOM 1692 C C . THR A 1 231 ? 25.453 17.203 7.727 1 49.44 231 THR A C 1
ATOM 1694 O O . THR A 1 231 ? 25.328 18.344 8.18 1 49.44 231 THR A O 1
ATOM 1697 N N . GLY A 1 232 ? 26.359 16.438 8.297 1 46.31 232 GLY A N 1
ATOM 1698 C CA . GLY A 1 232 ? 27.016 16.781 9.555 1 46.31 232 GLY A CA 1
ATOM 1699 C C . GLY A 1 232 ? 26.062 16.734 10.742 1 46.31 232 GLY A C 1
ATOM 1700 O O . GLY A 1 232 ? 26.469 17.047 11.867 1 46.31 232 GLY A O 1
ATOM 1701 N N . ALA A 1 233 ? 24.891 16.656 10.656 1 39.59 233 ALA A N 1
ATOM 1702 C CA . ALA A 1 233 ? 24.047 16.688 11.844 1 39.59 233 ALA A CA 1
ATOM 1703 C C . ALA A 1 233 ? 24.328 15.484 12.75 1 39.59 233 ALA A C 1
ATOM 1705 O O . ALA A 1 233 ? 24.5 14.367 12.266 1 39.59 233 ALA A O 1
ATOM 1706 N N . GLU A 1 234 ? 25.078 15.734 13.836 1 39.06 234 GLU A N 1
ATOM 1707 C CA . GLU A 1 234 ? 25.547 14.789 14.852 1 39.06 234 GLU A CA 1
ATOM 1708 C C . GLU A 1 234 ? 24.438 13.812 15.242 1 39.06 234 GLU A C 1
ATOM 1710 O O . GLU A 1 234 ? 23.281 14.219 15.414 1 39.06 234 GLU A O 1
ATOM 1715 N N . ARG A 1 235 ? 24.641 12.531 15.203 1 30.45 235 ARG A N 1
ATOM 1716 C CA . ARG A 1 235 ? 23.812 11.484 15.797 1 30.45 235 ARG A CA 1
ATOM 1717 C C . ARG A 1 235 ? 23.703 11.656 17.312 1 30.45 235 ARG A C 1
ATOM 1719 O O . ARG A 1 235 ? 24.672 12.031 17.969 1 30.45 235 ARG A O 1
ATOM 1726 N N . MET B 1 1 ? -9.672 -24.04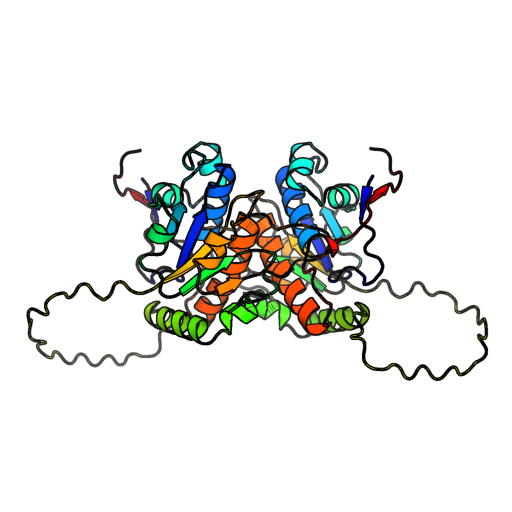7 13.531 1 55.94 1 MET B N 1
ATOM 1727 C CA . MET B 1 1 ? -9.156 -22.781 13.008 1 55.94 1 MET B CA 1
ATOM 1728 C C . MET B 1 1 ? -10.297 -21.844 12.641 1 55.94 1 MET B C 1
ATOM 1730 O O . MET B 1 1 ? -11.328 -22.281 12.133 1 55.94 1 MET B O 1
ATOM 1734 N N . TRP B 1 2 ? -10.336 -20.672 13.172 1 58.94 2 TRP B N 1
ATOM 1735 C CA . TRP B 1 2 ? -11.445 -19.75 12.984 1 58.94 2 TRP B CA 1
ATOM 1736 C C . TRP B 1 2 ? -11.266 -18.922 11.711 1 58.94 2 TRP B C 1
ATOM 1738 O O . TRP B 1 2 ? -10.18 -18.406 11.461 1 58.94 2 TRP B O 1
ATOM 1748 N N . GLN B 1 3 ? -12.273 -19.219 10.711 1 68.44 3 GLN B N 1
ATOM 1749 C CA . GLN B 1 3 ? -12.25 -18.406 9.508 1 68.44 3 GLN B CA 1
ATOM 1750 C C . GLN B 1 3 ? -13.547 -17.609 9.359 1 68.44 3 GLN B C 1
ATOM 1752 O O . GLN B 1 3 ? -14.617 -18.094 9.742 1 68.44 3 GLN B O 1
ATOM 1757 N N . PRO B 1 4 ? -13.32 -16.344 8.836 1 71.56 4 PRO B N 1
ATOM 1758 C CA . PRO B 1 4 ? -14.539 -15.562 8.625 1 71.56 4 PRO B CA 1
ATOM 1759 C C . PRO B 1 4 ? -15.43 -16.156 7.535 1 71.56 4 PRO B C 1
ATOM 1761 O O . PRO B 1 4 ? -14.938 -16.797 6.605 1 71.56 4 PRO B O 1
ATOM 1764 N N . VAL B 1 5 ? -16.688 -16.156 7.785 1 63.44 5 VAL B N 1
ATOM 1765 C CA . VAL B 1 5 ? -17.656 -16.594 6.777 1 63.44 5 VAL B CA 1
ATOM 1766 C C . VAL B 1 5 ? -18.094 -15.391 5.934 1 63.44 5 VAL B C 1
ATOM 1768 O O . VAL B 1 5 ? -18.656 -14.43 6.457 1 63.44 5 VAL B O 1
ATOM 1771 N N . LEU B 1 6 ? -17.422 -15.141 4.793 1 62.56 6 LEU B N 1
ATOM 1772 C CA . LEU B 1 6 ? -17.875 -14.109 3.861 1 62.56 6 LEU B CA 1
ATOM 1773 C C . LEU B 1 6 ? -18.828 -14.695 2.822 1 62.56 6 LEU B C 1
ATOM 1775 O O . LEU B 1 6 ? -18.391 -15.266 1.825 1 62.56 6 LEU B O 1
ATOM 1779 N N . THR B 1 7 ? -20.031 -15.203 3.102 1 60.84 7 THR B N 1
ATOM 1780 C CA . THR B 1 7 ? -20.781 -15.969 2.105 1 60.84 7 THR B CA 1
ATOM 1781 C C . THR B 1 7 ? -21.609 -15.039 1.223 1 60.84 7 THR B C 1
ATOM 1783 O O . THR B 1 7 ? -21.703 -15.25 0.013 1 60.84 7 THR B O 1
ATOM 1786 N N . ASP B 1 8 ? -22.234 -14 1.569 1 66.25 8 ASP B N 1
ATOM 1787 C CA . ASP B 1 8 ? -23.031 -13.164 0.686 1 66.25 8 ASP B CA 1
ATOM 1788 C C . ASP B 1 8 ? -22.828 -11.68 1.003 1 66.25 8 ASP B C 1
ATOM 1790 O O . ASP B 1 8 ? -23.125 -11.227 2.109 1 66.25 8 ASP B O 1
ATOM 1794 N N . PRO B 1 9 ? -22.266 -11.039 -0.102 1 79.06 9 PRO B N 1
ATOM 1795 C CA . PRO B 1 9 ? -21.641 -11.391 -1.376 1 79.06 9 PRO B CA 1
ATOM 1796 C C . PRO B 1 9 ? -20.266 -12.039 -1.196 1 79.06 9 PRO B C 1
ATOM 1798 O O . PRO B 1 9 ? -19.688 -11.969 -0.11 1 79.06 9 PRO B O 1
ATOM 1801 N N . PRO B 1 10 ? -19.844 -12.75 -2.23 1 84 10 PRO B N 1
ATOM 1802 C CA . PRO B 1 10 ? -18.516 -13.344 -2.15 1 84 10 PRO B CA 1
ATOM 1803 C C . PRO B 1 10 ? -17.406 -12.305 -2.004 1 84 10 PRO B C 1
ATOM 1805 O O . PRO B 1 10 ? -17.641 -11.109 -2.207 1 84 10 PRO B O 1
ATOM 1808 N N . PRO B 1 11 ? -16.219 -12.844 -1.615 1 90.75 11 PRO B N 1
ATOM 1809 C CA . PRO B 1 11 ? -15.109 -11.898 -1.584 1 90.75 11 PRO B CA 1
ATOM 1810 C C . PRO B 1 11 ? -14.898 -11.188 -2.92 1 90.75 11 PRO B C 1
ATOM 1812 O O . PRO B 1 11 ? -14.984 -11.812 -3.979 1 90.75 11 PRO B O 1
ATOM 1815 N N . LEU B 1 12 ? -14.633 -9.945 -2.812 1 92 12 LEU B N 1
ATOM 1816 C CA . LEU B 1 12 ? -14.617 -9.141 -4.031 1 92 12 LEU B CA 1
ATOM 1817 C C . LEU B 1 12 ? -13.484 -9.57 -4.953 1 92 12 LEU B C 1
ATOM 1819 O O . LEU B 1 12 ? -13.609 -9.492 -6.18 1 92 12 LEU B O 1
ATOM 1823 N N . LEU B 1 13 ? -12.336 -10.031 -4.332 1 95.12 13 LEU B N 1
ATOM 1824 C CA . LEU B 1 13 ? -11.211 -10.484 -5.156 1 95.12 13 LEU B CA 1
ATOM 1825 C C . LEU B 1 13 ? -11.094 -12.008 -5.121 1 95.12 13 LEU B C 1
ATOM 1827 O O . LEU B 1 13 ? -9.992 -12.539 -4.941 1 95.12 13 LEU B O 1
ATOM 1831 N N . HIS B 1 14 ? -12.18 -12.664 -5.305 1 91.56 14 HIS B N 1
ATOM 1832 C CA . HIS B 1 14 ? -12.266 -14.117 -5.266 1 91.56 14 HIS B CA 1
ATOM 1833 C C . HIS B 1 14 ? -11.477 -14.75 -6.406 1 91.56 14 HIS B C 1
ATOM 1835 O O . HIS B 1 14 ? -11.07 -15.914 -6.324 1 91.56 14 HIS B O 1
ATOM 1841 N N . ASP B 1 15 ? -11.195 -13.984 -7.457 1 94.31 15 ASP B N 1
ATOM 1842 C CA . ASP B 1 15 ? -10.539 -14.5 -8.656 1 94.31 15 ASP B CA 1
ATOM 1843 C C . ASP B 1 15 ? -9.109 -13.961 -8.766 1 94.31 15 ASP B C 1
ATOM 1845 O O . ASP B 1 15 ? -8.547 -13.898 -9.859 1 94.31 15 ASP B O 1
ATOM 1849 N N . VAL B 1 16 ? -8.516 -13.555 -7.641 1 97.38 16 VAL B N 1
ATOM 1850 C CA . VAL B 1 16 ? -7.141 -13.07 -7.57 1 97.38 16 VAL B CA 1
ATOM 1851 C C . VAL B 1 16 ? -6.355 -13.898 -6.559 1 97.38 16 VAL B C 1
ATOM 1853 O O . VAL B 1 16 ? -6.859 -14.219 -5.477 1 97.38 16 VAL B O 1
ATOM 1856 N N . ALA B 1 17 ? -5.16 -14.266 -6.918 1 98.5 17 ALA B N 1
ATOM 1857 C CA . ALA B 1 17 ? -4.254 -14.969 -6.012 1 98.5 17 ALA B CA 1
ATOM 1858 C C . ALA B 1 17 ? -2.922 -14.234 -5.895 1 98.5 17 ALA B C 1
ATOM 1860 O O . ALA B 1 17 ? -2.49 -13.562 -6.832 1 98.5 17 ALA B O 1
ATOM 1861 N N . VAL B 1 18 ? -2.283 -14.383 -4.734 1 98.94 18 VAL B N 1
ATOM 1862 C CA . VAL B 1 18 ? -0.95 -13.836 -4.496 1 98.94 18 VAL B CA 1
ATOM 1863 C C . VAL B 1 18 ? 0.028 -14.977 -4.207 1 98.94 18 VAL B C 1
ATOM 1865 O O . VAL B 1 18 ? -0.222 -15.812 -3.336 1 98.94 18 VAL B O 1
ATOM 1868 N N . VAL B 1 19 ? 1.1 -14.969 -4.949 1 98.94 19 VAL B N 1
ATOM 1869 C CA . VAL B 1 19 ? 2.16 -15.953 -4.762 1 98.94 19 VAL B CA 1
ATOM 1870 C C . VAL B 1 19 ? 3.398 -15.273 -4.18 1 98.94 19 VAL B C 1
ATOM 1872 O O . VAL B 1 19 ? 3.873 -14.266 -4.719 1 98.94 19 VAL B O 1
ATOM 1875 N N . LEU B 1 20 ? 3.883 -15.812 -3.092 1 98.94 20 LEU B N 1
ATOM 1876 C CA . LEU B 1 20 ? 5.18 -15.43 -2.543 1 98.94 20 LEU B CA 1
ATOM 1877 C C . LEU B 1 20 ? 6.23 -16.5 -2.838 1 98.94 20 LEU B C 1
ATOM 1879 O O . LEU B 1 20 ? 6.086 -17.641 -2.424 1 98.94 20 LEU B O 1
ATOM 1883 N N . VAL B 1 21 ? 7.27 -16.047 -3.531 1 98.88 21 VAL B N 1
ATOM 1884 C CA . VAL B 1 21 ? 8.32 -16.984 -3.889 1 98.88 21 VAL B CA 1
ATOM 1885 C C . VAL B 1 21 ? 9.445 -16.938 -2.855 1 98.88 21 VAL B C 1
ATOM 1887 O O . VAL B 1 21 ? 10.117 -15.914 -2.721 1 98.88 21 VAL B O 1
ATOM 1890 N N . SER B 1 22 ? 9.625 -17.953 -2.084 1 98.69 22 SER B N 1
ATOM 1891 C CA . SER B 1 22 ? 10.719 -18.234 -1.166 1 98.69 22 SER B CA 1
ATOM 1892 C C . SER B 1 22 ? 10.867 -17.125 -0.124 1 98.69 22 SER B C 1
ATOM 1894 O O . SER B 1 22 ? 11.969 -16.609 0.086 1 98.69 22 SER B O 1
ATOM 1896 N N . PRO B 1 23 ? 9.781 -16.828 0.537 1 98.44 23 PRO B N 1
ATOM 1897 C CA . PRO B 1 23 ? 9.914 -15.836 1.61 1 98.44 23 PRO B CA 1
ATOM 1898 C C . PRO B 1 23 ? 10.789 -16.328 2.76 1 98.44 23 PRO B C 1
ATOM 1900 O O . PRO B 1 23 ? 10.758 -17.5 3.109 1 98.44 23 PRO B O 1
ATOM 1903 N N . LYS B 1 24 ? 11.539 -15.406 3.334 1 97.88 24 LYS B N 1
ATOM 1904 C CA . LYS B 1 24 ? 12.516 -15.758 4.367 1 97.88 24 LYS B CA 1
ATOM 1905 C C . LYS B 1 24 ? 12.016 -15.336 5.75 1 97.88 24 LYS B C 1
ATOM 1907 O O . LYS B 1 24 ? 12.406 -15.922 6.758 1 97.88 24 LYS B O 1
ATOM 1912 N N . ARG B 1 25 ? 11.211 -14.367 5.871 1 97.31 25 ARG B N 1
ATOM 1913 C CA . ARG B 1 25 ? 10.773 -13.82 7.152 1 97.31 25 ARG B CA 1
ATOM 1914 C C . ARG B 1 25 ? 9.297 -14.102 7.395 1 97.31 25 ARG B C 1
ATOM 1916 O O . ARG B 1 25 ? 8.438 -13.625 6.652 1 97.31 25 ARG B O 1
ATOM 1923 N N . PRO B 1 26 ? 8.977 -14.82 8.508 1 98.12 26 PRO B N 1
ATOM 1924 C CA . PRO B 1 26 ? 7.57 -15.102 8.797 1 98.12 26 PRO B CA 1
ATOM 1925 C C . PRO B 1 26 ? 6.73 -13.828 8.922 1 98.12 26 PRO B C 1
ATOM 1927 O O . PRO B 1 26 ? 5.574 -13.805 8.484 1 98.12 26 PRO B O 1
ATOM 1930 N N . ILE B 1 27 ? 7.281 -12.781 9.469 1 96.94 27 ILE B N 1
ATOM 1931 C CA . ILE B 1 27 ? 6.559 -11.531 9.664 1 96.94 27 ILE B CA 1
ATOM 1932 C C . ILE B 1 27 ? 6.156 -10.953 8.305 1 96.94 27 ILE B C 1
ATOM 1934 O O . ILE B 1 27 ? 5.09 -10.344 8.18 1 96.94 27 ILE B O 1
ATOM 1938 N N . SER B 1 28 ? 6.973 -11.188 7.309 1 97 28 SER B N 1
ATOM 1939 C CA . SER B 1 28 ? 6.652 -10.703 5.973 1 97 28 SER B CA 1
ATOM 1940 C C . SER B 1 28 ? 5.438 -11.422 5.395 1 97 28 SER B C 1
ATOM 1942 O O . SER B 1 28 ? 4.547 -10.789 4.82 1 97 28 SER B O 1
ATOM 1944 N N . VAL B 1 29 ? 5.418 -12.695 5.609 1 98.62 29 VAL B N 1
ATOM 1945 C CA . VAL B 1 29 ? 4.277 -13.477 5.137 1 98.62 29 VAL B CA 1
ATOM 1946 C C . VAL B 1 29 ? 3.018 -13.055 5.891 1 98.62 29 VAL B C 1
ATOM 1948 O O . VAL B 1 29 ? 1.955 -12.883 5.285 1 98.62 29 VAL B O 1
ATOM 1951 N N . GLY B 1 30 ? 3.182 -12.867 7.168 1 98.31 30 GLY B N 1
ATOM 1952 C CA . GLY B 1 30 ? 2.061 -12.422 7.98 1 98.31 30 GLY B CA 1
ATOM 1953 C C . GLY B 1 30 ? 1.508 -11.078 7.547 1 98.31 30 GLY B C 1
ATOM 1954 O O . GLY B 1 30 ? 0.293 -10.914 7.414 1 98.31 30 GLY B O 1
ATOM 1955 N N . THR B 1 31 ? 2.393 -10.117 7.309 1 97.75 31 THR B N 1
ATOM 1956 C CA . THR B 1 31 ? 1.966 -8.781 6.914 1 97.75 31 THR B CA 1
ATOM 1957 C C . THR B 1 31 ? 1.304 -8.805 5.539 1 97.75 31 THR B C 1
ATOM 1959 O O . THR B 1 31 ? 0.364 -8.055 5.277 1 97.75 31 THR B O 1
ATOM 1962 N N . VAL B 1 32 ? 1.758 -9.688 4.672 1 98.62 32 VAL B N 1
ATOM 1963 C CA . VAL B 1 32 ? 1.117 -9.875 3.377 1 98.62 32 VAL B CA 1
ATOM 1964 C C . VAL B 1 32 ? -0.284 -10.453 3.57 1 98.62 32 VAL B C 1
ATOM 1966 O O . VAL B 1 32 ? -1.24 -10.008 2.936 1 98.62 32 VAL B O 1
ATOM 1969 N N . ALA B 1 33 ? -0.423 -11.422 4.465 1 98.25 33 ALA B N 1
ATOM 1970 C CA . ALA B 1 33 ? -1.731 -12 4.75 1 98.25 33 ALA B CA 1
ATOM 1971 C C . ALA B 1 33 ? -2.707 -10.938 5.25 1 98.25 33 ALA B C 1
ATOM 1973 O O . ALA B 1 33 ? -3.875 -10.93 4.859 1 98.25 33 ALA B O 1
ATOM 1974 N N . ARG B 1 34 ? -2.219 -10.07 6.066 1 97.06 34 ARG B N 1
ATOM 1975 C CA . ARG B 1 34 ? -3.061 -8.984 6.559 1 97.06 34 ARG B CA 1
ATOM 1976 C C . ARG B 1 34 ? -3.52 -8.086 5.41 1 97.06 34 ARG B C 1
ATOM 1978 O O . ARG B 1 34 ? -4.672 -7.656 5.379 1 97.06 34 ARG B O 1
ATOM 1985 N N . SER B 1 35 ? -2.619 -7.859 4.527 1 98.19 35 SER B N 1
ATOM 1986 C CA . SER B 1 35 ? -2.965 -7.09 3.336 1 98.19 35 SER B CA 1
ATOM 1987 C C . SER B 1 35 ? -4.039 -7.797 2.516 1 98.19 35 SER B C 1
ATOM 1989 O O . SER B 1 35 ? -5.012 -7.172 2.084 1 98.19 35 SER B O 1
ATOM 1991 N N . LEU B 1 36 ? -3.871 -9.062 2.322 1 98.31 36 LEU B N 1
ATOM 1992 C CA . LEU B 1 36 ? -4.871 -9.836 1.595 1 98.31 36 LEU B CA 1
ATOM 1993 C C . LEU B 1 36 ? -6.238 -9.727 2.268 1 98.31 36 LEU B C 1
ATOM 1995 O O . LEU B 1 36 ? -7.246 -9.5 1.599 1 98.31 36 LEU B O 1
ATOM 1999 N N . GLY B 1 37 ? -6.262 -9.852 3.527 1 95.69 37 GLY B N 1
ATOM 2000 C CA . GLY B 1 37 ? -7.5 -9.742 4.281 1 95.69 37 GLY B CA 1
ATOM 2001 C C . GLY B 1 37 ? -8.188 -8.398 4.098 1 95.69 37 GLY B C 1
ATOM 2002 O O . GLY B 1 37 ? -9.414 -8.336 3.979 1 95.69 37 GLY B O 1
ATOM 2003 N N . SER B 1 38 ? -7.426 -7.352 4.008 1 96.69 38 SER B N 1
ATOM 2004 C CA . SER B 1 38 ? -7.984 -6.012 3.838 1 96.69 38 SER B CA 1
ATOM 2005 C C . SER B 1 38 ? -8.758 -5.898 2.529 1 96.69 38 SER B C 1
ATOM 2007 O O . SER B 1 38 ? -9.727 -5.137 2.439 1 96.69 38 SER B O 1
ATOM 2009 N N . PHE B 1 39 ? -8.336 -6.68 1.551 1 97.44 39 PHE B N 1
ATOM 2010 C CA . PHE B 1 39 ? -8.891 -6.473 0.217 1 97.44 39 PHE B CA 1
ATOM 2011 C C . PHE B 1 39 ? -9.672 -7.699 -0.241 1 97.44 39 PHE B C 1
ATOM 2013 O O . PHE B 1 39 ? -9.93 -7.867 -1.435 1 97.44 39 PHE B O 1
ATOM 2020 N N . GLU B 1 40 ? -9.984 -8.586 0.679 1 94.5 40 GLU B N 1
ATOM 2021 C CA . GLU B 1 40 ? -10.789 -9.781 0.452 1 94.5 40 GLU B CA 1
ATOM 2022 C C . GLU B 1 40 ? -10.195 -10.641 -0.657 1 94.5 40 GLU B C 1
ATOM 2024 O O . GLU B 1 40 ? -10.914 -11.133 -1.527 1 94.5 40 GLU B O 1
ATOM 2029 N N . CYS B 1 41 ? -8.898 -10.648 -0.721 1 96.69 41 CYS B N 1
ATOM 2030 C CA . CYS B 1 41 ? -8.156 -11.648 -1.482 1 96.69 41 CYS B CA 1
ATOM 2031 C C . CYS B 1 41 ? -7.863 -12.875 -0.629 1 96.69 41 CYS B C 1
ATOM 2033 O O . CYS B 1 41 ? -7.094 -12.797 0.332 1 96.69 41 CYS B O 1
ATOM 2035 N N . MET B 1 42 ? -8.344 -14 -1.054 1 94.5 42 MET B N 1
ATOM 2036 C CA . MET B 1 42 ? -8.391 -15.117 -0.122 1 94.5 42 MET B CA 1
ATOM 2037 C C . MET B 1 42 ? -7.383 -16.188 -0.516 1 94.5 42 MET B C 1
ATOM 2039 O O . MET B 1 42 ? -7.27 -17.219 0.155 1 94.5 42 MET B O 1
ATOM 2043 N N . ASP B 1 43 ? -6.688 -15.977 -1.541 1 97.31 43 ASP B N 1
ATOM 2044 C CA . ASP B 1 43 ? -5.828 -17.016 -2.092 1 97.31 43 ASP B CA 1
ATOM 2045 C C . ASP B 1 43 ? -4.352 -16.641 -1.965 1 97.31 43 ASP B C 1
ATOM 2047 O O . ASP B 1 43 ? -3.814 -15.922 -2.812 1 97.31 43 ASP B O 1
ATOM 2051 N N . LEU B 1 44 ? -3.742 -17.156 -0.875 1 98.62 44 LEU B N 1
ATOM 2052 C CA . LEU B 1 44 ? -2.314 -16.984 -0.623 1 98.62 44 LEU B CA 1
ATOM 2053 C C . LEU B 1 44 ? -1.556 -18.266 -0.919 1 98.62 44 LEU B C 1
ATOM 2055 O O . LEU B 1 44 ? -1.897 -19.328 -0.393 1 98.62 44 LEU B O 1
ATOM 2059 N N . ARG B 1 45 ? -0.53 -18.109 -1.771 1 98.88 45 ARG B N 1
ATOM 2060 C CA . ARG B 1 45 ? 0.3 -19.25 -2.148 1 98.88 45 ARG B CA 1
ATOM 2061 C C . ARG B 1 45 ? 1.773 -18.969 -1.875 1 98.88 45 ARG B C 1
ATOM 2063 O O . ARG B 1 45 ? 2.252 -17.844 -2.104 1 98.88 45 ARG B O 1
ATOM 2070 N N . ILE B 1 46 ? 2.451 -19.984 -1.349 1 98.88 46 ILE B N 1
ATOM 2071 C CA . ILE B 1 46 ? 3.865 -19.844 -1.018 1 98.88 46 ILE B CA 1
ATOM 2072 C C . ILE B 1 46 ? 4.672 -20.906 -1.745 1 98.88 46 ILE B C 1
ATOM 2074 O O . ILE B 1 46 ? 4.387 -22.109 -1.625 1 98.88 46 ILE B O 1
ATOM 2078 N N . VAL B 1 47 ? 5.648 -20.438 -2.479 1 98.88 47 VAL B N 1
ATOM 2079 C CA . VAL B 1 47 ? 6.52 -21.344 -3.221 1 98.88 47 VAL B CA 1
ATOM 2080 C C . VAL B 1 47 ? 7.844 -21.516 -2.48 1 98.88 47 VAL B C 1
ATOM 2082 O O . VAL B 1 47 ? 8.516 -20.531 -2.17 1 98.88 47 VAL B O 1
ATOM 2085 N N . GLN B 1 48 ? 8.211 -22.672 -2.119 1 98.5 48 GLN B N 1
ATOM 2086 C CA . GLN B 1 48 ? 9.5 -23.016 -1.522 1 98.5 48 GLN B CA 1
ATOM 2087 C C . GLN B 1 48 ? 9.844 -22.062 -0.382 1 98.5 48 GLN B C 1
ATOM 2089 O O . GLN B 1 48 ? 10.867 -21.375 -0.428 1 98.5 48 GLN B O 1
ATOM 2094 N N . PRO B 1 49 ? 9.07 -22.109 0.674 1 98.25 49 PRO B N 1
ATOM 2095 C CA . PRO B 1 49 ? 9.328 -21.188 1.791 1 98.25 49 PRO B CA 1
ATOM 2096 C C . PRO B 1 49 ? 10.672 -21.453 2.465 1 98.25 49 PRO B C 1
ATOM 2098 O O . PRO B 1 49 ? 11.102 -22.594 2.576 1 98.25 49 PRO B O 1
ATOM 2101 N N . ARG B 1 50 ? 11.312 -20.406 2.898 1 98.06 50 ARG B N 1
ATOM 2102 C CA . ARG B 1 50 ? 12.547 -20.469 3.68 1 98.06 50 ARG B CA 1
ATOM 2103 C C . ARG B 1 50 ? 12.289 -20.125 5.141 1 98.06 50 ARG B C 1
ATOM 2105 O O . ARG B 1 50 ? 13.211 -19.766 5.871 1 98.06 50 ARG B O 1
ATOM 2112 N N . CYS B 1 51 ? 11.016 -20.109 5.52 1 97.88 51 CYS B N 1
ATOM 2113 C CA . CYS B 1 51 ? 10.586 -19.859 6.891 1 97.88 51 CYS B CA 1
ATOM 2114 C C . CYS B 1 51 ? 9.305 -20.609 7.211 1 97.88 51 CYS B C 1
ATOM 2116 O O . CYS B 1 51 ? 8.641 -21.125 6.309 1 97.88 51 CYS B O 1
ATOM 2118 N N . ASP B 1 52 ? 9.078 -20.766 8.508 1 98.12 52 ASP B N 1
ATOM 2119 C CA . ASP B 1 52 ? 7.758 -21.203 8.969 1 98.12 52 ASP B CA 1
ATOM 2120 C C . ASP B 1 52 ? 6.805 -20.016 9.062 1 98.12 52 ASP B C 1
ATOM 2122 O O . ASP B 1 52 ? 6.855 -19.234 10.016 1 98.12 52 ASP B O 1
ATOM 2126 N N . HIS B 1 53 ? 5.922 -19.906 8.062 1 97.44 53 HIS B N 1
ATOM 2127 C CA . HIS B 1 53 ? 5.043 -18.75 8.008 1 97.44 53 HIS B CA 1
ATOM 2128 C C . HIS B 1 53 ? 4.031 -18.766 9.148 1 97.44 53 HIS B C 1
ATOM 2130 O O . HIS B 1 53 ? 3.371 -17.766 9.422 1 97.44 53 HIS B O 1
ATOM 2136 N N . LEU B 1 54 ? 3.92 -19.812 9.898 1 96.94 54 LEU B N 1
ATOM 2137 C CA . LEU B 1 54 ? 3 -19.938 11.031 1 96.94 54 LEU B CA 1
ATOM 2138 C C . LEU B 1 54 ? 3.695 -19.578 12.336 1 96.94 54 LEU B C 1
ATOM 2140 O O . LEU B 1 54 ? 3.072 -19.594 13.398 1 96.94 54 LEU B O 1
ATOM 2144 N N . ALA B 1 55 ? 4.93 -19.234 12.242 1 97.88 55 ALA B N 1
ATOM 2145 C CA . ALA B 1 55 ? 5.652 -18.812 13.438 1 97.88 55 ALA B CA 1
ATOM 2146 C C . ALA B 1 55 ? 4.984 -17.609 14.078 1 97.88 55 ALA B C 1
ATOM 2148 O O . ALA B 1 55 ? 4.152 -16.938 13.461 1 97.88 55 ALA B O 1
ATOM 2149 N N . ARG B 1 56 ? 5.375 -17.312 15.289 1 97.06 56 ARG B N 1
ATOM 2150 C CA . ARG B 1 56 ? 4.758 -16.266 16.094 1 97.06 56 ARG B CA 1
ATOM 2151 C C . ARG B 1 56 ? 4.789 -14.922 15.359 1 97.06 56 ARG B C 1
ATOM 2153 O O . ARG B 1 56 ? 3.797 -14.195 15.336 1 97.06 56 ARG B O 1
ATOM 2160 N N . SER B 1 57 ? 5.883 -14.617 14.797 1 96.25 57 SER B N 1
ATOM 2161 C CA . SER B 1 57 ? 6.012 -13.328 14.125 1 96.25 57 SER B CA 1
ATOM 2162 C C . SER B 1 57 ? 5.082 -13.242 12.914 1 96.25 57 SER B C 1
ATOM 2164 O O . SER B 1 57 ? 4.547 -12.172 12.617 1 96.25 57 SER B O 1
ATOM 2166 N N . GLY B 1 58 ? 4.93 -14.375 12.195 1 97.25 58 GLY B N 1
ATOM 2167 C CA . GLY B 1 58 ? 3.957 -14.414 11.117 1 97.25 58 GLY B CA 1
ATOM 2168 C C . GLY B 1 58 ? 2.531 -14.211 11.594 1 97.25 58 GLY B C 1
ATOM 2169 O O . GLY B 1 58 ? 1.782 -13.422 11.008 1 97.25 58 GLY B O 1
ATOM 2170 N N . ARG B 1 59 ? 2.172 -14.844 12.664 1 96.19 59 ARG B N 1
ATOM 2171 C CA . ARG B 1 59 ? 0.836 -14.719 13.242 1 96.19 59 ARG B CA 1
ATOM 2172 C C . ARG B 1 59 ? 0.594 -13.305 13.766 1 96.19 59 ARG B C 1
ATOM 2174 O O . ARG B 1 59 ? -0.491 -12.75 13.578 1 96.19 59 ARG B O 1
ATOM 2181 N N . ASN B 1 60 ? 1.61 -12.75 14.328 1 94.56 60 ASN B N 1
ATOM 2182 C CA . ASN B 1 60 ? 1.504 -11.383 14.828 1 94.56 60 ASN B CA 1
ATOM 2183 C C . ASN B 1 60 ? 1.342 -10.383 13.688 1 94.56 60 ASN B C 1
ATOM 2185 O O . ASN B 1 60 ? 0.598 -9.406 13.812 1 94.56 60 ASN B O 1
ATOM 2189 N N . GLY B 1 61 ? 2.014 -10.703 12.602 1 94.94 61 GLY B N 1
ATOM 2190 C CA . GLY B 1 61 ? 1.969 -9.812 11.453 1 94.94 61 GLY B CA 1
ATOM 2191 C C . GLY B 1 61 ? 0.659 -9.891 10.688 1 94.94 61 GLY B C 1
ATOM 2192 O O . GLY B 1 61 ? 0.356 -9.016 9.875 1 94.94 61 GLY B O 1
ATOM 2193 N N . SER B 1 62 ? -0.148 -10.922 11.008 1 95.88 62 SER B N 1
ATOM 2194 C CA . SER B 1 62 ? -1.373 -11.164 10.258 1 95.88 62 SER B CA 1
ATOM 2195 C C . SER B 1 62 ? -2.609 -10.891 11.109 1 95.88 62 SER B C 1
ATOM 2197 O O . SER B 1 62 ? -3.641 -11.547 10.938 1 95.88 62 SER B O 1
ATOM 2199 N N . LYS B 1 63 ? -2.482 -9.93 11.984 1 90.75 63 LYS B N 1
ATOM 2200 C CA . LYS B 1 63 ? -3.602 -9.641 12.883 1 90.75 63 LYS B CA 1
ATOM 2201 C C . LYS B 1 63 ? -4.895 -9.445 12.094 1 90.75 63 LYS B C 1
ATOM 2203 O O . LYS B 1 63 ? -4.938 -8.68 11.133 1 90.75 63 LYS B O 1
ATOM 2208 N N . GLY B 1 64 ? -5.926 -10.227 12.422 1 89.5 64 GLY B N 1
ATOM 2209 C CA . GLY B 1 64 ? -7.227 -10.164 11.773 1 89.5 64 GLY B CA 1
ATOM 2210 C C . GLY B 1 64 ? -7.332 -11.055 10.555 1 89.5 64 GLY B C 1
ATOM 2211 O O . GLY B 1 64 ? -8.422 -11.25 10.008 1 89.5 64 GLY B O 1
ATOM 2212 N N . SER B 1 65 ? -6.199 -11.594 10.156 1 93.62 65 SER B N 1
ATOM 2213 C CA . SER B 1 65 ? -6.188 -12.406 8.938 1 93.62 65 SER B CA 1
ATOM 2214 C C . SER B 1 65 ? -5.352 -13.664 9.125 1 93.62 65 SER B C 1
ATOM 2216 O O . SER B 1 65 ? -4.754 -14.164 8.172 1 93.62 65 SER B O 1
ATOM 2218 N N . GLN B 1 66 ? -5.266 -14.172 10.289 1 93.88 66 GLN B N 1
ATOM 2219 C CA . GLN B 1 66 ? -4.449 -15.344 10.594 1 93.88 66 GLN B CA 1
ATOM 2220 C C . GLN B 1 66 ? -4.949 -16.578 9.828 1 93.88 66 GLN B C 1
ATOM 2222 O O . GLN B 1 66 ? -4.164 -17.453 9.484 1 93.88 66 GLN B O 1
ATOM 2227 N N . PHE B 1 67 ? -6.207 -16.594 9.594 1 92.44 67 PHE B N 1
ATOM 2228 C CA . PHE B 1 67 ? -6.785 -17.719 8.867 1 92.44 67 PHE B CA 1
ATOM 2229 C C . PHE B 1 67 ? -6.156 -17.859 7.488 1 92.44 67 PHE B C 1
ATOM 2231 O O . PHE B 1 67 ? -6.035 -18.969 6.961 1 92.44 67 PHE B O 1
ATOM 2238 N N . LEU B 1 68 ? -5.688 -16.797 6.902 1 95.88 68 LEU B N 1
ATOM 2239 C CA . LEU B 1 68 ? -5.062 -16.844 5.586 1 95.88 68 LEU B CA 1
ATOM 2240 C C . LEU B 1 68 ? -3.699 -17.516 5.652 1 95.88 68 LEU B C 1
ATOM 2242 O O . LEU B 1 68 ? -3.246 -18.109 4.672 1 95.88 68 LEU B O 1
ATOM 2246 N N . LEU B 1 69 ? -3.025 -17.422 6.801 1 96.62 69 LEU B N 1
ATOM 2247 C CA . LEU B 1 69 ? -1.774 -18.156 6.984 1 96.62 69 LEU B CA 1
ATOM 2248 C C . LEU B 1 69 ? -2.02 -19.656 7 1 96.62 69 LEU B C 1
ATOM 2250 O O . LEU B 1 69 ? -1.286 -20.406 6.363 1 96.62 69 LEU B O 1
ATOM 2254 N N . TRP B 1 70 ? -3.031 -19.969 7.668 1 94.31 70 TRP B N 1
ATOM 2255 C CA . TRP B 1 70 ? -3.355 -21.391 7.805 1 94.31 70 TRP B CA 1
ATOM 2256 C C . TRP B 1 70 ? -3.834 -21.969 6.48 1 94.31 70 TRP B C 1
ATOM 2258 O O . TRP B 1 70 ? -3.561 -23.141 6.168 1 94.31 70 TRP B O 1
ATOM 2268 N N . GLN B 1 71 ? -4.469 -21.156 5.707 1 94.38 71 GLN B N 1
ATOM 2269 C CA . GLN B 1 71 ? -5.051 -21.609 4.453 1 94.38 71 GLN B CA 1
ATOM 2270 C C . GLN B 1 71 ? -4.055 -21.5 3.305 1 94.38 71 GLN B C 1
ATOM 2272 O O . GLN B 1 71 ? -4.309 -21.984 2.201 1 94.38 71 GLN B O 1
ATOM 2277 N N . ALA B 1 72 ? -2.932 -20.891 3.6 1 97.75 72 ALA B N 1
ATOM 2278 C CA . ALA B 1 72 ? -1.961 -20.672 2.529 1 97.75 72 ALA B CA 1
ATOM 2279 C C . ALA B 1 72 ? -1.521 -21.984 1.911 1 97.75 72 ALA B C 1
ATOM 2281 O O . ALA B 1 72 ? -1.274 -22.969 2.627 1 97.75 72 ALA B O 1
ATOM 2282 N N . GLN B 1 73 ? -1.487 -22.016 0.584 1 97.94 73 GLN B N 1
ATOM 2283 C CA . GLN B 1 73 ? -1.037 -23.203 -0.123 1 97.94 73 GLN B CA 1
ATOM 2284 C C . GLN B 1 73 ? 0.469 -23.156 -0.368 1 97.94 73 GLN B C 1
ATOM 2286 O O . GLN B 1 73 ? 1.006 -22.141 -0.795 1 97.94 73 GLN B O 1
ATOM 2291 N N . GLN B 1 74 ? 1.061 -24.25 -0.053 1 98.38 74 GLN B N 1
ATOM 2292 C CA . GLN B 1 74 ? 2.49 -24.359 -0.323 1 98.38 74 GLN B CA 1
ATOM 2293 C C . GLN B 1 74 ? 2.75 -25.188 -1.578 1 98.38 74 GLN B C 1
ATOM 2295 O O . GLN B 1 74 ? 2.094 -26.203 -1.805 1 98.38 74 GLN B O 1
ATOM 2300 N N . HIS B 1 75 ? 3.643 -24.719 -2.391 1 98.62 75 HIS B N 1
ATOM 2301 C CA . HIS B 1 75 ? 4.004 -25.391 -3.633 1 98.62 75 HIS B CA 1
ATOM 2302 C C . HIS B 1 75 ? 5.512 -25.594 -3.732 1 98.62 75 HIS B C 1
ATOM 2304 O O . HIS B 1 75 ? 6.285 -24.812 -3.168 1 98.62 75 HIS B O 1
ATOM 2310 N N . GLU B 1 76 ? 5.887 -26.578 -4.512 1 98.25 76 GLU B N 1
ATOM 2311 C CA . GLU B 1 76 ? 7.305 -26.875 -4.676 1 98.25 76 GLU B CA 1
ATOM 2312 C C . GLU B 1 76 ? 7.918 -26.062 -5.805 1 98.25 76 GLU B C 1
ATOM 2314 O O . GLU B 1 76 ? 9.141 -25.922 -5.891 1 98.25 76 GLU B O 1
ATOM 2319 N N . SER B 1 77 ? 7.008 -25.578 -6.695 1 98.44 77 SER B N 1
ATOM 2320 C CA . SER B 1 77 ? 7.508 -24.781 -7.812 1 98.44 77 SER B CA 1
ATOM 2321 C C . SER B 1 77 ? 6.535 -23.672 -8.18 1 98.44 77 SER B C 1
ATOM 2323 O O . SER B 1 77 ? 5.352 -23.734 -7.84 1 98.44 77 SER B O 1
ATOM 2325 N N . LEU B 1 78 ? 7.121 -22.688 -8.859 1 98.69 78 LEU B N 1
ATOM 2326 C CA . LEU B 1 78 ? 6.266 -21.609 -9.344 1 98.69 78 LEU B CA 1
ATOM 2327 C C . LEU B 1 78 ? 5.258 -22.125 -10.359 1 98.69 78 LEU B C 1
ATOM 2329 O O . LEU B 1 78 ? 4.102 -21.703 -10.367 1 98.69 78 LEU B O 1
ATOM 2333 N N . GLU B 1 79 ? 5.68 -23.062 -11.195 1 97.75 79 GLU B N 1
ATOM 2334 C CA . GLU B 1 79 ? 4.797 -23.656 -12.188 1 97.75 79 GLU B CA 1
ATOM 2335 C C . GLU B 1 79 ? 3.564 -24.281 -11.539 1 97.75 79 GLU B C 1
ATOM 2337 O O . GLU B 1 79 ? 2.441 -24.078 -12.008 1 97.75 79 GLU B O 1
ATOM 2342 N N . GLU B 1 80 ? 3.795 -24.953 -10.469 1 98.06 80 GLU B N 1
ATOM 2343 C CA . GLU B 1 80 ? 2.684 -25.562 -9.742 1 98.06 80 GLU B CA 1
ATOM 2344 C C . GLU B 1 80 ? 1.744 -24.484 -9.188 1 98.06 80 GLU B C 1
ATOM 2346 O O . GLU B 1 80 ? 0.522 -24.641 -9.242 1 98.06 80 GLU B O 1
ATOM 2351 N N . ALA B 1 81 ? 2.293 -23.422 -8.695 1 98.44 81 ALA B N 1
ATOM 2352 C CA . ALA B 1 81 ? 1.511 -22.359 -8.086 1 98.44 81 ALA B CA 1
ATOM 2353 C C . ALA B 1 81 ? 0.689 -21.609 -9.133 1 98.44 81 ALA B C 1
ATOM 2355 O O . ALA B 1 81 ? -0.305 -20.953 -8.805 1 98.44 81 ALA B O 1
ATOM 2356 N N . LEU B 1 82 ? 1.1 -21.75 -10.375 1 98.06 82 LEU B N 1
ATOM 2357 C CA . LEU B 1 82 ? 0.47 -20.984 -11.445 1 98.06 82 LEU B CA 1
ATOM 2358 C C . LEU B 1 82 ? -0.458 -21.875 -12.273 1 98.06 82 LEU B C 1
ATOM 2360 O O . LEU B 1 82 ? -0.973 -21.438 -13.305 1 98.06 82 LEU B O 1
ATOM 2364 N N . ALA B 1 83 ? -0.743 -23.062 -11.859 1 96.38 83 ALA B N 1
ATOM 2365 C CA . ALA B 1 83 ? -1.423 -24.078 -12.664 1 96.38 83 ALA B CA 1
ATOM 2366 C C . ALA B 1 83 ? -2.811 -23.594 -13.086 1 96.38 83 ALA B C 1
ATOM 2368 O O . ALA B 1 83 ? -3.271 -23.906 -14.188 1 96.38 83 ALA B O 1
ATOM 2369 N N . ASP B 1 84 ? -3.525 -22.828 -12.312 1 95.88 84 ASP B N 1
ATOM 2370 C CA . ASP B 1 84 ? -4.887 -22.406 -12.617 1 95.88 84 ASP B CA 1
ATOM 2371 C C . ASP B 1 84 ? -4.93 -20.938 -13.008 1 95.88 84 ASP B C 1
ATOM 2373 O O . ASP B 1 84 ? -6 -20.328 -13.047 1 95.88 84 ASP B O 1
ATOM 2377 N N . ALA B 1 85 ? -3.773 -20.344 -13.305 1 97.25 85 ALA B N 1
ATOM 2378 C CA . ALA B 1 85 ? -3.713 -18.938 -13.664 1 97.25 85 ALA B CA 1
ATOM 2379 C C . ALA B 1 85 ? -4.238 -18.703 -15.078 1 97.25 85 ALA B C 1
ATOM 2381 O O . ALA B 1 85 ? -3.811 -19.391 -16.016 1 97.25 85 ALA B O 1
ATOM 2382 N N . ALA B 1 86 ? -5.207 -17.828 -15.195 1 97.5 86 ALA B N 1
ATOM 2383 C CA . ALA B 1 86 ? -5.535 -17.312 -16.516 1 97.5 86 ALA B CA 1
ATOM 2384 C C . ALA B 1 86 ? -4.461 -16.344 -17 1 97.5 86 ALA B C 1
ATOM 2386 O O . ALA B 1 86 ? -4.062 -16.391 -18.172 1 97.5 86 ALA B O 1
ATOM 2387 N N . ILE B 1 87 ? -4.047 -15.492 -16.141 1 97.88 87 ILE B N 1
ATOM 2388 C CA . ILE B 1 87 ? -2.951 -14.547 -16.375 1 97.88 87 ILE B CA 1
ATOM 2389 C C . ILE B 1 87 ? -2.064 -14.492 -15.125 1 97.88 87 ILE B C 1
ATOM 2391 O O . ILE B 1 87 ? -2.564 -14.453 -14 1 97.88 87 ILE B O 1
ATOM 2395 N N . SER B 1 88 ? -0.783 -14.578 -15.344 1 98.5 88 SER B N 1
ATOM 2396 C CA . SER B 1 88 ? 0.194 -14.43 -14.266 1 98.5 88 SER B CA 1
ATOM 2397 C C . SER B 1 88 ? 1.023 -13.164 -14.453 1 98.5 88 SER B C 1
ATOM 2399 O O . SER B 1 88 ? 1.385 -12.812 -15.578 1 98.5 88 SER B O 1
ATOM 2401 N N . VAL B 1 89 ? 1.263 -12.438 -13.336 1 98.75 89 VAL B N 1
ATOM 2402 C CA . VAL B 1 89 ? 1.977 -11.164 -13.375 1 98.75 89 VAL B CA 1
ATOM 2403 C C . VAL B 1 89 ? 3.16 -11.211 -12.406 1 98.75 89 VAL B C 1
ATOM 2405 O O . VAL B 1 89 ? 2.979 -11.328 -11.195 1 98.75 89 VAL B O 1
ATOM 2408 N N . ALA B 1 90 ? 4.367 -11.141 -12.93 1 98.75 90 ALA B N 1
ATOM 2409 C CA . ALA B 1 90 ? 5.559 -10.984 -12.094 1 98.75 90 ALA B CA 1
ATOM 2410 C C . ALA B 1 90 ? 5.73 -9.539 -11.648 1 98.75 90 ALA B C 1
ATOM 2412 O O . ALA B 1 90 ? 5.895 -8.641 -12.477 1 98.75 90 ALA B O 1
ATOM 2413 N N . CYS B 1 91 ? 5.691 -9.32 -10.359 1 98.25 91 CYS B N 1
ATOM 2414 C CA . CYS B 1 91 ? 5.918 -7.984 -9.82 1 98.25 91 CYS B CA 1
ATOM 2415 C C . CYS B 1 91 ? 7.391 -7.777 -9.484 1 98.25 91 CYS B C 1
ATOM 2417 O O . CYS B 1 91 ? 7.922 -8.406 -8.57 1 98.25 91 CYS B O 1
ATOM 2419 N N . THR B 1 92 ? 7.996 -6.926 -10.195 1 96.12 92 THR B N 1
ATOM 2420 C CA . THR B 1 92 ? 9.422 -6.676 -10.07 1 96.12 92 THR B CA 1
ATOM 2421 C C . THR B 1 92 ? 9.766 -5.25 -10.492 1 96.12 92 THR B C 1
ATOM 2423 O O . THR B 1 92 ? 9.078 -4.664 -11.328 1 96.12 92 THR B O 1
ATOM 2426 N N . ARG B 1 93 ? 10.789 -4.723 -9.906 1 93.25 93 ARG B N 1
ATOM 2427 C CA . ARG B 1 93 ? 11.148 -3.32 -10.094 1 93.25 93 ARG B CA 1
ATOM 2428 C C . ARG B 1 93 ? 11.703 -3.08 -11.492 1 93.25 93 ARG B C 1
ATOM 2430 O O . ARG B 1 93 ? 11.422 -2.047 -12.109 1 93.25 93 ARG B O 1
ATOM 2437 N N . TRP B 1 94 ? 12.453 -3.98 -11.984 1 91 94 TRP B N 1
ATOM 2438 C CA . TRP B 1 94 ? 13.203 -3.744 -13.219 1 91 94 TRP B CA 1
ATOM 2439 C C . TRP B 1 94 ? 12.633 -4.57 -14.367 1 91 94 TRP B C 1
ATOM 2441 O O . TRP B 1 94 ? 12.844 -5.781 -14.43 1 91 94 TRP B O 1
ATOM 2451 N N . VAL B 1 95 ? 11.914 -3.859 -15.281 1 89.31 95 VAL B N 1
ATOM 2452 C CA . VAL B 1 95 ? 11.18 -4.59 -16.312 1 89.31 95 VAL B CA 1
ATOM 2453 C C . VAL B 1 95 ? 11.641 -4.141 -17.688 1 89.31 95 VAL B C 1
ATOM 2455 O O . VAL B 1 95 ? 11.039 -4.516 -18.703 1 89.31 95 VAL B O 1
ATOM 2458 N N . ALA B 1 96 ? 12.664 -3.377 -17.703 1 85.44 96 ALA B N 1
ATOM 2459 C CA . ALA B 1 96 ? 13.125 -2.854 -19 1 85.44 96 ALA B CA 1
ATOM 2460 C C . ALA B 1 96 ? 13.453 -3.986 -19.969 1 85.44 96 ALA B C 1
ATOM 2462 O O . ALA B 1 96 ? 14.117 -4.957 -19.594 1 85.44 96 ALA B O 1
ATOM 2463 N N . GLY B 1 97 ? 12.898 -3.875 -21.125 1 86.88 97 GLY B N 1
ATOM 2464 C CA . GLY B 1 97 ? 13.227 -4.816 -22.172 1 86.88 97 GLY B CA 1
ATOM 2465 C C . GLY B 1 97 ? 12.336 -6.043 -22.188 1 86.88 97 GLY B C 1
ATOM 2466 O O . GLY B 1 97 ? 12.469 -6.902 -23.062 1 86.88 97 GLY B O 1
ATOM 2467 N N . ARG B 1 98 ? 11.398 -6.125 -21.344 1 89.81 98 ARG B N 1
ATOM 2468 C CA . ARG B 1 98 ? 10.555 -7.316 -21.266 1 89.81 98 ARG B CA 1
ATOM 2469 C C . ARG B 1 98 ? 9.258 -7.117 -22.031 1 89.81 98 ARG B C 1
ATOM 2471 O O . ARG B 1 98 ? 8.727 -6.008 -22.094 1 89.81 98 ARG B O 1
ATOM 2478 N N . ALA B 1 99 ? 8.859 -8.289 -22.594 1 88.56 99 ALA B N 1
ATOM 2479 C CA . ALA B 1 99 ? 7.562 -8.258 -23.281 1 88.56 99 ALA B CA 1
ATOM 2480 C C . ALA B 1 99 ? 6.426 -8.133 -22.266 1 88.56 99 ALA B C 1
ATOM 2482 O O . ALA B 1 99 ? 6.535 -8.609 -21.125 1 88.56 99 ALA B O 1
ATOM 2483 N N . ASN B 1 100 ? 5.301 -7.465 -22.625 1 96 100 ASN B N 1
ATOM 2484 C CA . ASN B 1 100 ? 4.121 -7.289 -21.781 1 96 100 ASN B CA 1
ATOM 2485 C C . ASN B 1 100 ? 4.477 -6.668 -20.438 1 96 100 ASN B C 1
ATOM 2487 O O . ASN B 1 100 ? 4.016 -7.133 -19.391 1 96 100 ASN B O 1
ATOM 2491 N N . ALA B 1 101 ? 5.453 -5.762 -20.516 1 96.94 101 ALA B N 1
ATOM 2492 C CA . ALA B 1 101 ? 5.871 -5.039 -19.328 1 96.94 101 ALA B CA 1
ATOM 2493 C C . ALA B 1 101 ? 4.926 -3.881 -19.031 1 96.94 101 ALA B C 1
ATOM 2495 O O . ALA B 1 101 ? 4.676 -3.033 -19.891 1 96.94 101 ALA B O 1
ATOM 2496 N N . CYS B 1 102 ? 4.363 -3.922 -17.844 1 97.5 102 CYS B N 1
ATOM 2497 C CA . CYS B 1 102 ? 3.562 -2.809 -17.344 1 97.5 102 CYS B CA 1
ATOM 2498 C C . CYS B 1 102 ? 4.355 -1.968 -16.359 1 97.5 102 CYS B C 1
ATOM 2500 O O . CYS B 1 102 ? 4.91 -2.498 -15.391 1 97.5 102 CYS B O 1
ATOM 2502 N N . ARG B 1 103 ? 4.34 -0.7 -16.594 1 95.62 103 ARG B N 1
ATOM 2503 C CA . ARG B 1 103 ? 5.188 0.181 -15.789 1 95.62 103 ARG B CA 1
ATOM 2504 C C . ARG B 1 103 ? 4.367 0.932 -14.75 1 95.62 103 ARG B C 1
ATOM 2506 O O . ARG B 1 103 ? 4.836 1.912 -14.164 1 95.62 103 ARG B O 1
ATOM 2513 N N . SER B 1 104 ? 3.242 0.6 -14.625 1 97.31 104 SER B N 1
ATOM 2514 C CA . SER B 1 104 ? 2.336 1.074 -13.586 1 97.31 104 SER B CA 1
ATOM 2515 C C . SER B 1 104 ? 1.152 0.128 -13.406 1 97.31 104 SER B C 1
ATOM 2517 O O . SER B 1 104 ? 0.867 -0.688 -14.281 1 97.31 104 SER B O 1
ATOM 2519 N N . VAL B 1 105 ? 0.509 0.26 -12.25 1 97.88 105 VAL B N 1
ATOM 2520 C CA . VAL B 1 105 ? -0.678 -0.557 -12.016 1 97.88 105 VAL B CA 1
ATOM 2521 C C . VAL B 1 105 ? -1.776 -0.163 -13 1 97.88 105 VAL B C 1
ATOM 2523 O O . VAL B 1 105 ? -2.52 -1.02 -13.492 1 97.88 105 VAL B O 1
ATOM 2526 N N . SER B 1 106 ? -1.825 1.125 -13.344 1 97.06 106 SER B N 1
ATOM 2527 C CA . SER B 1 106 ? -2.791 1.588 -14.336 1 97.06 106 SER B CA 1
ATOM 2528 C C . SER B 1 106 ? -2.576 0.903 -15.68 1 97.06 106 SER B C 1
ATOM 2530 O O . SER B 1 106 ? -3.537 0.488 -16.328 1 97.06 106 SER B O 1
ATOM 2532 N N . GLU B 1 107 ? -1.343 0.785 -16.047 1 97 107 GLU B N 1
ATOM 2533 C CA . GLU B 1 107 ? -1.023 0.126 -17.312 1 97 107 GLU B CA 1
ATOM 2534 C C . GLU B 1 107 ? -1.422 -1.347 -17.281 1 97 107 GLU B C 1
ATOM 2536 O O . GLU B 1 107 ? -1.95 -1.872 -18.266 1 97 107 GLU B O 1
ATOM 2541 N N . LEU B 1 108 ? -1.179 -1.978 -16.188 1 98.19 108 LEU B N 1
ATOM 2542 C CA . LEU B 1 108 ? -1.555 -3.381 -16.047 1 98.19 108 LEU B CA 1
ATOM 2543 C C . LEU B 1 108 ? -3.064 -3.553 -16.172 1 98.19 108 LEU B C 1
ATOM 2545 O O . LEU B 1 108 ? -3.535 -4.406 -16.938 1 98.19 108 LEU B O 1
ATOM 2549 N N . LEU B 1 109 ? -3.816 -2.691 -15.484 1 97 109 LEU B N 1
ATOM 2550 C CA . LEU B 1 109 ? -5.27 -2.803 -15.445 1 97 109 LEU B CA 1
ATOM 2551 C C . LEU B 1 109 ? -5.883 -2.443 -16.797 1 97 109 LEU B C 1
ATOM 2553 O O . LEU B 1 109 ? -6.996 -2.863 -17.109 1 97 109 LEU B O 1
ATOM 2557 N N . ALA B 1 110 ? -5.109 -1.697 -17.562 1 96.38 110 ALA B N 1
ATOM 2558 C CA . ALA B 1 110 ? -5.59 -1.275 -18.875 1 96.38 110 ALA B CA 1
ATOM 2559 C C . ALA B 1 110 ? -5.242 -2.307 -19.938 1 96.38 110 ALA B C 1
ATOM 2561 O O . ALA B 1 110 ? -5.758 -2.252 -21.062 1 96.38 110 ALA B O 1
ATOM 2562 N N . ALA B 1 111 ? -4.293 -3.227 -19.609 1 97.06 111 ALA B N 1
ATOM 2563 C CA . ALA B 1 111 ? -3.963 -4.27 -20.578 1 97.06 111 ALA B CA 1
ATOM 2564 C C . ALA B 1 111 ? -5.207 -5.059 -20.984 1 97.06 111 ALA B C 1
ATOM 2566 O O . ALA B 1 111 ? -5.941 -5.547 -20.109 1 97.06 111 ALA B O 1
ATOM 2567 N N . PRO B 1 112 ? -5.48 -5.199 -22.25 1 95.81 112 PRO B N 1
ATOM 2568 C CA . PRO B 1 112 ? -6.758 -5.746 -22.719 1 95.81 112 PRO B CA 1
ATOM 2569 C C . PRO B 1 112 ? -7.074 -7.109 -22.109 1 95.81 112 PRO B C 1
ATOM 2571 O O . PRO B 1 112 ? -8.203 -7.344 -21.656 1 95.81 112 PRO B O 1
ATOM 2574 N N . GLU B 1 113 ? -6.141 -8.016 -22.109 1 96 113 GLU B N 1
ATOM 2575 C CA . GLU B 1 113 ? -6.379 -9.352 -21.578 1 96 113 GLU B CA 1
ATOM 2576 C C . GLU B 1 113 ? -6.668 -9.305 -20.078 1 96 113 GLU B C 1
ATOM 2578 O O . GLU B 1 113 ? -7.543 -10.023 -19.578 1 96 113 GLU B O 1
ATOM 2583 N N . VAL B 1 114 ? -5.949 -8.438 -19.391 1 96.31 114 VAL B N 1
ATOM 2584 C CA . VAL B 1 114 ? -6.137 -8.297 -17.938 1 96.31 114 VAL B CA 1
ATOM 2585 C C . VAL B 1 114 ? -7.496 -7.664 -17.656 1 96.31 114 VAL B C 1
ATOM 2587 O O . VAL B 1 114 ? -8.25 -8.156 -16.812 1 96.31 114 VAL B O 1
ATOM 2590 N N . ALA B 1 115 ? -7.781 -6.629 -18.391 1 94.62 115 ALA B N 1
ATOM 2591 C CA . ALA B 1 115 ? -9.062 -5.941 -18.234 1 94.62 115 ALA B CA 1
ATOM 2592 C C . ALA B 1 115 ? -10.227 -6.895 -18.484 1 94.62 115 ALA B C 1
ATOM 2594 O O . ALA B 1 115 ? -11.211 -6.891 -17.75 1 94.62 115 ALA B O 1
ATOM 2595 N N . ALA B 1 116 ? -10.086 -7.703 -19.5 1 93.38 116 ALA B N 1
ATOM 2596 C CA . ALA B 1 116 ? -11.141 -8.656 -19.859 1 93.38 116 ALA B CA 1
ATOM 2597 C C . ALA B 1 116 ? -11.328 -9.688 -18.75 1 93.38 116 ALA B C 1
ATOM 2599 O O . ALA B 1 116 ? -12.461 -10 -18.359 1 93.38 116 ALA B O 1
ATOM 2600 N N . LEU B 1 117 ? -10.266 -10.148 -18.25 1 93.06 117 LEU B N 1
ATOM 2601 C CA . LEU B 1 117 ? -10.312 -11.141 -17.188 1 93.06 117 LEU B CA 1
ATOM 2602 C C . LEU B 1 117 ? -11 -10.562 -15.945 1 93.06 117 LEU B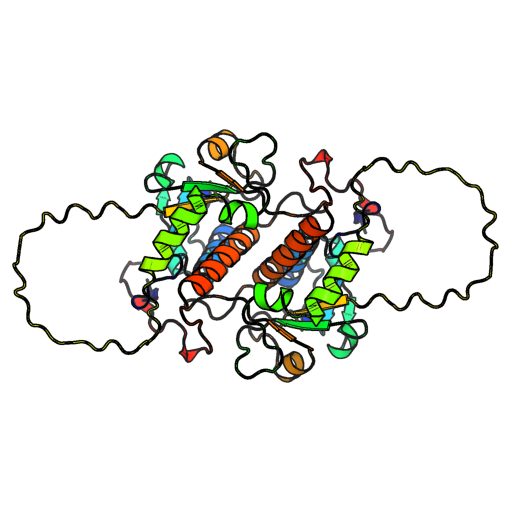 C 1
ATOM 2604 O O . LEU B 1 117 ? -11.867 -11.211 -15.352 1 93.06 117 LEU B O 1
ATOM 2608 N N . LEU B 1 118 ? -10.617 -9.375 -15.594 1 91.62 118 LEU B N 1
ATOM 2609 C CA . LEU B 1 118 ? -11.156 -8.742 -14.391 1 91.62 118 LEU B CA 1
ATOM 2610 C C . LEU B 1 118 ? -12.633 -8.391 -14.578 1 91.62 118 LEU B C 1
ATOM 2612 O O . LEU B 1 118 ? -13.406 -8.438 -13.617 1 91.62 118 LEU B O 1
ATOM 2616 N N . ALA B 1 119 ? -13.023 -8.023 -15.742 1 88.06 119 ALA B N 1
ATOM 2617 C CA . ALA B 1 119 ? -14.422 -7.723 -16.031 1 88.06 119 ALA B CA 1
ATOM 2618 C C . ALA B 1 119 ? -15.297 -8.961 -15.844 1 88.06 119 ALA B C 1
ATOM 2620 O O . ALA B 1 119 ? -16.422 -8.859 -15.352 1 88.06 119 ALA B O 1
ATOM 2621 N N . GLU B 1 120 ? -14.797 -10.031 -16.203 1 85.19 120 GLU B N 1
ATOM 2622 C CA . GLU B 1 120 ? -15.523 -11.281 -16.047 1 85.19 120 GLU B CA 1
ATOM 2623 C C . GLU B 1 120 ? -15.75 -11.602 -14.57 1 85.19 120 GLU B C 1
ATOM 2625 O O . GLU B 1 120 ? -16.812 -12.094 -14.195 1 85.19 120 GLU B O 1
ATOM 2630 N N . GLY B 1 121 ? -14.836 -11.289 -13.812 1 82.19 121 GLY B N 1
ATOM 2631 C CA . GLY B 1 121 ? -14.93 -11.547 -12.383 1 82.19 121 GLY B CA 1
ATOM 2632 C C . GLY B 1 121 ? -15.906 -10.625 -11.68 1 82.19 121 GLY B C 1
ATOM 2633 O O . GLY B 1 121 ? -16.484 -10.992 -10.656 1 82.19 121 GLY B O 1
ATOM 2634 N N . ALA B 1 122 ? -16.016 -9.43 -12.172 1 80.56 122 ALA B N 1
ATOM 2635 C CA . ALA B 1 122 ? -16.906 -8.445 -11.57 1 80.56 122 ALA B CA 1
ATOM 2636 C C . ALA B 1 122 ? -18.359 -8.883 -11.711 1 80.56 122 ALA B C 1
ATOM 2638 O O . ALA B 1 122 ? -19.172 -8.672 -10.805 1 80.56 122 ALA B O 1
ATOM 2639 N N . ALA B 1 123 ? -18.688 -9.508 -12.758 1 73.5 123 ALA B N 1
ATOM 2640 C CA . ALA B 1 123 ? -20.047 -9.984 -13.008 1 73.5 123 ALA B CA 1
ATOM 2641 C C . ALA B 1 123 ? -20.422 -11.086 -12.016 1 73.5 123 ALA B C 1
ATOM 2643 O O . ALA B 1 123 ? -21.578 -11.156 -11.578 1 73.5 123 ALA B O 1
ATOM 2644 N N . ALA B 1 124 ? -19.516 -11.766 -11.562 1 66.5 124 ALA B N 1
ATOM 2645 C CA . ALA B 1 124 ? -19.75 -12.898 -10.664 1 66.5 124 ALA B CA 1
ATOM 2646 C C . ALA B 1 124 ? -19.875 -12.43 -9.219 1 66.5 124 ALA B C 1
ATOM 2648 O O . ALA B 1 124 ? -20.438 -13.133 -8.383 1 66.5 124 ALA B O 1
ATOM 2649 N N . ALA B 1 125 ? -19.359 -11.242 -8.875 1 65.5 125 ALA B N 1
ATOM 2650 C CA . ALA B 1 125 ? -19.375 -10.758 -7.5 1 65.5 125 ALA B CA 1
ATOM 2651 C C . ALA B 1 125 ? -20.781 -10.383 -7.059 1 65.5 125 ALA B C 1
ATOM 2653 O O . ALA B 1 125 ? -21.078 -10.352 -5.863 1 65.5 125 ALA B O 1
ATOM 2654 N N . GLY B 1 126 ? -21.859 -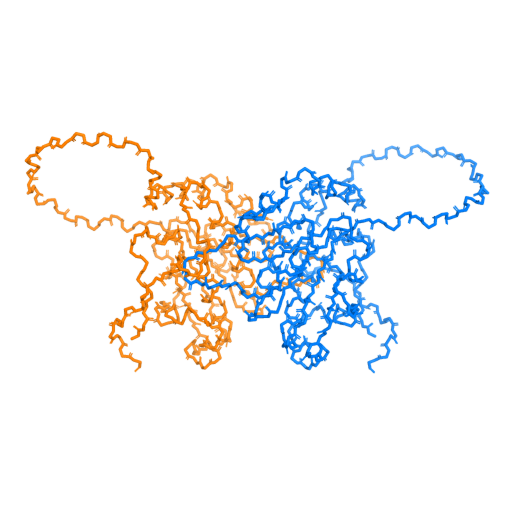10.492 -7.906 1 61.41 126 GLY B N 1
ATOM 2655 C CA . GLY B 1 126 ? -23.297 -10.492 -7.68 1 61.41 126 GLY B CA 1
ATOM 2656 C C . GLY B 1 126 ? -23.766 -9.336 -6.824 1 61.41 126 GLY B C 1
ATOM 2657 O O . GLY B 1 126 ? -24.781 -9.445 -6.117 1 61.41 126 GLY B O 1
ATOM 2658 N N . CYS B 1 127 ? -23.016 -8.203 -6.559 1 65.94 127 CYS B N 1
ATOM 2659 C CA . CYS B 1 127 ? -23.578 -7.172 -5.695 1 65.94 127 CYS B CA 1
ATOM 2660 C C . CYS B 1 127 ? -24.734 -6.461 -6.387 1 65.94 127 CYS B C 1
ATOM 2662 O O . CYS B 1 127 ? -24.547 -5.82 -7.422 1 65.94 127 CYS B O 1
ATOM 2664 N N . HIS B 1 128 ? -25.812 -7.234 -6.828 1 51.12 128 HIS B N 1
ATOM 2665 C CA . HIS B 1 128 ? -26.953 -6.633 -7.512 1 51.12 128 HIS B CA 1
ATOM 2666 C C . HIS B 1 128 ? -27.469 -5.426 -6.746 1 51.12 128 HIS B C 1
ATOM 2668 O O . HIS B 1 128 ? -27.719 -5.508 -5.539 1 51.12 128 HIS B O 1
ATOM 2674 N N . GLY B 1 129 ? -27.094 -4.34 -6.938 1 46.28 129 GLY B N 1
ATOM 2675 C CA . GLY B 1 129 ? -27.922 -3.23 -6.496 1 46.28 129 GLY B CA 1
ATOM 2676 C C . GLY B 1 129 ? -29.406 -3.539 -6.555 1 46.28 129 GLY B C 1
ATOM 2677 O O . GLY B 1 129 ? -29.828 -4.445 -7.273 1 46.28 129 GLY B O 1
ATOM 2678 N N . SER B 1 130 ? -30.312 -3.373 -5.441 1 38.97 130 SER B N 1
ATOM 2679 C CA . SER B 1 130 ? -31.766 -3.469 -5.391 1 38.97 130 SER B CA 1
ATOM 2680 C C . SER B 1 130 ? -32.406 -2.893 -6.648 1 38.97 130 SER B C 1
ATOM 2682 O O . SER B 1 130 ? -32.688 -1.694 -6.719 1 38.97 130 SER B O 1
ATOM 2684 N N . SER B 1 131 ? -32.094 -2.662 -7.793 1 35.5 131 SER B N 1
ATOM 2685 C CA . SER B 1 131 ? -33.281 -2.318 -8.57 1 35.5 131 SER B CA 1
ATOM 2686 C C . SER B 1 131 ? -34.344 -3.387 -8.438 1 35.5 131 SER B C 1
ATOM 2688 O O . SER B 1 131 ? -34.062 -4.523 -8.07 1 35.5 131 SER B O 1
ATOM 2690 N N . SER B 1 132 ? -35.844 -3.035 -8.672 1 33.88 132 SER B N 1
ATOM 2691 C CA . SER B 1 132 ? -37.156 -3.695 -8.664 1 33.88 132 SER B CA 1
ATOM 2692 C C . SER B 1 132 ? -37.125 -4.996 -9.461 1 33.88 132 SER B C 1
ATOM 2694 O O . SER B 1 132 ? -37 -4.977 -10.688 1 33.88 132 SER B O 1
ATOM 2696 N N . SER B 1 133 ? -36.469 -5.961 -9.148 1 32.41 133 SER B N 1
ATOM 2697 C CA . SER B 1 133 ? -36.781 -7.281 -9.688 1 32.41 133 SER B CA 1
ATOM 2698 C C . SER B 1 133 ? -38.25 -7.598 -9.555 1 32.41 133 SER B C 1
ATOM 2700 O O . SER B 1 133 ? -38.781 -7.699 -8.445 1 32.41 133 SER B O 1
ATOM 2702 N N . ASN B 1 134 ? -39.125 -7.039 -10.492 1 31.16 134 ASN B N 1
ATOM 2703 C CA . ASN B 1 134 ? -40.375 -7.734 -10.742 1 31.16 134 ASN B CA 1
ATOM 2704 C C . ASN B 1 134 ? -40.156 -9.219 -11.023 1 31.16 134 ASN B C 1
ATOM 2706 O O . ASN B 1 134 ? -39.719 -9.586 -12.117 1 31.16 134 ASN B O 1
ATOM 2710 N N . SER B 1 135 ? -39.5 -9.883 -10.203 1 31.06 135 SER B N 1
ATOM 2711 C CA . SER B 1 135 ? -39.375 -11.328 -10.328 1 31.06 135 SER B CA 1
ATOM 2712 C C . SER B 1 135 ? -40.75 -11.984 -10.43 1 31.06 135 SER B C 1
ATOM 2714 O O . SER B 1 135 ? -41.531 -11.93 -9.492 1 31.06 135 SER B O 1
ATOM 2716 N N . SER B 1 136 ? -41.438 -11.82 -11.641 1 29.92 136 SER B N 1
ATOM 2717 C CA . SER B 1 136 ? -42.5 -12.789 -11.867 1 29.92 136 SER B CA 1
ATOM 2718 C C . SER B 1 136 ? -42 -14.219 -11.703 1 29.92 136 SER B C 1
ATOM 2720 O O . SER B 1 136 ? -40.875 -14.531 -12.094 1 29.92 136 SER B O 1
ATOM 2722 N N . ASP B 1 137 ? -42.594 -14.977 -10.82 1 28.56 137 ASP B N 1
ATOM 2723 C CA . ASP B 1 137 ? -42.562 -16.297 -10.203 1 28.56 137 ASP B CA 1
ATOM 2724 C C . ASP B 1 137 ? -42.656 -17.406 -11.258 1 28.56 137 ASP B C 1
ATOM 2726 O O . ASP B 1 137 ? -42.938 -18.562 -10.93 1 28.56 137 ASP B O 1
ATOM 2730 N N . SER B 1 138 ? -42.5 -17.141 -12.609 1 28.45 138 SER B N 1
ATOM 2731 C CA . SER B 1 138 ? -43.094 -18.312 -13.234 1 28.45 138 SER B CA 1
ATOM 2732 C C . SER B 1 138 ? -42.312 -19.578 -12.898 1 28.45 138 SER B C 1
ATOM 2734 O O . SER B 1 138 ? -41.094 -19.516 -12.664 1 28.45 138 SER B O 1
ATOM 2736 N N . GLY B 1 139 ? -42.906 -20.656 -12.391 1 28.2 139 GLY B N 1
ATOM 2737 C CA . GLY B 1 139 ? -42.781 -22 -11.844 1 28.2 139 GLY B CA 1
ATOM 2738 C C . GLY B 1 139 ? -42 -22.938 -12.75 1 28.2 139 GLY B C 1
ATOM 2739 O O . GLY B 1 139 ? -41.969 -24.156 -12.516 1 28.2 139 GLY B O 1
ATOM 2740 N N . SER B 1 140 ? -41.469 -22.5 -13.953 1 27.67 140 SER B N 1
ATOM 2741 C CA . SER B 1 140 ? -41.375 -23.688 -14.797 1 27.67 140 SER B CA 1
ATOM 2742 C C . SER B 1 140 ? -40.406 -24.703 -14.188 1 27.67 140 SER B C 1
ATOM 2744 O O . SER B 1 140 ? -39.531 -24.344 -13.383 1 27.67 140 SER B O 1
ATOM 2746 N N . SER B 1 141 ? -40.688 -25.984 -14.359 1 29.14 141 SER B N 1
ATOM 2747 C CA . SER B 1 141 ? -40.375 -27.359 -14.031 1 29.14 141 SER B CA 1
ATOM 2748 C C . SER B 1 141 ? -38.969 -27.734 -14.523 1 29.14 141 SER B C 1
ATOM 2750 O O . SER B 1 141 ? -38.75 -27.859 -15.727 1 29.14 141 SER B O 1
ATOM 2752 N N . SER B 1 142 ? -37.969 -26.875 -14.18 1 27.84 142 SER B N 1
ATOM 2753 C CA . SER B 1 142 ? -36.719 -27.25 -14.844 1 27.84 142 SER B CA 1
ATOM 2754 C C . SER B 1 142 ? -36.344 -28.703 -14.531 1 27.84 142 SER B C 1
ATOM 2756 O O . SER B 1 142 ? -36.438 -29.141 -13.383 1 27.84 142 SER B O 1
ATOM 2758 N N . ASP B 1 143 ? -36.469 -29.531 -15.508 1 30.09 143 ASP B N 1
ATOM 2759 C CA . ASP B 1 143 ? -35.969 -30.891 -15.695 1 30.09 143 ASP B CA 1
ATOM 2760 C C . ASP B 1 143 ? -34.531 -31.031 -15.211 1 30.09 143 ASP B C 1
ATOM 2762 O O . ASP B 1 143 ? -33.75 -30.094 -15.344 1 30.09 143 ASP B O 1
ATOM 2766 N N . ASN B 1 144 ? -34.344 -31.969 -14.25 1 30.16 144 ASN B N 1
ATOM 2767 C CA . ASN B 1 144 ? -33.219 -32.469 -13.484 1 30.16 144 ASN B CA 1
ATOM 2768 C C . ASN B 1 144 ? -32.094 -32.938 -14.391 1 30.16 144 ASN B C 1
ATOM 2770 O O . ASN B 1 144 ? -31.984 -34.125 -14.688 1 30.16 144 ASN B O 1
ATOM 2774 N N . SER B 1 145 ? -32.094 -32.562 -15.711 1 32.81 145 SER B N 1
ATOM 2775 C CA . SER B 1 145 ? -31.078 -33.312 -16.438 1 32.81 145 SER B CA 1
ATOM 2776 C C . SER B 1 145 ? -29.75 -33.312 -15.68 1 32.81 145 SER B C 1
ATOM 2778 O O . SER B 1 145 ? -29.453 -32.344 -14.953 1 32.81 145 SER B O 1
ATOM 2780 N N . SER B 1 146 ? -29.266 -34.562 -15.422 1 34.09 146 SER B N 1
ATOM 2781 C CA . SER B 1 146 ? -28.016 -35.062 -14.867 1 34.09 146 SER B CA 1
ATOM 2782 C C . SER B 1 146 ? -26.812 -34.281 -15.414 1 34.09 146 SER B C 1
ATOM 2784 O O . SER B 1 146 ? -26.344 -34.531 -16.531 1 34.09 146 SER B O 1
ATOM 2786 N N . SER B 1 147 ? -26.984 -32.969 -15.609 1 34.16 147 SER B N 1
ATOM 2787 C CA . SER B 1 147 ? -25.828 -32.312 -16.219 1 34.16 147 SER B CA 1
ATOM 2788 C C . SER B 1 147 ? -24.531 -32.781 -15.57 1 34.16 147 SER B C 1
ATOM 2790 O O . SER B 1 147 ? -24.438 -32.844 -14.344 1 34.16 147 SER B O 1
ATOM 2792 N N . GLY B 1 148 ? -23.859 -33.844 -16.156 1 35.47 148 GLY B N 1
ATOM 2793 C CA . GLY B 1 148 ? -22.453 -34.094 -15.883 1 35.47 148 GLY B CA 1
ATOM 2794 C C . GLY B 1 148 ? -21.734 -32.875 -15.344 1 35.47 148 GLY B C 1
ATOM 2795 O O . GLY B 1 148 ? -21.766 -31.797 -15.961 1 35.47 148 GLY B O 1
ATOM 2796 N N . ALA B 1 149 ? -21.828 -32.719 -14.078 1 35.75 149 ALA B N 1
ATOM 2797 C CA . ALA B 1 149 ? -21.094 -31.672 -13.344 1 35.75 149 ALA B CA 1
ATOM 2798 C C . ALA B 1 149 ? -19.719 -31.438 -13.953 1 35.75 149 ALA B C 1
ATOM 2800 O O . ALA B 1 149 ? -18.766 -32.156 -13.633 1 35.75 149 ALA B O 1
ATOM 2801 N N . GLY B 1 150 ? -19.641 -31.484 -15.312 1 37.78 150 GLY B N 1
ATOM 2802 C CA . GLY B 1 150 ? -18.344 -31 -15.742 1 37.78 150 GLY B CA 1
ATOM 2803 C C . GLY B 1 150 ? -17.734 -29.984 -14.789 1 37.78 150 GLY B C 1
ATOM 2804 O O . GLY B 1 150 ? -18.453 -29.234 -14.133 1 37.78 150 GLY B O 1
ATOM 2805 N N . ALA B 1 151 ? -16.688 -30.531 -14.109 1 38.12 151 ALA B N 1
ATOM 2806 C CA . ALA B 1 151 ? -15.938 -29.594 -13.266 1 38.12 151 ALA B CA 1
ATOM 2807 C C . ALA B 1 151 ? -16.031 -28.172 -13.797 1 38.12 151 ALA B C 1
ATOM 2809 O O . ALA B 1 151 ? -15.867 -27.938 -14.992 1 38.12 151 ALA B O 1
ATOM 2810 N N . ALA B 1 152 ? -17 -27.453 -13.414 1 41.22 152 ALA B N 1
ATOM 2811 C CA . ALA B 1 152 ? -17 -26.047 -13.836 1 41.22 152 ALA B CA 1
ATOM 2812 C C . ALA B 1 152 ? -15.594 -25.594 -14.234 1 41.22 152 ALA B C 1
ATOM 2814 O O . ALA B 1 152 ? -14.625 -25.859 -13.516 1 41.22 152 ALA B O 1
ATOM 2815 N N . PRO B 1 153 ? -15.258 -25.531 -15.523 1 44.19 153 PRO B N 1
ATOM 2816 C CA . PRO B 1 153 ? -13.914 -25.078 -15.867 1 44.19 153 PRO B CA 1
ATOM 2817 C C . PRO B 1 153 ? -13.312 -24.172 -14.789 1 44.19 153 PRO B C 1
ATOM 2819 O O . PRO B 1 153 ? -14.031 -23.359 -14.188 1 44.19 153 PRO B O 1
ATOM 2822 N N . GLN B 1 154 ? -12.508 -24.766 -13.844 1 52.72 154 GLN B N 1
ATOM 2823 C CA . GLN B 1 154 ? -11.758 -24.062 -12.805 1 52.72 154 GLN B CA 1
ATOM 2824 C C . GLN B 1 154 ? -11.508 -22.609 -13.18 1 52.72 154 GLN B C 1
ATOM 2826 O O . GLN B 1 154 ? -11.008 -22.328 -14.266 1 52.72 154 GLN B O 1
ATOM 2831 N N . ARG B 1 155 ? -12.453 -21.688 -12.805 1 57.47 155 ARG B N 1
ATOM 2832 C CA . ARG B 1 155 ? -12.453 -20.25 -13.062 1 57.47 155 ARG B CA 1
ATOM 2833 C C . ARG B 1 155 ? -11.047 -19.688 -13 1 57.47 155 ARG B C 1
ATOM 2835 O O . ARG B 1 155 ? -10.305 -19.953 -12.047 1 57.47 155 ARG B O 1
ATOM 2842 N N . ARG B 1 156 ? -10.328 -19.234 -14.094 1 79.19 156 ARG B N 1
ATOM 2843 C CA . ARG B 1 156 ? -8.992 -18.703 -14.32 1 79.19 156 ARG B CA 1
ATOM 2844 C C . ARG B 1 156 ? -8.789 -17.391 -13.555 1 79.19 156 ARG B C 1
ATOM 2846 O O . ARG B 1 156 ? -9.742 -16.656 -13.305 1 79.19 156 ARG B O 1
ATOM 2853 N N . LYS B 1 157 ? -7.758 -17.391 -12.734 1 94.69 157 LYS B N 1
ATOM 2854 C CA . LYS B 1 157 ? -7.41 -16.344 -11.773 1 94.69 157 LYS B CA 1
ATOM 2855 C C . LYS B 1 157 ? -6.34 -15.414 -12.344 1 94.69 157 LYS B C 1
ATOM 2857 O O . LYS B 1 157 ? -5.555 -15.82 -13.203 1 94.69 157 LYS B O 1
ATOM 2862 N N . LEU B 1 158 ? -6.465 -14.18 -11.969 1 98.12 158 LEU B N 1
ATOM 2863 C CA . LEU B 1 158 ? -5.281 -13.328 -12.016 1 98.12 158 LEU B CA 1
ATOM 2864 C C . LEU B 1 158 ? -4.332 -13.656 -10.875 1 98.12 158 LEU B C 1
ATOM 2866 O O . LEU B 1 158 ? -4.707 -13.57 -9.703 1 98.12 158 LEU B O 1
ATOM 2870 N N . VAL B 1 159 ? -3.127 -14.078 -11.227 1 98.81 159 VAL B N 1
ATOM 2871 C CA . VAL B 1 159 ? -2.176 -14.469 -10.195 1 98.81 159 VAL B CA 1
ATOM 2872 C C . VAL B 1 159 ? -1.016 -13.477 -10.156 1 98.81 159 VAL B C 1
ATOM 2874 O O . VAL B 1 159 ? -0.317 -13.297 -11.156 1 98.81 159 VAL B O 1
ATOM 2877 N N . LEU B 1 160 ? -0.838 -12.836 -9.008 1 98.94 160 LEU B N 1
ATOM 2878 C CA . LEU B 1 160 ? 0.249 -11.891 -8.781 1 98.94 160 LEU B CA 1
ATOM 2879 C C . LEU B 1 160 ? 1.419 -12.57 -8.078 1 98.94 160 LEU B C 1
ATOM 2881 O O . LEU B 1 160 ? 1.248 -13.148 -7.004 1 98.94 160 LEU B O 1
ATOM 2885 N N . VAL B 1 161 ? 2.594 -12.445 -8.664 1 98.94 161 VAL B N 1
ATOM 2886 C CA . VAL B 1 161 ? 3.764 -13.148 -8.156 1 98.94 161 VAL B CA 1
ATOM 2887 C C . VAL B 1 161 ? 4.77 -12.141 -7.598 1 98.94 161 VAL B C 1
ATOM 2889 O O . VAL B 1 161 ? 5.18 -11.211 -8.297 1 98.94 161 VAL B O 1
ATOM 2892 N N . PHE B 1 162 ? 5.129 -12.352 -6.352 1 98.81 162 PHE B N 1
ATOM 2893 C CA . PHE B 1 162 ? 6.129 -11.531 -5.668 1 98.81 162 PHE B CA 1
ATOM 2894 C C . PHE B 1 162 ? 7.309 -12.391 -5.227 1 98.81 162 PHE B C 1
ATOM 2896 O O . PHE B 1 162 ? 7.145 -13.57 -4.906 1 98.81 162 PHE B O 1
ATOM 2903 N N . GLY B 1 163 ? 8.484 -11.734 -5.176 1 97.88 163 GLY B N 1
ATOM 2904 C CA . GLY B 1 163 ? 9.711 -12.484 -4.953 1 97.88 163 GLY B CA 1
ATOM 2905 C C . GLY B 1 163 ? 10.266 -12.328 -3.551 1 97.88 163 GLY B C 1
ATOM 2906 O O . GLY B 1 163 ? 9.578 -11.82 -2.66 1 97.88 163 GLY B O 1
ATOM 2907 N N . ARG B 1 164 ? 11.469 -12.828 -3.4 1 97 164 ARG B N 1
ATOM 2908 C CA . ARG B 1 164 ? 12.195 -12.781 -2.139 1 97 164 ARG B CA 1
ATOM 2909 C C . ARG B 1 164 ? 12.422 -11.344 -1.687 1 97 164 ARG B C 1
ATOM 2911 O O . ARG B 1 164 ? 12.555 -10.438 -2.514 1 97 164 ARG B O 1
ATOM 2918 N N . GLU B 1 165 ? 12.398 -11.008 -0.313 1 91.81 165 GLU B N 1
ATOM 2919 C CA . GLU B 1 165 ? 12.531 -9.688 0.292 1 91.81 165 GLU B CA 1
ATOM 2920 C C . GLU B 1 165 ? 13.789 -8.977 -0.201 1 91.81 165 GLU B C 1
ATOM 2922 O O . GLU B 1 165 ? 13.758 -7.77 -0.468 1 91.81 165 GLU B O 1
ATOM 2927 N N . VAL B 1 166 ? 14.891 -9.539 -0.469 1 86.81 166 VAL B N 1
ATOM 2928 C CA . VAL B 1 166 ? 16.141 -8.875 -0.831 1 86.81 166 VAL B CA 1
ATOM 2929 C C . VAL B 1 166 ? 16.438 -9.109 -2.311 1 86.81 166 VAL B C 1
ATOM 2931 O O . VAL B 1 166 ? 16.594 -8.156 -3.078 1 86.81 166 VAL B O 1
ATOM 2934 N N . GLU B 1 167 ? 16.172 -10.211 -2.787 1 91.31 167 GLU B N 1
ATOM 2935 C CA . GLU B 1 167 ? 16.625 -10.609 -4.117 1 91.31 167 GLU B CA 1
ATOM 2936 C C . GLU B 1 167 ? 15.531 -10.383 -5.16 1 91.31 167 GLU B C 1
ATOM 2938 O O . GLU B 1 167 ? 15.82 -10.234 -6.348 1 91.31 167 GLU B O 1
ATOM 2943 N N . GLY B 1 168 ? 14.32 -10.32 -4.711 1 95.75 168 GLY B N 1
ATOM 2944 C CA . GLY B 1 168 ? 13.227 -10.289 -5.668 1 95.75 168 GLY B CA 1
ATOM 2945 C C . GLY B 1 168 ? 13.062 -11.594 -6.43 1 95.75 168 GLY B C 1
ATOM 2946 O O . GLY B 1 168 ? 13.305 -12.672 -5.883 1 95.75 168 GLY B O 1
ATOM 2947 N N . LEU B 1 169 ? 12.5 -11.492 -7.566 1 97.56 169 LEU B N 1
ATOM 2948 C CA . LEU B 1 169 ? 12.32 -12.648 -8.438 1 97.56 169 LEU B CA 1
ATOM 2949 C C . LEU B 1 169 ? 13.562 -12.891 -9.289 1 97.56 169 LEU B C 1
ATOM 2951 O O . LEU B 1 169 ? 14.195 -11.938 -9.75 1 97.56 169 LEU B O 1
ATOM 2955 N N . LEU B 1 170 ? 13.828 -14.125 -9.477 1 96.81 170 LEU B N 1
ATOM 2956 C CA . LEU B 1 170 ? 14.883 -14.469 -10.43 1 96.81 170 LEU B CA 1
ATOM 2957 C C . LEU B 1 170 ? 14.383 -14.32 -11.859 1 96.81 170 LEU B C 1
ATOM 2959 O O . LEU B 1 170 ? 13.172 -14.344 -12.109 1 96.81 170 LEU B O 1
ATOM 2963 N N . ASP B 1 171 ? 15.32 -14.234 -12.797 1 95.5 171 ASP B N 1
ATOM 2964 C CA . ASP B 1 171 ? 14.969 -13.984 -14.188 1 95.5 171 ASP B CA 1
ATOM 2965 C C . ASP B 1 171 ? 14.039 -15.062 -14.727 1 95.5 171 ASP B C 1
ATOM 2967 O O . ASP B 1 171 ? 13.055 -14.766 -15.398 1 95.5 171 ASP B O 1
ATOM 2971 N N . HIS B 1 172 ? 14.344 -16.312 -14.453 1 96.88 172 HIS B N 1
ATOM 2972 C CA . HIS B 1 172 ? 13.531 -17.406 -14.992 1 96.88 172 HIS B CA 1
ATOM 2973 C C . HIS B 1 172 ? 12.141 -17.406 -14.375 1 96.88 172 HIS B C 1
ATOM 2975 O O . HIS B 1 172 ? 11.18 -17.859 -15.008 1 96.88 172 HIS B O 1
ATOM 2981 N N . GLU B 1 173 ? 12.031 -16.938 -13.125 1 98.19 173 GLU B N 1
ATOM 2982 C CA . GLU B 1 173 ? 10.734 -16.812 -12.477 1 98.19 173 GLU B CA 1
ATOM 2983 C C . GLU B 1 173 ? 9.906 -15.695 -13.117 1 98.19 173 GLU B C 1
ATOM 2985 O O . GLU B 1 173 ? 8.695 -15.844 -13.312 1 98.19 173 GLU B O 1
ATOM 2990 N N . VAL B 1 174 ? 10.57 -14.57 -13.414 1 97.94 174 VAL B N 1
ATOM 2991 C CA . VAL B 1 174 ? 9.914 -13.469 -14.125 1 97.94 174 VAL B CA 1
ATOM 2992 C C . VAL B 1 174 ? 9.445 -13.945 -15.5 1 97.94 174 VAL B C 1
ATOM 2994 O O . VAL B 1 174 ? 8.305 -13.711 -15.883 1 97.94 174 VAL B O 1
ATOM 2997 N N . ASP B 1 175 ? 10.258 -14.727 -16.141 1 96.44 175 ASP B N 1
ATOM 2998 C CA . ASP B 1 175 ? 9.984 -15.195 -17.5 1 96.44 175 ASP B CA 1
ATOM 2999 C C . ASP B 1 175 ? 8.844 -16.203 -17.516 1 96.44 175 ASP B C 1
ATOM 3001 O O . ASP B 1 175 ? 8.211 -16.438 -18.547 1 96.44 175 ASP B O 1
ATOM 3005 N N . ALA B 1 176 ? 8.609 -16.797 -16.406 1 97.19 176 ALA B N 1
ATOM 3006 C CA . ALA B 1 176 ? 7.559 -17.812 -16.297 1 97.19 176 ALA B CA 1
ATOM 3007 C C . ALA B 1 176 ? 6.18 -17.156 -16.25 1 97.19 176 ALA B C 1
ATOM 3009 O O . ALA B 1 176 ? 5.16 -17.844 -16.391 1 97.19 176 ALA B O 1
ATOM 3010 N N . CYS B 1 177 ? 6.102 -15.836 -16.125 1 97.94 177 CYS B N 1
ATOM 3011 C CA . CYS B 1 177 ? 4.828 -15.133 -15.984 1 97.94 177 CYS B CA 1
ATOM 3012 C C . CYS B 1 177 ? 4.426 -14.477 -17.312 1 97.94 177 CYS B C 1
ATOM 3014 O O . CYS B 1 177 ? 5.277 -14.211 -18.156 1 97.94 177 CYS B O 1
ATOM 3016 N N . ASP B 1 178 ? 3.121 -14.203 -17.469 1 97.44 178 ASP B N 1
ATOM 3017 C CA . ASP B 1 178 ? 2.578 -13.625 -18.703 1 97.44 178 ASP B CA 1
ATOM 3018 C C . ASP B 1 178 ? 2.898 -12.141 -18.797 1 97.44 178 ASP B C 1
ATOM 3020 O O . ASP B 1 178 ? 3.127 -11.617 -19.891 1 97.44 178 ASP B O 1
ATOM 3024 N N . TYR B 1 179 ? 2.855 -11.414 -17.719 1 98.19 179 TYR B N 1
ATOM 3025 C CA . TYR B 1 179 ? 3.109 -9.984 -17.625 1 98.19 179 TYR B CA 1
ATOM 3026 C C . TYR B 1 179 ? 4.137 -9.68 -16.531 1 98.19 179 TYR B C 1
ATOM 3028 O O . TYR B 1 179 ? 4.375 -10.508 -15.656 1 98.19 179 TYR B O 1
ATOM 3036 N N . THR B 1 180 ? 4.789 -8.555 -16.719 1 98.25 180 THR B N 1
ATOM 3037 C CA . THR B 1 180 ? 5.555 -7.973 -15.633 1 98.25 180 THR B CA 1
ATOM 3038 C C . THR B 1 180 ? 4.949 -6.641 -15.195 1 98.25 180 THR B C 1
ATOM 3040 O O . THR B 1 180 ? 4.371 -5.922 -16.016 1 98.25 180 THR B O 1
ATOM 3043 N N . LEU B 1 181 ? 5.027 -6.387 -13.891 1 98.38 181 LEU B N 1
ATOM 3044 C CA . LEU B 1 181 ? 4.559 -5.125 -13.328 1 98.38 181 LEU B CA 1
ATOM 3045 C C . LEU B 1 181 ? 5.648 -4.461 -12.492 1 98.38 181 LEU B C 1
ATOM 3047 O O . LEU B 1 181 ? 6.168 -5.066 -11.555 1 98.38 181 LEU B O 1
ATOM 3051 N N . SER B 1 182 ? 6.016 -3.305 -12.906 1 97.62 182 SER B N 1
ATOM 3052 C CA . SER B 1 182 ? 6.852 -2.438 -12.078 1 97.62 182 SER B CA 1
ATOM 3053 C C . SER B 1 182 ? 6.031 -1.304 -11.469 1 97.62 182 SER B C 1
ATOM 3055 O O . SER B 1 182 ? 5.582 -0.404 -12.18 1 97.62 182 SER B O 1
ATOM 3057 N N . ILE B 1 183 ? 5.789 -1.382 -10.18 1 98.12 183 ILE B N 1
ATOM 3058 C CA . ILE B 1 183 ? 5.125 -0.286 -9.484 1 98.12 183 ILE B CA 1
ATOM 3059 C C . ILE B 1 183 ? 6.008 0.959 -9.516 1 98.12 183 ILE B C 1
ATOM 3061 O O . ILE B 1 183 ? 7.191 0.896 -9.18 1 98.12 183 ILE B O 1
ATOM 3065 N N . PRO B 1 184 ? 5.5 2.068 -9.93 1 97.44 184 PRO B N 1
ATOM 3066 C CA . PRO B 1 184 ? 6.328 3.273 -9.969 1 97.44 184 PRO B CA 1
ATOM 3067 C C . PRO B 1 184 ? 6.828 3.693 -8.594 1 97.44 184 PRO B C 1
ATOM 3069 O O . PRO B 1 184 ? 6.023 3.975 -7.699 1 97.44 184 PRO B O 1
ATOM 3072 N N . ILE B 1 185 ? 8.094 3.752 -8.375 1 96.56 185 ILE B N 1
ATOM 3073 C CA . ILE B 1 185 ? 8.711 4.336 -7.188 1 96.56 185 ILE B CA 1
ATOM 3074 C C . ILE B 1 185 ? 9.914 5.184 -7.602 1 96.56 185 ILE B C 1
ATOM 3076 O O . ILE B 1 185 ? 10.414 5.059 -8.719 1 96.56 185 ILE B O 1
ATOM 3080 N N . GLY B 1 186 ? 10.336 6.004 -6.77 1 94.31 186 GLY B N 1
ATOM 3081 C CA . GLY B 1 186 ? 11.305 7.039 -7.109 1 94.31 186 GLY B CA 1
ATOM 3082 C C . GLY B 1 186 ? 12.742 6.574 -6.988 1 94.31 186 GLY B C 1
ATOM 3083 O O . GLY B 1 186 ? 13.039 5.398 -7.199 1 94.31 186 GLY B O 1
ATOM 3084 N N . ARG B 1 187 ? 13.625 7.547 -6.801 1 93.31 187 ARG B N 1
ATOM 3085 C CA . ARG B 1 187 ? 15.07 7.367 -6.926 1 93.31 187 ARG B CA 1
ATOM 3086 C C . ARG B 1 187 ? 15.695 7.016 -5.582 1 93.31 187 ARG B C 1
ATOM 3088 O O . ARG B 1 187 ? 16.891 6.703 -5.508 1 93.31 187 ARG B O 1
ATOM 3095 N N . LEU B 1 188 ? 14.953 6.957 -4.52 1 91.81 188 LEU B N 1
ATOM 3096 C CA . LEU B 1 188 ? 15.539 6.922 -3.184 1 91.81 188 LEU B CA 1
ATOM 3097 C C . LEU B 1 188 ? 15.555 5.496 -2.635 1 91.81 188 LEU B C 1
ATOM 3099 O O . LEU B 1 188 ? 16.203 5.223 -1.626 1 91.81 188 LEU B O 1
ATOM 3103 N N . GLN B 1 189 ? 14.812 4.652 -3.256 1 91.62 189 GLN B N 1
ATOM 3104 C CA . GLN B 1 189 ? 14.711 3.273 -2.795 1 91.62 189 GLN B CA 1
ATOM 3105 C C . GLN B 1 189 ? 15 2.291 -3.924 1 91.62 189 GLN B C 1
ATOM 3107 O O . GLN B 1 189 ? 14.617 2.527 -5.074 1 91.62 189 GLN B O 1
ATOM 3112 N N . GLU B 1 190 ? 15.594 1.212 -3.584 1 90.06 190 GLU B N 1
ATOM 3113 C CA . GLU B 1 190 ? 15.836 0.157 -4.562 1 90.06 190 GLU B CA 1
ATOM 3114 C C . GLU B 1 190 ? 14.57 -0.649 -4.832 1 90.06 190 GLU B C 1
ATOM 3116 O O . GLU B 1 190 ? 14.375 -1.151 -5.941 1 90.06 190 GLU B O 1
ATOM 3121 N N . SER B 1 191 ? 13.844 -0.83 -3.807 1 92.56 191 SER B N 1
ATOM 3122 C CA . SER B 1 191 ? 12.586 -1.561 -3.922 1 92.56 191 SER B CA 1
ATOM 3123 C C . SER B 1 191 ? 11.633 -1.204 -2.787 1 92.56 191 SER B C 1
ATOM 3125 O O . SER B 1 191 ? 12.023 -0.539 -1.825 1 92.56 191 SER B O 1
ATOM 3127 N N . MET B 1 192 ? 10.383 -1.625 -2.961 1 94.69 192 MET B N 1
ATOM 3128 C CA . MET B 1 192 ? 9.375 -1.479 -1.915 1 94.69 192 MET B CA 1
ATOM 3129 C C . MET B 1 192 ? 9.383 -2.678 -0.973 1 94.69 192 MET B C 1
ATOM 3131 O O . MET B 1 192 ? 9.844 -3.762 -1.347 1 94.69 192 MET B O 1
ATOM 3135 N N . SER B 1 193 ? 8.867 -2.412 0.253 1 94.62 193 SER B N 1
ATOM 3136 C CA . SER B 1 193 ? 8.555 -3.549 1.113 1 94.62 193 SER B CA 1
ATOM 3137 C C . SER B 1 193 ? 7.578 -4.504 0.435 1 94.62 193 SER B C 1
ATOM 3139 O O . SER B 1 193 ? 6.664 -4.066 -0.268 1 94.62 193 SER B O 1
ATOM 3141 N N . LEU B 1 194 ? 7.797 -5.766 0.689 1 97.19 194 LEU B N 1
ATOM 3142 C CA . LEU B 1 194 ? 6.984 -6.801 0.058 1 97.19 194 LEU B CA 1
ATOM 3143 C C . LEU B 1 194 ? 5.504 -6.562 0.313 1 97.19 194 LEU B C 1
ATOM 3145 O O . LEU B 1 194 ? 4.703 -6.539 -0.625 1 97.19 194 LEU B O 1
ATOM 3149 N N . SER B 1 195 ? 5.113 -6.344 1.58 1 97.81 195 SER B N 1
ATOM 3150 C CA . SER B 1 195 ? 3.701 -6.184 1.901 1 97.81 195 SER B CA 1
ATOM 3151 C C . SER B 1 195 ? 3.158 -4.859 1.371 1 97.81 195 SER B C 1
ATOM 3153 O O . SER B 1 195 ? 1.974 -4.758 1.044 1 97.81 195 SER B O 1
ATOM 3155 N N . HIS B 1 196 ? 4.016 -3.824 1.286 1 98.06 196 HIS B N 1
ATOM 3156 C CA . HIS B 1 196 ? 3.588 -2.566 0.684 1 98.06 196 HIS B CA 1
ATOM 3157 C C . HIS B 1 196 ? 3.277 -2.74 -0.799 1 98.06 196 HIS B C 1
ATOM 3159 O O . HIS B 1 196 ? 2.258 -2.248 -1.285 1 98.06 196 HIS B O 1
ATOM 3165 N N . ALA B 1 197 ? 4.168 -3.463 -1.476 1 98.62 197 ALA B N 1
ATOM 3166 C CA . ALA B 1 197 ? 3.939 -3.725 -2.895 1 98.62 197 ALA B CA 1
ATOM 3167 C C . ALA B 1 197 ? 2.625 -4.473 -3.109 1 98.62 197 ALA B C 1
ATOM 3169 O O . ALA B 1 197 ? 1.821 -4.094 -3.965 1 98.62 197 ALA B O 1
ATOM 3170 N N . VAL B 1 198 ? 2.406 -5.492 -2.32 1 98.81 198 VAL B N 1
ATOM 3171 C CA . VAL B 1 198 ? 1.176 -6.273 -2.406 1 98.81 198 VAL B CA 1
ATOM 3172 C C . VAL B 1 198 ? -0.03 -5.367 -2.166 1 98.81 198 VAL B C 1
ATOM 3174 O O . VAL B 1 198 ? -1.003 -5.406 -2.924 1 98.81 198 VAL B O 1
ATOM 3177 N N . SER B 1 199 ? 0.043 -4.504 -1.182 1 98.75 199 SER B N 1
ATOM 3178 C CA . SER B 1 199 ? -1.071 -3.639 -0.803 1 98.75 199 SER B CA 1
ATOM 3179 C C . SER B 1 199 ? -1.38 -2.623 -1.898 1 98.75 199 SER B C 1
ATOM 3181 O O . SER B 1 199 ? -2.547 -2.322 -2.162 1 98.75 199 SER B O 1
ATOM 3183 N N . VAL B 1 200 ? -0.352 -2.098 -2.523 1 98.81 200 VAL B N 1
ATOM 3184 C CA . VAL B 1 200 ? -0.533 -1.113 -3.584 1 98.81 200 VAL B CA 1
ATOM 3185 C C . VAL B 1 200 ? -1.305 -1.738 -4.742 1 98.81 200 VAL B C 1
ATOM 3187 O O . VAL B 1 200 ? -2.268 -1.152 -5.246 1 98.81 200 VAL B O 1
ATOM 3190 N N . VAL B 1 201 ? -0.962 -2.926 -5.137 1 98.88 201 VAL B N 1
ATOM 3191 C CA . VAL B 1 201 ? -1.592 -3.568 -6.289 1 98.88 201 VAL B CA 1
ATOM 3192 C C . VAL B 1 201 ? -3.008 -4.008 -5.922 1 98.88 201 VAL B C 1
ATOM 3194 O O . VAL B 1 201 ? -3.959 -3.729 -6.656 1 98.88 201 VAL B O 1
ATOM 3197 N N . LEU B 1 202 ? -3.168 -4.602 -4.762 1 98.81 202 LEU B N 1
ATOM 3198 C CA . LEU B 1 202 ? -4.477 -5.113 -4.363 1 98.81 202 LEU B CA 1
ATOM 3199 C C . LEU B 1 202 ? -5.457 -3.969 -4.125 1 98.81 202 LEU B C 1
ATOM 3201 O O . LEU B 1 202 ? -6.652 -4.105 -4.398 1 98.81 202 LEU B O 1
ATOM 3205 N N . SER B 1 203 ? -4.953 -2.84 -3.598 1 98.81 203 SER B N 1
ATOM 3206 C CA . SER B 1 203 ? -5.832 -1.698 -3.363 1 98.81 203 SER B CA 1
ATOM 3207 C C . SER B 1 203 ? -6.445 -1.198 -4.664 1 98.81 203 SER B C 1
ATOM 3209 O O . SER B 1 203 ? -7.625 -0.834 -4.703 1 98.81 203 SER B O 1
ATOM 3211 N N . ARG B 1 204 ? -5.637 -1.229 -5.703 1 98.38 204 ARG B N 1
ATOM 3212 C CA . ARG B 1 204 ? -6.109 -0.782 -7.008 1 98.38 204 ARG B CA 1
ATOM 3213 C C . ARG B 1 204 ? -7.137 -1.752 -7.582 1 98.38 204 ARG B C 1
ATOM 3215 O O . ARG B 1 204 ? -8.188 -1.333 -8.07 1 98.38 204 ARG B O 1
ATOM 3222 N N . LEU B 1 205 ? -6.852 -2.99 -7.484 1 97.94 205 LEU B N 1
ATOM 3223 C CA . LEU B 1 205 ? -7.766 -4.023 -7.965 1 97.94 205 LEU B CA 1
ATOM 3224 C C . LEU B 1 205 ? -9.086 -3.977 -7.203 1 97.94 205 LEU B C 1
ATOM 3226 O O . LEU B 1 205 ? -10.156 -4.051 -7.809 1 97.94 205 LEU B O 1
ATOM 3230 N N . PHE B 1 206 ? -9.008 -3.826 -5.902 1 97.56 206 PHE B N 1
ATOM 3231 C CA . PHE B 1 206 ? -10.188 -3.828 -5.051 1 97.56 206 PHE B CA 1
ATOM 3232 C C . PHE B 1 206 ? -11.078 -2.627 -5.352 1 97.56 206 PHE B C 1
ATOM 3234 O O . PHE B 1 206 ? -12.289 -2.77 -5.516 1 97.56 206 PHE B O 1
ATOM 3241 N N . GLU B 1 207 ? -10.445 -1.449 -5.441 1 96.81 207 GLU B N 1
ATOM 3242 C CA . GLU B 1 207 ? -11.203 -0.24 -5.758 1 96.81 207 GLU B CA 1
ATOM 3243 C C . GLU B 1 207 ? -11.906 -0.364 -7.105 1 96.81 207 GLU B C 1
ATOM 3245 O O . GLU B 1 207 ? -13.086 -0.028 -7.227 1 96.81 207 GLU B O 1
ATOM 3250 N N . MET B 1 208 ? -11.172 -0.854 -8.062 1 94.62 208 MET B N 1
ATOM 3251 C CA . MET B 1 208 ? -11.742 -1.023 -9.398 1 94.62 208 MET B CA 1
ATOM 3252 C C . MET B 1 208 ? -12.922 -1.996 -9.367 1 94.62 208 MET B C 1
ATOM 3254 O O . MET B 1 208 ? -13.969 -1.726 -9.953 1 94.62 208 MET B O 1
ATOM 3258 N N . ARG B 1 209 ? -12.703 -3.119 -8.656 1 93.88 209 ARG B N 1
ATOM 3259 C CA . ARG B 1 209 ? -13.742 -4.137 -8.555 1 93.88 209 ARG B CA 1
ATOM 3260 C C . ARG B 1 209 ? -14.969 -3.6 -7.82 1 93.88 209 ARG B C 1
ATOM 3262 O O . ARG B 1 209 ? -16.109 -3.859 -8.219 1 93.88 209 ARG B O 1
ATOM 3269 N N . GLN B 1 210 ? -14.734 -2.953 -6.773 1 93.5 210 GLN B N 1
ATOM 3270 C CA . GLN B 1 210 ? -15.82 -2.371 -5.988 1 93.5 210 GLN B CA 1
ATOM 3271 C C . GLN B 1 210 ? -16.641 -1.396 -6.824 1 93.5 210 GLN B C 1
ATOM 3273 O O . GLN B 1 210 ? -17.875 -1.435 -6.801 1 93.5 210 GLN B O 1
ATOM 3278 N N . GLN B 1 211 ? -15.984 -0.515 -7.547 1 91 211 GLN B N 1
ATOM 3279 C CA . GLN B 1 211 ? -16.656 0.469 -8.383 1 91 211 GLN B CA 1
ATOM 3280 C C . GLN B 1 211 ? -17.453 -0.208 -9.492 1 91 211 GLN B C 1
ATOM 3282 O O . GLN B 1 211 ? -18.594 0.192 -9.789 1 91 211 GLN B O 1
ATOM 3287 N N . ALA B 1 212 ? -16.891 -1.241 -10.031 1 89.5 212 ALA B N 1
ATOM 3288 C CA . ALA B 1 212 ? -17.531 -1.941 -11.148 1 89.5 212 ALA B CA 1
ATOM 3289 C C . ALA B 1 212 ? -18.734 -2.736 -10.672 1 89.5 212 ALA B C 1
ATOM 3291 O O . ALA B 1 212 ? -19.75 -2.828 -11.383 1 89.5 212 ALA B O 1
ATOM 3292 N N . SER B 1 213 ? -18.656 -3.314 -9.539 1 86.94 213 SER B N 1
ATOM 3293 C CA . SER B 1 213 ? -19.703 -4.191 -9.039 1 86.94 213 SER B CA 1
ATOM 3294 C C . SER B 1 213 ? -20.797 -3.402 -8.312 1 86.94 213 SER B C 1
ATOM 3296 O O . SER B 1 213 ? -21.922 -3.863 -8.195 1 86.94 213 SER B O 1
ATOM 3298 N N . GLY B 1 214 ? -20.391 -2.266 -7.758 1 86.19 214 GLY B N 1
ATOM 3299 C CA . GLY B 1 214 ? -21.312 -1.469 -6.977 1 86.19 214 GLY B CA 1
ATOM 3300 C C . GLY B 1 214 ? -21.562 -2.029 -5.59 1 86.19 214 GLY B C 1
ATOM 3301 O O . GLY B 1 214 ? -22.516 -1.631 -4.914 1 86.19 214 GLY B O 1
ATOM 3302 N N . CYS B 1 215 ? -20.766 -2.98 -5.242 1 86.25 215 CYS B N 1
ATOM 3303 C CA . CYS B 1 215 ? -20.922 -3.551 -3.91 1 86.25 215 CYS B CA 1
ATOM 3304 C C . CYS B 1 215 ? -20.656 -2.502 -2.836 1 86.25 215 CYS B C 1
ATOM 3306 O O . CYS B 1 215 ? -19.719 -1.705 -2.957 1 86.25 215 CYS B O 1
ATOM 3308 N N . ALA B 1 216 ? -21.5 -2.588 -1.824 1 86.94 216 ALA B N 1
ATOM 3309 C CA . ALA B 1 216 ? -21.344 -1.628 -0.736 1 86.94 216 ALA B CA 1
ATOM 3310 C C . ALA B 1 216 ? -20.125 -1.977 0.129 1 86.94 216 ALA B C 1
ATOM 3312 O O . ALA B 1 216 ? -19.875 -3.15 0.414 1 86.94 216 ALA B O 1
ATOM 3313 N N . LEU B 1 217 ? -19.438 -0.965 0.52 1 90.12 217 LEU B N 1
ATOM 3314 C CA . LEU B 1 217 ? -18.359 -1.12 1.484 1 90.12 217 LEU B CA 1
ATOM 3315 C C . LEU B 1 217 ? -18.875 -0.976 2.912 1 90.12 217 LEU B C 1
ATOM 3317 O O . LEU B 1 217 ? -19.891 -0.312 3.145 1 90.12 217 LEU B O 1
ATOM 3321 N N . PRO B 1 218 ? -18.109 -1.628 3.824 1 90.06 218 PRO B N 1
ATOM 3322 C CA . PRO B 1 218 ? -18.5 -1.431 5.219 1 90.06 218 PRO B CA 1
ATOM 3323 C C . PRO B 1 218 ? -18.484 0.037 5.637 1 90.06 218 PRO B C 1
ATOM 3325 O O . PRO B 1 218 ? -17.562 0.774 5.262 1 90.06 218 PRO B O 1
ATOM 3328 N N . GLN B 1 219 ? -19.484 0.4 6.383 1 88.5 219 GLN B N 1
ATOM 3329 C CA . GLN B 1 219 ? -19.594 1.791 6.812 1 88.5 219 GLN B CA 1
ATOM 3330 C C . GLN B 1 219 ? -19.359 1.92 8.32 1 88.5 219 GLN B C 1
ATOM 3332 O O . GLN B 1 219 ? -19.234 3.029 8.836 1 88.5 219 GLN B O 1
ATOM 3337 N N . SER B 1 220 ? -19.438 0.821 8.977 1 87.5 220 SER B N 1
ATOM 3338 C CA . SER B 1 220 ? -19.203 0.75 10.422 1 87.5 220 SER B CA 1
ATOM 3339 C C . SER B 1 220 ? -18.734 -0.642 10.836 1 87.5 220 SER B C 1
ATOM 3341 O O . SER B 1 220 ? -18.703 -1.562 10.016 1 87.5 220 SER B O 1
ATOM 3343 N N . LEU B 1 221 ? -18.359 -0.747 12.078 1 86 221 LEU B N 1
ATOM 3344 C CA . LEU B 1 221 ? -17.922 -2.031 12.609 1 86 221 LEU B CA 1
ATOM 3345 C C . LEU B 1 221 ? -19.016 -3.084 12.477 1 86 221 LEU B C 1
ATOM 3347 O O . LEU B 1 221 ? -18.719 -4.266 12.281 1 86 221 LEU B O 1
ATOM 3351 N N . ALA B 1 222 ? -20.234 -2.648 12.484 1 85.19 222 ALA B N 1
ATOM 3352 C CA . ALA B 1 222 ? -21.375 -3.553 12.406 1 85.19 222 ALA B CA 1
ATOM 3353 C C . ALA B 1 222 ? -21.453 -4.234 11.047 1 85.19 222 ALA B C 1
ATOM 3355 O O . ALA B 1 222 ? -22.078 -5.285 10.898 1 85.19 222 ALA B O 1
ATOM 3356 N N . ASP B 1 223 ? -20.781 -3.65 10.023 1 86.25 223 ASP B N 1
ATOM 3357 C CA . ASP B 1 223 ? -20.844 -4.156 8.656 1 86.25 223 ASP B CA 1
ATOM 3358 C C . ASP B 1 223 ? -19.75 -5.191 8.406 1 86.25 223 ASP B C 1
ATOM 3360 O O . ASP B 1 223 ? -19.719 -5.816 7.344 1 86.25 223 ASP B O 1
ATOM 3364 N N . LEU B 1 224 ? -18.875 -5.352 9.344 1 85.94 224 LEU B N 1
ATOM 3365 C CA . LEU B 1 224 ? -17.766 -6.289 9.156 1 85.94 224 LEU B CA 1
ATOM 3366 C C . LEU B 1 224 ? -18.25 -7.73 9.273 1 85.94 224 LEU B C 1
ATOM 3368 O O . LEU B 1 224 ? -19.344 -7.984 9.789 1 85.94 224 LEU B O 1
ATOM 3372 N N . ALA B 1 225 ? -17.562 -8.57 8.5 1 73.75 225 ALA B N 1
ATOM 3373 C CA . ALA B 1 225 ? -17.922 -9.992 8.5 1 73.75 225 ALA B CA 1
ATOM 3374 C C . ALA B 1 225 ? -18.031 -10.523 9.922 1 73.75 225 ALA B C 1
ATOM 3376 O O . ALA B 1 225 ? -17.172 -10.258 10.758 1 73.75 225 ALA B O 1
ATOM 3377 N N . ALA B 1 226 ? -19.359 -10.742 10.047 1 62.03 226 ALA B N 1
ATOM 3378 C CA . ALA B 1 226 ? -19.75 -11.297 11.336 1 62.03 226 ALA B CA 1
ATOM 3379 C C . ALA B 1 226 ? -19.547 -12.812 11.367 1 62.03 226 ALA B C 1
ATOM 3381 O O . ALA B 1 226 ? -19.797 -13.492 10.359 1 62.03 226 ALA B O 1
ATOM 3382 N N . GLY B 1 227 ? -18.641 -13.383 12.25 1 59.97 227 GLY B N 1
ATOM 3383 C CA . GLY B 1 227 ? -18.703 -14.805 12.539 1 59.97 227 GLY B CA 1
ATOM 3384 C C . GLY B 1 227 ? -17.469 -15.562 12.078 1 59.97 227 GLY B C 1
ATOM 3385 O O . GLY B 1 227 ? -16.812 -15.164 11.102 1 59.97 227 GLY B O 1
ATOM 3386 N N . TYR B 1 228 ? -16.703 -15.867 12.945 1 59.31 228 TYR B N 1
ATOM 3387 C CA . TYR B 1 228 ? -15.656 -16.844 12.719 1 59.31 228 TYR B CA 1
ATOM 3388 C C . TYR B 1 228 ? -16.172 -18.266 12.914 1 59.31 228 TYR B C 1
ATOM 3390 O O . TYR B 1 228 ? -17.047 -18.516 13.758 1 59.31 228 TYR B O 1
ATOM 3398 N N . GLU B 1 229 ? -16.312 -18.953 11.773 1 56.88 229 GLU B N 1
ATOM 3399 C CA . GLU B 1 229 ? -16.641 -20.359 11.906 1 56.88 229 GLU B CA 1
ATOM 3400 C C . GLU B 1 229 ? -15.398 -21.203 12.18 1 56.88 229 GLU B C 1
ATOM 3402 O O . GLU B 1 229 ? -14.32 -20.906 11.656 1 56.88 229 GLU B O 1
ATOM 3407 N N . ASP B 1 230 ? -15.422 -21.938 13.297 1 55.69 230 ASP B N 1
ATOM 3408 C CA . ASP B 1 230 ? -14.367 -22.906 13.586 1 55.69 230 ASP B CA 1
ATOM 3409 C C . ASP B 1 230 ? -14.344 -24.016 12.539 1 55.69 230 ASP B C 1
ATOM 3411 O O . ASP B 1 230 ? -15.305 -24.781 12.406 1 55.69 230 ASP B O 1
ATOM 3415 N N . THR B 1 231 ? -13.531 -23.938 11.586 1 51.62 231 THR B N 1
ATOM 3416 C CA . THR B 1 231 ? -13.492 -24.953 10.539 1 51.62 231 THR B CA 1
ATOM 3417 C C . THR B 1 231 ? -12.914 -26.266 11.062 1 51.62 231 THR B C 1
ATOM 3419 O O . THR B 1 231 ? -12.914 -27.281 10.359 1 51.62 231 THR B O 1
ATOM 3422 N N . GLY B 1 232 ? -12.68 -26.422 12.359 1 47.84 232 GLY B N 1
ATOM 3423 C CA . GLY B 1 232 ? -12.18 -27.672 12.906 1 47.84 232 GLY B CA 1
ATOM 3424 C C . GLY B 1 232 ? -10.758 -27.984 12.477 1 47.84 232 GLY B C 1
ATOM 3425 O O . GLY B 1 232 ? -10.203 -29.016 12.844 1 47.84 232 GLY B O 1
ATOM 3426 N N . ALA B 1 233 ? -10.195 -27.406 11.602 1 41.31 233 ALA B N 1
ATOM 3427 C CA . ALA B 1 233 ? -8.852 -27.797 11.188 1 41.31 233 ALA B CA 1
ATOM 3428 C C . ALA B 1 233 ? -7.852 -27.609 12.328 1 41.31 233 ALA B C 1
ATOM 3430 O O . ALA B 1 233 ? -7.902 -26.609 13.047 1 41.31 233 ALA B O 1
ATOM 3431 N N . GLU B 1 234 ? -7.512 -28.719 13.016 1 40.94 234 GLU B N 1
ATOM 3432 C CA . GLU B 1 234 ? -6.602 -28.828 14.156 1 40.94 234 GLU B CA 1
ATOM 3433 C C . GLU B 1 234 ? -5.348 -27.984 13.945 1 40.94 234 GLU B C 1
ATOM 3435 O O . GLU B 1 234 ? -4.797 -27.953 12.836 1 40.94 234 GLU B O 1
ATOM 3440 N N . ARG B 1 235 ? -4.949 -27.188 14.898 1 31.8 235 ARG B N 1
ATOM 3441 C CA . ARG B 1 235 ? -3.65 -26.516 14.992 1 31.8 235 ARG B CA 1
ATOM 3442 C C . ARG B 1 235 ? -2.527 -27.531 15.148 1 31.8 235 ARG B C 1
ATOM 3444 O O . ARG B 1 235 ? -2.676 -28.531 15.875 1 31.8 235 ARG B O 1
#

Radius of gyration: 23.85 Å; Cα contacts (8 Å, |Δi|>4): 942; chains: 2; bounding box: 70×80×52 Å

=== Feature glossary ===
The record interleaves many kinds of information about one protein. Here is each kind framed as the question it answers.

Q: What does the local fold look like, residue by residue?
A: The Foldseek 3Di string encodes local tertiary geometry as a 20-letter alphabet — one character per residue — derived from the relative positions of nearby Cα atoms. Unlike the amino-acid sequence, 3Di is a direct function of the 3D structure, so two proteins with the same fold have similar 3Di strings even at low sequence identity.

Q: Which residues are in helices, strands, or loops?
A: The SS8 string is DSSP's per-residue secondary-structure call. α-helix (H) means an i→i+4 H-bond ladder; β-strand (E) means the residue participates in a β-sheet; 3₁₀ (G) and π (I) are tighter and wider helices; T/S are turns/bends; '-' is loop.

Q: How big and how compact is the whole molecule?
A: Radius of gyration (Rg) is the root-mean-square distance of Cα atoms from their centroid — a single number for overall size and compactness. A globular domain of N residues has Rg ≈ 2.2·N^0.38 Å; an extended or disordered chain has a much larger Rg. The Cα contact count is the number of residue pairs whose Cα atoms are within 8 Å and are more than four positions apart in sequence — a standard proxy for tertiary packing density. The bounding box is the smallest axis-aligned box enclosing all Cα atoms.

Q: Where is each backbone atom in 3D?
A: Structure coordinates are given as an mmCIF _atom_site loop: one row per atom with element, residue name, chain id, sequence number, and x/y/z position in Å. Only the four main-chain atoms per residue are included here; side chains are omitted to keep the record compact.

Q: What is the amino-acid chain?
A: Primary structure: the covalent order of the twenty standard amino acids along the backbone. Two proteins with the same sequence will (almost always) fold to the same structure; two with 30% identity often share a fold but not the details.

Q: What if only a Cα trace is available?
A: Three-state secondary structure (P-SEA) collapses the eight DSSP classes into helix (a), strand (b), and coil (c). P-SEA assigns these from Cα geometry alone — distances and angles — without requiring backbone oxygens, so it works on any Cα trace.

Q: What family and function is it annotated with?
A: Database cross-references. InterPro integrates a dozen domain/family signature databases into unified entries with residue-range hits. GO terms attach function/process/location labels with evidence codes. CATH codes position the fold in a four-level structural taxonomy. Organism is the NCBI-taxonomy species name.

Q: How confident is the AlphaFold model at each residue?
A: pLDDT is the predicted lDDT-Cα score: AlphaFold's confidence that the local environment of each residue (all inter-atomic distances within 15 Å) is correctly placed. It is a per-residue number between 0 and 100, with higher meaning more reliable.

Q: How mobile is each atom in the crystal?
A: B-factor (Debye–Waller factor) reflects atomic displacement in the crystal lattice. It is an experimental observable (units Å²), not a prediction; low values mean the atom is pinned down, high values mean it moves or is heterogeneous across the crystal.

Q: Which residues are buried vs exposed?
A: SASA measures how much of the protein is reachable by solvent. It is computed by rolling a water-sized probe over the atomic surface and summing the exposed area (Å²). Per-residue SASA distinguishes core (buried, low SASA) from surface (exposed, high SASA) residues; total SASA is a whole-molecule size measure.

Q: What do the diagnostic plots show?
A: Plot images: a contact map (which residues are close in 3D, as an N×N binary image), a Ramachandran scatter (backbone torsion angles, revealing secondary-structure composition at a glance), and — for AlphaFold structures — a PAE heatmap (pairwise prediction confidence).

Q: What known structures does this most resemble?
A: The Foldseek neighbor list gives the closest experimentally determined structures in the PDB, ranked by structural alignment. TM-score near 1 means near-identical fold; near 0.3 means only rough topology match. This is how one finds what a novel AlphaFold prediction most resembles in the solved-structure universe.

Q: Are the domains correctly placed relative to each other?
A: Predicted aligned error is AlphaFold's pairwise confidence. Unlike pLDDT (per-residue), PAE is per-residue-pair and captures whether two parts of the structure are correctly placed relative to each other. Units are ångströms of expected positional error.

Q: What do the rendered images show?
A: Structure images are PyMOL renders from six orthogonal camera directions. Cartoon representation draws helices as coils and strands as arrows; sticks shows the backbone as bonds; surface shows the solvent-excluded envelope. Rainbow coloring maps sequence position to hue (blue→red, N→C); chain coloring assigns a distinct color per polypeptide.

Q: What are the backbone torsion angles?
A: φ (phi) and ψ (psi) are the two rotatable backbone dihedrals per residue: φ is the C(i-1)–N–Cα–C torsion, ψ is the N–Cα–C–N(i+1) torsion, both in degrees on (−180°, 180°]. α-helical residues cluster near (−60°, −45°); β-strand residues near (−120°, +130°). A Ramachandran plot is simply a scatter of (φ, ψ) for every residue.